Protein AF-0000000078798035 (afdb_homodimer)

InterPro domains:
  IPR000183 Ornithine/DAP/Arg decarboxylase [PR01179] (52-70)
  IPR000183 Ornithine/DAP/Arg decarboxylase [PR01179] (173-186)
  IPR000183 Ornithine/DAP/Arg decarboxylase [PR01179] (258-277)
  IPR000183 Ornithine/DAP/Arg decarboxylase [PR01179] (355-368)
  IPR009006 Alanine racemase/group IV decarboxylase, C-terminal [G3DSA:2.40.37.10] (250-378)
  IPR009006 Alanine racemase/group IV decarboxylase, C-terminal [SSF50621] (232-371)
  IPR022644 Orn/DAP/Arg decarboxylase 2, N-terminal [PF02784] (34-267)
  IPR029066 PLP-binding barrel [G3DSA:3.20.20.10] (28-249)
  IPR029066 PLP-binding barrel [SSF51419] (20-269)

Solvent-accessible surface area (backbone atoms only — not comparable to full-atom values): 38962 Å² total; per-residue (Å²): 124,91,75,42,58,63,57,50,37,58,66,59,68,42,84,68,89,79,67,62,33,28,34,41,32,31,44,48,55,28,50,52,45,44,50,51,48,52,50,34,30,33,72,44,28,67,47,50,52,45,20,40,28,40,76,26,46,74,52,62,68,56,53,49,47,40,54,71,75,66,34,26,45,25,25,46,29,73,58,40,46,52,50,41,47,74,75,64,49,52,43,56,36,29,35,42,43,48,68,58,88,48,68,70,60,46,50,50,27,25,75,50,57,11,43,29,33,38,40,42,62,68,59,46,50,60,52,50,74,71,43,92,59,60,48,50,28,22,40,23,45,26,78,83,83,78,73,86,71,82,68,95,56,34,32,38,69,88,40,69,62,38,51,46,52,54,49,39,39,74,69,55,56,34,37,47,42,26,38,31,34,69,57,78,92,47,59,47,68,71,47,43,38,52,48,41,53,52,48,53,52,50,21,62,74,55,64,25,44,28,39,32,64,26,44,61,56,63,48,76,70,54,69,76,46,55,66,69,71,80,59,88,77,61,52,59,54,52,50,16,45,49,36,17,49,50,46,38,68,77,34,74,83,48,74,45,35,39,29,35,33,46,27,49,40,44,33,15,65,23,17,31,38,38,27,31,28,66,40,74,50,70,53,97,86,43,41,38,33,25,28,62,40,40,34,51,50,45,18,66,59,36,77,82,41,50,51,52,72,45,56,65,56,92,83,44,50,75,46,72,57,21,32,35,26,22,41,59,93,49,93,79,30,47,41,31,72,61,43,63,46,55,55,43,76,71,33,41,31,40,34,39,58,23,23,32,26,2,81,38,54,25,35,57,57,65,42,73,54,63,54,75,46,77,45,68,80,128,125,92,76,41,59,62,57,50,37,59,66,59,67,38,90,67,87,79,68,63,31,28,33,42,33,31,44,49,54,28,50,53,45,45,50,51,48,52,50,34,30,35,72,45,27,67,46,49,50,46,20,40,29,40,76,27,46,73,52,62,68,56,53,50,48,41,52,71,75,65,34,27,45,25,24,45,31,73,59,40,46,52,49,40,45,72,75,63,50,51,41,56,36,29,34,40,44,48,69,58,90,49,67,70,63,45,52,50,28,25,76,52,57,10,43,30,34,36,39,42,62,68,60,45,50,57,52,50,74,70,45,91,56,60,47,52,28,21,39,23,45,26,79,85,80,78,72,85,70,82,68,94,55,34,33,39,69,87,39,69,62,37,51,46,52,54,50,37,38,72,70,56,57,34,36,46,42,26,38,30,34,70,57,78,90,48,60,46,67,70,46,43,38,52,49,39,53,51,49,53,51,51,21,62,75,56,63,25,45,28,39,31,64,26,44,60,58,63,48,75,68,56,68,76,44,56,65,69,70,78,58,87,77,62,51,59,54,54,50,16,44,50,36,17,50,49,46,38,67,77,34,72,85,47,73,44,34,39,31,36,34,46,25,50,40,44,33,14,68,23,17,29,38,37,27,30,29,66,39,74,50,70,54,96,85,42,40,38,35,25,27,62,40,42,34,51,50,43,18,67,59,37,76,83,41,50,52,52,73,45,56,66,56,91,83,42,49,76,47,73,58,20,33,35,26,22,41,58,94,49,91,81,30,45,40,29,72,63,43,62,46,55,56,44,74,68,33,43,31,39,35,39,57,23,24,32,27,1,80,37,53,24,35,60,55,64,42,73,56,62,52,75,46,75,45,68,79,128

Nearest PDB structures (foldseek):
  5gjm-assembly1_A  TM=8.323E-01  e=1.510E-27  Selenomonas ruminantium
  6kni-assembly2_C-2  TM=8.290E-01  e=7.713E-26  Staphylococcus aureus subsp. aureus Mu50
  5gjn-assembly1_A-2  TM=8.253E-01  e=5.699E-26  Selenomonas ruminantium
  5gjm-assembly1_B  TM=8.324E-01  e=1.912E-25  Selenomonas ruminantium
  6n2f-assembly1_A  TM=8.315E-01  e=1.178E-25  Arabidopsis thaliana

Secondary structure (DSSP, 8-state):
----HHHHHHHTT--S--PSSEEEEEHHHHHHHHHHHHHHHHHH-SSEEEEEEGGG---HHHHHHHHHTT-EEEE-SHHHHHHHHHTT--GGGEEE--SS--HHHHHHHHHTT-EEEESSHHHHHHHHTT-SS-EEEEEEEE---SSS---SSSEETTSHHHHHHHHHHHTTSEEEEEEE---TT--SHHHHHHHHHHHHHHHHHHT-SEEE----------HHHHTTS-S----HHHHHHHHHHHHHHH-TT--SEEEE---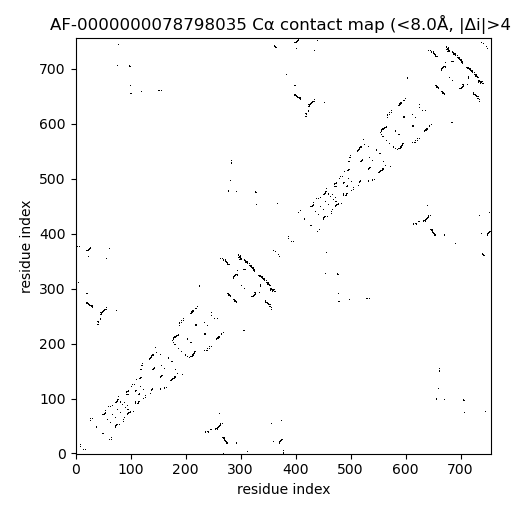HHHHGGGEEEEEEEEEEEEETTEEEEEESS-HHHH-THHHHS---EEE--SS--EEEEEEEE-SSS-TT-EEEEEEEEE--TT-EEEE-S-TTTHHHH---SSSPPPEEEEES--/----HHHHHHHTT--S--PSSEEEEEHHHHHHHHHHHHHHHHHH-SSEEEEEEGGG---HHHHHHHHHTT-EEEE-SHHHHHHHHHTT--GGGEEE--SS--HHHHHHHHHTT-EEEESSHHHHHHHHTT-SS-EEEEEEEE---SSS---SSSEETTSHHHHHHHHHHHTTSEEEEEEE---TT--SHHHHHHHHHHHHHHHHHHT-SEEE----------HHHHTTS-S----HHHHHHHHHHHHHHH-TT--SEEEE---HHHHGGGEEEEEEEEEEEEETTEEEEEESS-HHHH-THHHHS---EEE--SS--EEEEEEEE-SSS-TT-EEEEEEEEE--TT-EEEE-S-TTTHHHH---SSSPPPEEEEES--

Sequence (756 aa):
MNLTLEKIQQRLMSSDDLKTPLYIADKNDFKRNITDFVAAFRKYYPNYNIGYSFKTNYCKEFINVVKEIGGYAEVVSPKEYQLARNYGFDDSRIIYNGVIPDLDNKIRCANHGGIVNVDNVGELGSLIGIYTSPLAIGVRLNFDIGNGIVSRFGIDVDSKSYQEIIELQRRGLIKVKCVHCHISYARGLSYFKKRAEMMARYAKELRANIVDIGGNMFGRMDDSLKAQYGEYIPLYEEYAKTIGEVFAREFPDGEVQLITENGTPIVSTSMSLLATIIGKKVIRGKTMLVVDCKRDDVGFVCHTKNPPCNVLSNDSDYVEHATIYGCTCIENDIIHRDYSGPTNIGDKILISNVGAYGCNVANDFITHKPKCICIDDIMNLTLEKIQQRLMSSDDLKTPLYIADKNDFKRNITDFVAAFRKYYPNYNIGYSFKTNYCKEFINVVKEIGGYAEVVSPKEYQLARNYGFDDSRIIYNGVIPDLDNKIRCANHGGIVNVDNVGELGSLIGIYTSPLAIGVRLNFDIGNGIVSRFGIDVDSKSYQEIIELQRRGLIKVKCVHCHISYARGLSYFKKRAEMMARYAKELRANIVDIGGNMFGRMDDSLKAQYGEYIPLYEEYAKTIGEVFAREFPDGEVQLITENGTPIVSTSMSLLATIIGKKVIRGKTMLVVDCKRDDVGFVCHTKNPPCNVLSNDSDYVEHATIYGCTCIENDIIHRDYSGPTNIGDKILISNVGAYGCNVANDFITHKPKCICIDDI

Organism: NCBI:txid997891

Radius of gyration: 28.25 Å; Cα contacts (8 Å, |Δi|>4): 1694; chains: 2; bounding box: 67×82×56 Å

Foldseek 3Di:
DPDFPVNVCVQVVPVDDPDDFEKEFALQLLLVFVVVLQVLQCVLAVLEAEAAACLFFVPLSNLVSCVVVPAAHEYADPVSLVSCVVSPDFLLRYEYHYDDDDQVVLQVSQVRNHEYEDFFVVSVVVNLVVDPAAGAYAFEEFDDLPQPDGDPTTHYCPDVRVVVLVVCVVVRSYQHQEYEYDDEPQADLSSLLSLLLVQLVVCVVRVHQEYESEEHYAADADPQFVVQVVDDHDYSNSNSNSNSNSCCVSPVVSRHHYYYHYHLRSFQQRMKTKWFFADWDADPHAIEIETAAFLLLLPDSQVRTAFDKDWNDDDFDWDFQHWYAYDDPDPPRTRHTGDTGGDDGGIMMMGGRSRTNNQVRAPDPVHHRHYYDYGHDD/DPDFPVNVCVQVVPVDDPDDFEKEFALQLLLVFVVVLQVLQCVLAVLEAEAAACLFFVPLSNLVSCVVVPAAHEYADPVSLVSNVVSPDFLLRYEYHYDDDDQVVLQVSQVRNHEYEDFFVVSVVVNLVVDPAAGAYAFEEFDDLPPPDGDPTTHYCPDVRVVVLLVCVVVRSYQHQEYEYDDEPQADLSSLLSLLLVQLVVCVVRVHQEYESEEHYAADADPQFVVQVVDDHDYSNSNSNSNSNSCCVSPVVSRHRYYYHYHLRSFQQRMKTKWFFADWDADPHAIEIETAAFQLLLPDSQVRTAFDKDWNDDDFDWDFQHWYAYDDPDPPRTRHTGDTGGDDGGIMMMGGRSRTNNQVRAPDPVHHRHYYDYGHDD

pLDDT: mean 92.52, std 10.43, range [42.38, 98.88]

Structure (mmCIF, N/CA/C/O backbone):
data_AF-0000000078798035-model_v1
#
loop_
_entity.id
_entity.type
_entity.pdbx_description
1 polymer 'Diaminopimelate decarboxylase'
#
loop_
_atom_site.group_PDB
_atom_site.id
_atom_site.type_symbol
_atom_site.label_atom_id
_atom_site.label_alt_id
_atom_site.label_comp_id
_atom_site.label_asym_id
_atom_site.label_entity_id
_atom_site.label_seq_id
_atom_site.pdbx_PDB_ins_code
_atom_site.Cartn_x
_atom_site.Cartn_y
_atom_site.Cartn_z
_atom_site.occupancy
_atom_site.B_iso_or_equiv
_atom_site.auth_seq_id
_atom_site.auth_comp_id
_atom_site.auth_asym_id
_atom_site.auth_atom_id
_atom_site.pdbx_PDB_model_num
ATOM 1 N N . MET A 1 1 ? -24.516 8.078 5.285 1 42.66 1 MET A N 1
ATOM 2 C CA . MET A 1 1 ? -25.141 8.219 3.975 1 42.66 1 MET A CA 1
ATOM 3 C C . MET A 1 1 ? -26.016 7.008 3.66 1 42.66 1 MET A C 1
ATOM 5 O O . MET A 1 1 ? -25.562 5.867 3.756 1 42.66 1 MET A O 1
ATOM 9 N N . ASN A 1 2 ? -27.25 7.164 3.975 1 48.81 2 ASN A N 1
ATOM 10 C CA . ASN A 1 2 ? -28.141 6.07 3.576 1 48.81 2 ASN A CA 1
ATOM 11 C C . ASN A 1 2 ? -28.188 5.926 2.059 1 48.81 2 ASN A C 1
ATOM 13 O O . ASN A 1 2 ? -29.125 6.43 1.418 1 48.81 2 ASN A O 1
ATOM 17 N N . LEU A 1 3 ? -26.922 5.691 1.444 1 56.62 3 LEU A N 1
ATOM 18 C CA . LEU A 1 3 ? -26.875 5.52 -0.003 1 56.62 3 LEU A CA 1
ATOM 19 C C . LEU A 1 3 ? -27.547 4.211 -0.417 1 56.62 3 LEU A C 1
ATOM 21 O O . LEU A 1 3 ? -27.234 3.15 0.13 1 56.62 3 LEU A O 1
ATOM 25 N N . THR A 1 4 ? -28.812 4.41 -0.875 1 54.81 4 THR A N 1
ATOM 26 C CA . THR A 1 4 ? -29.391 3.232 -1.501 1 54.81 4 THR A CA 1
ATOM 27 C C . THR A 1 4 ? -28.906 3.084 -2.939 1 54.81 4 THR A C 1
ATOM 29 O O . THR A 1 4 ? -28.422 4.047 -3.537 1 54.81 4 THR A O 1
ATOM 32 N N . LEU A 1 5 ? -28.828 1.89 -3.35 1 55.56 5 LEU A N 1
ATOM 33 C CA . LEU A 1 5 ? -28.453 1.619 -4.734 1 55.56 5 LEU A CA 1
ATOM 34 C C . LEU A 1 5 ? -29.266 2.482 -5.695 1 55.56 5 LEU A C 1
ATOM 36 O O . LEU A 1 5 ? -28.734 2.971 -6.695 1 55.56 5 LEU A O 1
ATOM 40 N N . GLU A 1 6 ? -30.406 2.551 -5.301 1 57.47 6 GLU A N 1
ATOM 41 C CA . GLU A 1 6 ? -31.297 3.342 -6.148 1 57.47 6 GLU A CA 1
ATOM 42 C C . GLU A 1 6 ? -30.828 4.789 -6.246 1 57.47 6 GLU A C 1
ATOM 44 O O . GLU A 1 6 ? -30.828 5.375 -7.328 1 57.47 6 GLU A O 1
ATOM 49 N N . LYS A 1 7 ? -30.453 5.301 -5.172 1 63.72 7 LYS A N 1
ATOM 50 C CA . LYS A 1 7 ? -30 6.688 -5.145 1 63.72 7 LYS A CA 1
ATOM 51 C C . LYS A 1 7 ? -28.672 6.852 -5.902 1 63.72 7 LYS A C 1
ATOM 53 O O . LYS A 1 7 ? -28.484 7.848 -6.602 1 63.72 7 LYS A O 1
ATOM 58 N N . ILE A 1 8 ? -27.938 5.82 -5.75 1 66.75 8 ILE A N 1
ATOM 59 C CA . ILE A 1 8 ? -26.656 5.844 -6.457 1 66.75 8 ILE A CA 1
ATOM 60 C C . ILE A 1 8 ? -26.906 5.75 -7.961 1 66.75 8 ILE A C 1
ATOM 62 O O . ILE A 1 8 ? -26.328 6.52 -8.734 1 66.75 8 ILE A O 1
ATOM 66 N N . GLN A 1 9 ? -27.719 4.797 -8.312 1 62.03 9 GLN A N 1
ATOM 67 C CA . GLN A 1 9 ? -28.016 4.566 -9.727 1 62.03 9 GLN A CA 1
ATOM 68 C C . GLN A 1 9 ? -28.703 5.781 -10.344 1 62.03 9 GLN A C 1
ATOM 70 O O . GLN A 1 9 ? -28.406 6.152 -11.484 1 62.03 9 GLN A O 1
ATOM 75 N N . GLN A 1 10 ? -29.75 6.238 -9.594 1 62.44 10 GLN A N 1
ATOM 76 C CA . GLN A 1 10 ? -30.453 7.426 -10.07 1 62.44 10 GLN A CA 1
ATOM 77 C C . GLN A 1 10 ? -29.484 8.57 -10.344 1 62.44 10 GLN A C 1
ATOM 79 O O . GLN A 1 10 ? -29.625 9.289 -11.328 1 62.44 10 GLN A O 1
ATOM 84 N N . ARG A 1 11 ? -28.641 8.664 -9.508 1 60.69 11 ARG A N 1
ATOM 85 C CA . ARG A 1 11 ? -27.703 9.766 -9.656 1 60.69 11 ARG A CA 1
ATOM 86 C C . ARG A 1 11 ? -26.703 9.477 -10.766 1 60.69 11 ARG A C 1
ATOM 88 O O . ARG A 1 11 ? -26.234 10.398 -11.445 1 60.69 11 ARG A O 1
ATOM 95 N N . LEU A 1 12 ? -26.422 8.367 -10.805 1 59.53 12 LEU A N 1
ATOM 96 C CA . LEU A 1 12 ? -25.5 8.023 -11.883 1 59.53 12 LEU A CA 1
ATOM 97 C C . LEU A 1 12 ? -26.234 7.992 -13.227 1 59.53 12 LEU A C 1
ATOM 99 O O . LEU A 1 12 ? -25.594 7.824 -14.273 1 59.53 12 LEU A O 1
ATOM 103 N N . MET A 1 13 ? -27.609 8.609 -13.195 1 50.31 13 MET A N 1
ATOM 104 C CA . MET A 1 13 ? -28.469 8.672 -14.375 1 50.31 13 MET A CA 1
ATOM 105 C C . MET A 1 13 ? -28.188 7.52 -15.328 1 50.31 13 MET A C 1
ATOM 107 O O . MET A 1 13 ? -28.312 7.668 -16.547 1 50.31 13 MET A O 1
ATOM 111 N N . SER A 1 14 ? -27.297 6.848 -15.188 1 49.44 14 SER A N 1
ATOM 112 C CA . SER A 1 14 ? -27.156 5.77 -16.156 1 49.44 14 SER A CA 1
ATOM 113 C C . SER A 1 14 ? -27.703 4.453 -15.602 1 49.44 14 SER A C 1
ATOM 115 O O . SER A 1 14 ? -27.438 4.105 -14.453 1 49.44 14 SER A O 1
ATOM 117 N N . SER A 1 15 ? -28.906 4.227 -15.969 1 46.81 15 SER A N 1
ATOM 118 C CA . SER A 1 15 ? -29.578 2.969 -15.664 1 46.81 15 SER A CA 1
ATOM 119 C C . SER A 1 15 ? -28.594 1.809 -15.602 1 46.81 15 SER A C 1
ATOM 121 O O . SER A 1 15 ? -28.781 0.862 -14.844 1 46.81 15 SER A O 1
ATOM 123 N N . ASP A 1 16 ? -27.969 1.516 -16.797 1 49.38 16 ASP A N 1
ATOM 124 C CA . ASP A 1 16 ? -27.25 0.286 -17.125 1 49.38 16 ASP A CA 1
ATOM 125 C C . ASP A 1 16 ? -26.078 0.075 -16.188 1 49.38 16 ASP A C 1
ATOM 127 O O . ASP A 1 16 ? -25.891 0.825 -15.219 1 49.38 16 ASP A O 1
ATOM 131 N N . ASP A 1 17 ? -24.75 -0.469 -16.781 1 58.69 17 ASP A N 1
ATOM 132 C CA . ASP A 1 17 ? -23.703 -1.348 -16.25 1 58.69 17 ASP A CA 1
ATOM 133 C C . ASP A 1 17 ? -22.75 -0.585 -15.344 1 58.69 17 ASP A C 1
ATOM 135 O O . ASP A 1 17 ? -21.703 -0.111 -15.789 1 58.69 17 ASP A O 1
ATOM 139 N N . LEU A 1 18 ? -23.328 -0.158 -14.141 1 74.44 18 LEU A N 1
ATOM 140 C CA . LEU A 1 18 ? -22.422 0.381 -13.133 1 74.44 18 LEU A CA 1
ATOM 141 C C . LEU A 1 18 ? -21.203 -0.523 -12.969 1 74.44 18 LEU A C 1
ATOM 143 O O . LEU A 1 18 ? -21.312 -1.644 -12.469 1 74.44 18 LEU A O 1
ATOM 147 N N . LYS A 1 19 ? -20.203 -0.013 -13.453 1 87.62 19 LYS A N 1
ATOM 148 C CA . LYS A 1 19 ? -18.969 -0.795 -13.375 1 87.62 19 LYS A CA 1
ATOM 149 C C . LYS A 1 19 ? -18.297 -0.638 -12.016 1 87.62 19 LYS A C 1
ATOM 151 O O . LYS A 1 19 ? -18.25 0.465 -11.469 1 87.62 19 LYS A O 1
ATOM 156 N N . THR A 1 20 ? -18.156 -1.628 -11.352 1 94.06 20 THR A N 1
ATOM 157 C CA . THR A 1 20 ? -17.438 -1.688 -10.078 1 94.06 20 THR A CA 1
ATOM 158 C C . THR A 1 20 ? -16.047 -2.279 -10.258 1 94.06 20 THR A C 1
ATOM 160 O O . THR A 1 20 ? -15.789 -2.973 -11.242 1 94.06 20 THR A O 1
ATOM 163 N N . PRO A 1 21 ? -15.125 -1.886 -9.375 1 96.56 21 PRO A N 1
ATOM 164 C CA . PRO A 1 21 ? -15.281 -1.034 -8.195 1 96.56 21 PRO A CA 1
ATOM 165 C C . PRO A 1 21 ? -15.312 0.453 -8.539 1 96.56 21 PRO A C 1
ATOM 167 O O . PRO A 1 21 ? -14.766 0.865 -9.57 1 96.56 21 PRO A O 1
ATOM 170 N N . LEU A 1 22 ? -15.953 1.219 -7.664 1 94.94 22 LEU A N 1
ATOM 171 C CA . LEU A 1 22 ? -16.172 2.635 -7.938 1 94.94 22 LEU A CA 1
ATOM 172 C C . LEU A 1 22 ? -16.219 3.436 -6.641 1 94.94 22 LEU A C 1
ATOM 174 O O . LEU A 1 22 ? -17.016 3.117 -5.742 1 94.94 22 LEU A O 1
ATOM 178 N N . TYR A 1 23 ? -15.367 4.48 -6.516 1 95.75 23 TYR A N 1
ATOM 179 C CA . TYR A 1 23 ? -15.484 5.402 -5.395 1 95.75 23 TYR A CA 1
ATOM 180 C C . TYR A 1 23 ? -16.656 6.352 -5.59 1 95.75 23 TYR A C 1
ATOM 182 O O . TYR A 1 23 ? -16.859 6.883 -6.684 1 95.75 23 TYR A O 1
ATOM 190 N N . ILE A 1 24 ? -17.359 6.562 -4.582 1 93.44 24 ILE A N 1
ATOM 191 C CA . ILE A 1 24 ? -18.469 7.516 -4.586 1 93.44 24 ILE A CA 1
ATOM 192 C C . ILE A 1 24 ? -18.188 8.633 -3.578 1 93.44 24 ILE A C 1
ATOM 194 O O . ILE A 1 24 ? -18.219 8.398 -2.367 1 93.44 24 ILE A O 1
ATOM 198 N N . ALA A 1 25 ? -17.984 9.805 -4.07 1 94.56 25 ALA A N 1
ATOM 199 C CA . ALA A 1 25 ? -17.734 10.984 -3.24 1 94.56 25 ALA A CA 1
ATOM 200 C C . ALA A 1 25 ? -19.016 11.781 -3.016 1 94.56 25 ALA A C 1
ATOM 202 O O . ALA A 1 25 ? -19.719 12.109 -3.969 1 94.56 25 ALA A O 1
ATOM 203 N N . ASP A 1 26 ? -19.266 12.102 -1.798 1 92.81 26 ASP A N 1
ATOM 204 C CA . ASP A 1 26 ? -20.422 12.898 -1.423 1 92.81 26 ASP A CA 1
ATOM 205 C C . ASP A 1 26 ? -20 14.305 -1.002 1 92.81 26 ASP A C 1
ATOM 207 O O . ASP A 1 26 ? -19.719 14.547 0.172 1 92.81 26 ASP A O 1
ATOM 211 N N . LYS A 1 27 ? -20.094 15.188 -1.951 1 94.25 27 LYS A N 1
ATOM 212 C CA . LYS A 1 27 ? -19.625 16.562 -1.731 1 94.25 27 LYS A CA 1
ATOM 213 C C . LYS A 1 27 ? -20.453 17.25 -0.652 1 94.25 27 LYS A C 1
ATOM 215 O O . LYS A 1 27 ? -19.906 17.984 0.175 1 94.25 27 LYS A O 1
ATOM 220 N N . ASN A 1 28 ? -21.703 17.062 -0.62 1 93.81 28 ASN A N 1
ATOM 221 C CA . ASN A 1 28 ? -22.578 17.719 0.351 1 93.81 28 ASN A CA 1
ATOM 222 C C . ASN A 1 28 ? -22.297 17.234 1.771 1 93.81 28 ASN A C 1
ATOM 224 O O . ASN A 1 28 ? -22.297 18.031 2.713 1 93.81 28 ASN A O 1
ATOM 228 N N . ASP A 1 29 ? -22.078 15.938 1.852 1 94.38 29 ASP A N 1
ATOM 229 C CA . ASP A 1 29 ? -21.719 15.422 3.168 1 94.38 29 ASP A CA 1
ATOM 230 C C . ASP A 1 29 ? -20.391 16.031 3.65 1 94.38 29 ASP A C 1
ATOM 232 O O . ASP A 1 29 ? -20.281 16.422 4.812 1 94.38 29 ASP A O 1
ATOM 236 N N . PHE A 1 30 ? -19.469 16.156 2.77 1 97.06 30 PHE A N 1
ATOM 237 C CA . PHE A 1 30 ? -18.188 16.766 3.094 1 97.06 30 PHE A CA 1
ATOM 238 C C . PHE A 1 30 ? -18.359 18.203 3.559 1 97.06 30 PHE A C 1
ATOM 240 O O . PHE A 1 30 ? -17.828 18.594 4.594 1 97.06 30 PHE A O 1
ATOM 247 N N . LYS A 1 31 ? -19.141 18.938 2.83 1 97.25 31 LYS A N 1
ATOM 248 C CA . LYS A 1 31 ? -19.375 20.344 3.137 1 97.25 31 LYS A CA 1
ATOM 249 C C . LYS A 1 31 ? -20.047 20.516 4.5 1 97.25 31 LYS A C 1
ATOM 251 O O . LYS A 1 31 ? -19.609 21.344 5.312 1 97.25 31 LYS A O 1
ATOM 256 N N . ARG A 1 32 ? -21.031 19.688 4.734 1 96.81 32 ARG A N 1
ATOM 257 C CA . ARG A 1 32 ? -21.719 19.75 6.023 1 96.81 32 ARG A CA 1
ATOM 258 C C . ARG A 1 32 ? -20.766 19.406 7.16 1 96.81 32 ARG A C 1
ATOM 260 O O . ARG A 1 32 ? -20.719 20.094 8.18 1 96.81 32 ARG A O 1
ATOM 267 N N . ASN A 1 33 ? -20 18.359 6.953 1 97.5 33 ASN A N 1
ATOM 268 C CA . ASN A 1 33 ? -19.094 17.891 8 1 97.5 33 ASN A CA 1
ATOM 269 C C . ASN A 1 33 ? -18.016 18.922 8.328 1 97.5 33 ASN A C 1
ATOM 271 O O . ASN A 1 33 ? -17.797 19.234 9.5 1 97.5 33 ASN A O 1
ATOM 275 N N . ILE A 1 34 ? -17.406 19.453 7.309 1 98.56 34 ILE A N 1
ATOM 276 C CA . ILE A 1 34 ? -16.312 20.391 7.539 1 98.56 34 ILE A CA 1
ATOM 277 C C . ILE A 1 34 ? -16.859 21.703 8.125 1 98.56 34 ILE A C 1
ATOM 279 O O . ILE A 1 34 ? -16.219 22.328 8.961 1 98.56 34 ILE A O 1
ATOM 283 N N . THR A 1 35 ? -18.047 22.125 7.723 1 98.19 35 THR A N 1
ATOM 284 C CA . THR A 1 35 ? -18.672 23.328 8.258 1 98.19 35 THR A CA 1
ATOM 285 C C . THR A 1 35 ? -19.016 23.141 9.734 1 98.19 35 THR A C 1
ATOM 287 O O . THR A 1 35 ? -18.781 24.031 10.555 1 98.19 35 THR A O 1
ATOM 290 N N . ASP A 1 36 ? -19.5 21.938 10.039 1 98.12 36 ASP A N 1
ATOM 291 C CA . ASP A 1 36 ? -19.797 21.625 11.43 1 98.12 36 ASP A CA 1
ATOM 292 C C . ASP A 1 36 ? -18.531 21.656 12.281 1 98.12 36 ASP A C 1
ATOM 294 O O . ASP A 1 36 ? -18.531 22.156 13.406 1 98.12 36 ASP A O 1
ATOM 298 N N . PHE A 1 37 ? -17.516 21.109 11.789 1 98.62 37 PHE A N 1
ATOM 299 C CA . PHE A 1 37 ? -16.234 21.062 12.484 1 98.62 37 PHE A CA 1
ATOM 300 C C . PHE A 1 37 ? -15.719 22.469 12.773 1 98.62 37 PHE A C 1
ATOM 302 O O . PHE A 1 37 ? -15.375 22.797 13.914 1 98.62 37 PHE A O 1
ATOM 309 N N . VAL A 1 38 ? -15.719 23.344 11.758 1 98.69 38 VAL A N 1
ATOM 310 C CA . VAL A 1 38 ? -15.211 24.703 11.867 1 98.69 38 VAL A CA 1
ATOM 311 C C . VAL A 1 38 ? -16.078 25.5 12.836 1 98.69 38 VAL A C 1
ATOM 313 O O . VAL A 1 38 ? -15.562 26.234 13.68 1 98.69 38 VAL A O 1
ATOM 316 N N . ALA A 1 39 ? -17.359 25.297 12.75 1 98.62 39 ALA A N 1
ATOM 317 C CA . ALA A 1 39 ? -18.281 26 13.625 1 98.62 39 ALA A CA 1
ATOM 318 C C . ALA A 1 39 ? -18.047 25.641 15.086 1 98.62 39 ALA A C 1
ATOM 320 O O . ALA A 1 39 ? -18.125 26.5 15.969 1 98.62 39 ALA A O 1
ATOM 321 N N . ALA A 1 40 ? -17.781 24.375 15.312 1 98.56 40 ALA A N 1
ATOM 322 C CA . ALA A 1 40 ? -17.531 23.938 16.672 1 98.56 40 ALA A CA 1
ATOM 323 C C . ALA A 1 40 ? -16.328 24.641 17.281 1 98.56 40 ALA A C 1
ATOM 325 O O . ALA A 1 40 ? -16.375 25.109 18.422 1 98.56 40 ALA A O 1
ATOM 326 N N . PHE A 1 41 ? -15.289 24.781 16.547 1 98.75 41 PHE A N 1
ATOM 327 C CA . PHE A 1 41 ? -14.078 25.406 17.047 1 98.75 41 PHE A CA 1
ATOM 328 C C . PHE A 1 41 ? -14.273 26.922 17.219 1 98.75 41 PHE A C 1
ATOM 330 O O . PHE A 1 41 ? -13.859 27.484 18.234 1 98.75 41 PHE A O 1
ATOM 337 N N . ARG A 1 42 ? -14.953 27.578 16.281 1 98.62 42 ARG A N 1
ATOM 338 C CA . ARG A 1 42 ? -15.141 29.031 16.328 1 98.62 42 ARG A CA 1
ATOM 339 C C . ARG A 1 42 ? -16.062 29.422 17.469 1 98.62 42 ARG A C 1
ATOM 341 O O . ARG A 1 42 ? -16.016 30.562 17.938 1 98.62 42 ARG A O 1
ATOM 348 N N . LYS A 1 43 ? -16.875 28.5 17.906 1 98.5 43 LYS A N 1
ATOM 349 C CA . LYS A 1 43 ? -17.734 28.734 19.047 1 98.5 43 LYS A CA 1
ATOM 350 C C . LYS A 1 43 ? -16.922 29.047 20.297 1 98.5 43 LYS A C 1
ATOM 352 O O . LYS A 1 43 ? -17.312 29.875 21.125 1 98.5 43 LYS A O 1
ATOM 357 N N . TYR A 1 44 ? -15.805 28.406 20.422 1 98.5 44 TYR A N 1
ATOM 358 C CA . TYR A 1 44 ? -15.016 28.516 21.641 1 98.5 44 TYR A CA 1
ATOM 359 C C . TYR A 1 44 ? -13.812 29.438 21.438 1 98.5 44 TYR A C 1
ATOM 361 O O . TYR A 1 44 ? -13.289 30.016 22.391 1 98.5 44 TYR A O 1
ATOM 369 N N . TYR A 1 45 ? -13.375 29.562 20.172 1 98.69 45 TYR A N 1
ATOM 370 C CA . TYR A 1 45 ? -12.266 30.438 19.828 1 98.69 45 TYR A CA 1
ATOM 371 C C . TYR A 1 45 ? -12.445 31.016 18.422 1 98.69 45 TYR A C 1
ATOM 373 O O . TYR A 1 45 ? -11.992 30.438 17.438 1 98.69 45 TYR A O 1
ATOM 381 N N . PRO A 1 46 ? -12.961 32.188 18.297 1 98.44 46 PRO A N 1
ATOM 382 C CA . PRO A 1 46 ? -13.414 32.75 17.016 1 98.44 46 PRO A CA 1
ATOM 383 C C . PRO A 1 46 ? -12.273 32.906 16 1 98.44 46 PRO A C 1
ATOM 385 O O . PRO A 1 46 ? -12.5 32.812 14.797 1 98.44 46 PRO A O 1
ATOM 388 N N . ASN A 1 47 ? -11.062 33.188 16.484 1 98.69 47 ASN A N 1
ATOM 389 C CA . ASN A 1 47 ? -9.93 33.281 15.578 1 98.69 47 ASN A CA 1
ATOM 390 C C . ASN A 1 47 ? -9.344 31.922 15.25 1 98.69 47 ASN A C 1
ATOM 392 O O . ASN A 1 47 ? -8.18 31.641 15.555 1 98.69 47 ASN A O 1
ATOM 396 N N . TYR A 1 48 ? -10.227 31.094 14.695 1 98.69 48 TYR A N 1
ATOM 397 C CA . TYR A 1 48 ? -9.898 29.719 14.305 1 98.69 48 TYR A CA 1
ATOM 398 C C . TYR A 1 48 ? -10.062 29.531 12.805 1 98.69 48 TYR A C 1
ATOM 400 O O . TYR A 1 48 ? -10.969 30.109 12.188 1 98.69 48 TYR A O 1
ATOM 408 N N . ASN A 1 49 ? -9.133 28.672 12.195 1 98.62 49 ASN A N 1
ATOM 409 C CA . ASN A 1 49 ? -9.305 28.188 10.836 1 98.62 49 ASN A CA 1
ATOM 410 C C . ASN A 1 49 ? -8.82 26.75 10.688 1 98.62 49 ASN A C 1
ATOM 412 O O . ASN A 1 49 ? -8.125 26.219 11.562 1 98.62 49 ASN A O 1
ATOM 416 N N . ILE A 1 50 ? -9.227 26.125 9.625 1 98.75 50 ILE A N 1
ATOM 417 C CA . ILE A 1 50 ? -8.844 24.734 9.375 1 98.75 50 ILE A CA 1
ATOM 418 C C . ILE A 1 50 ? -7.859 24.672 8.219 1 98.75 50 ILE A C 1
ATOM 420 O O . ILE A 1 50 ? -7.992 25.406 7.234 1 98.75 50 ILE A O 1
ATOM 424 N N . GLY A 1 51 ? -6.801 23.906 8.367 1 98.81 51 GLY A N 1
ATOM 425 C CA . GLY A 1 51 ? -5.988 23.391 7.27 1 98.81 51 GLY A CA 1
ATOM 426 C C . GLY A 1 51 ? -6.34 21.984 6.871 1 98.81 51 GLY A C 1
ATOM 427 O O . GLY A 1 51 ? -6.082 21.031 7.625 1 98.81 51 GLY A O 1
ATOM 428 N N . TYR A 1 52 ? -6.926 21.844 5.719 1 98.81 52 TYR A N 1
ATOM 429 C CA . TYR A 1 52 ? -7.281 20.5 5.246 1 98.81 52 TYR A CA 1
ATOM 430 C C . TYR A 1 52 ? -6.043 19.75 4.785 1 98.81 52 TYR A C 1
ATOM 432 O O . TYR A 1 52 ? -5.305 20.219 3.914 1 98.81 52 TYR A O 1
ATOM 440 N N . SER A 1 53 ? -5.836 18.594 5.402 1 98.38 53 SER A N 1
ATOM 441 C CA . SER A 1 53 ? -4.695 17.75 5.047 1 98.38 53 SER A CA 1
ATOM 442 C C . SER A 1 53 ? -4.875 17.141 3.664 1 98.38 53 SER A C 1
ATOM 444 O O . SER A 1 53 ? -5.66 16.203 3.494 1 98.38 53 SER A O 1
ATOM 446 N N . PHE A 1 54 ? -4.109 17.547 2.674 1 98.19 54 PHE A N 1
ATOM 447 C CA . PHE A 1 54 ? -4.25 17.109 1.289 1 98.19 54 PHE A CA 1
ATOM 448 C C . PHE A 1 54 ? -3.955 15.617 1.159 1 98.19 54 PHE A C 1
ATOM 450 O O . PHE A 1 54 ? -4.641 14.914 0.419 1 98.19 54 PHE A O 1
ATOM 457 N N . LYS A 1 55 ? -3 15.156 1.873 1 97.75 55 LYS A N 1
ATOM 458 C CA . LYS A 1 55 ? -2.564 13.773 1.695 1 97.75 55 LYS A CA 1
ATOM 459 C C . LYS A 1 55 ? -3.691 12.797 2.021 1 97.75 55 LYS A C 1
ATOM 461 O O . LYS A 1 55 ? -3.635 11.625 1.643 1 97.75 55 LYS A O 1
ATOM 466 N N . THR A 1 56 ? -4.691 13.266 2.738 1 97.94 56 THR A N 1
ATOM 467 C CA . THR A 1 56 ? -5.773 12.391 3.174 1 97.94 56 THR A CA 1
ATOM 468 C C . THR A 1 56 ? -6.711 12.078 2.014 1 97.94 56 THR A C 1
ATOM 470 O O . THR A 1 56 ? -7.227 10.961 1.908 1 97.94 56 THR A O 1
ATOM 473 N N . ASN A 1 57 ? -6.934 13.055 1.155 1 98.38 57 ASN A N 1
ATOM 474 C CA . ASN A 1 57 ? -7.793 12.867 -0.008 1 98.38 57 ASN A CA 1
ATOM 475 C C . ASN A 1 57 ? -7.668 14.023 -0.991 1 98.38 57 ASN A C 1
ATOM 477 O O . ASN A 1 57 ? -7.965 15.172 -0.649 1 98.38 57 ASN A O 1
ATOM 481 N N . TYR A 1 58 ? -7.328 13.781 -2.246 1 97.31 58 TYR A N 1
ATOM 482 C CA . TYR A 1 58 ? -7.031 14.797 -3.252 1 97.31 58 TYR A CA 1
ATOM 483 C C . TYR A 1 58 ? -8.273 15.125 -4.074 1 97.31 58 TYR A C 1
ATOM 485 O O . TYR A 1 58 ? -8.195 15.891 -5.039 1 97.31 58 TYR A O 1
ATOM 493 N N . CYS A 1 59 ? -9.414 14.547 -3.736 1 96.5 59 CYS A N 1
ATOM 494 C CA . CYS A 1 59 ? -10.617 14.75 -4.539 1 96.5 59 CYS A CA 1
ATOM 495 C C . CYS A 1 59 ? -10.883 16.234 -4.758 1 96.5 59 CYS A C 1
ATOM 497 O O . CYS A 1 59 ? -11.07 16.984 -3.795 1 96.5 59 CYS A O 1
ATOM 499 N N . LYS A 1 60 ? -10.977 16.609 -5.984 1 96 60 LYS A N 1
ATOM 500 C CA . LYS A 1 60 ? -11.086 18.016 -6.371 1 96 60 LYS A CA 1
ATOM 501 C C . LYS A 1 60 ? -12.336 18.656 -5.777 1 96 60 LYS A C 1
ATOM 503 O O . LYS A 1 60 ? -12.297 19.797 -5.312 1 96 60 LYS A O 1
ATOM 508 N N . GLU A 1 61 ? -13.406 17.938 -5.75 1 95.12 61 GLU A N 1
ATOM 509 C CA . GLU A 1 61 ? -14.672 18.453 -5.25 1 95.12 61 GLU A CA 1
ATOM 510 C C . GLU A 1 61 ? -14.586 18.781 -3.764 1 95.12 61 GLU A C 1
ATOM 512 O O . GLU A 1 61 ? -15.156 19.781 -3.311 1 95.12 61 GLU A O 1
ATOM 517 N N . PHE A 1 62 ? -13.922 17.969 -3.035 1 97.62 62 PHE A N 1
ATOM 518 C CA . PHE A 1 62 ? -13.727 18.219 -1.612 1 97.62 62 PHE A CA 1
ATOM 519 C C . PHE A 1 62 ? -12.805 19.422 -1.392 1 97.62 62 PHE A C 1
ATOM 521 O O . PHE A 1 62 ? -13.109 20.297 -0.586 1 97.62 62 PHE A O 1
ATOM 528 N N . ILE A 1 63 ? -11.742 19.5 -2.158 1 97.94 63 ILE A N 1
ATOM 529 C CA . ILE A 1 63 ? -10.734 20.547 -2.012 1 97.94 63 ILE A CA 1
ATOM 530 C C . ILE A 1 63 ? -11.352 21.906 -2.357 1 97.94 63 ILE A C 1
ATOM 532 O O . ILE A 1 63 ? -11.055 22.906 -1.708 1 97.94 63 ILE A O 1
ATOM 536 N N . ASN A 1 64 ? -12.242 21.922 -3.316 1 97.06 64 ASN A N 1
ATOM 537 C CA . ASN A 1 64 ? -12.938 23.156 -3.672 1 97.06 64 ASN A CA 1
ATOM 538 C C . ASN A 1 64 ? -13.805 23.656 -2.521 1 97.06 64 ASN A C 1
ATOM 540 O O . ASN A 1 64 ? -13.914 24.875 -2.307 1 97.06 64 ASN A O 1
ATOM 544 N N . VAL A 1 65 ? -14.398 22.75 -1.828 1 97.69 65 VAL A N 1
ATOM 545 C CA . VAL A 1 65 ? -15.195 23.125 -0.666 1 97.69 65 VAL A CA 1
ATOM 546 C C . VAL A 1 65 ? -14.305 23.797 0.379 1 97.69 65 VAL A C 1
ATOM 548 O O . VAL A 1 65 ? -14.68 24.812 0.976 1 97.69 65 VAL A O 1
ATOM 551 N N . VAL A 1 66 ? -13.141 23.25 0.601 1 98.69 66 VAL A N 1
ATOM 552 C CA . VAL A 1 66 ? -12.195 23.812 1.554 1 98.69 66 VAL A CA 1
ATOM 553 C C . VAL A 1 66 ? -11.859 25.25 1.165 1 98.69 66 VAL A C 1
ATOM 555 O O . VAL A 1 66 ? -11.867 26.156 2.012 1 98.69 66 VAL A O 1
ATOM 558 N N . LYS A 1 67 ? -11.641 25.438 -0.1 1 98 67 LYS A N 1
ATOM 559 C CA . LYS A 1 67 ? -11.336 26.766 -0.614 1 98 67 LYS A CA 1
ATOM 560 C C . LYS A 1 67 ? -12.516 27.719 -0.427 1 98 67 LYS A C 1
ATOM 562 O O . LYS A 1 67 ? -12.336 28.859 -0.014 1 98 67 LYS A O 1
ATOM 567 N N . GLU A 1 68 ? -13.672 27.234 -0.659 1 97.19 68 GLU A N 1
ATOM 568 C CA . GLU A 1 68 ? -14.891 28.031 -0.585 1 97.19 68 GLU A CA 1
ATOM 569 C C . GLU A 1 68 ? -15.133 28.531 0.834 1 97.19 68 GLU A C 1
ATOM 571 O O . GLU A 1 68 ? -15.594 29.656 1.028 1 97.19 68 GLU A O 1
ATOM 576 N N . ILE A 1 69 ? -14.812 27.75 1.781 1 97.5 69 ILE A N 1
ATOM 577 C CA . ILE A 1 69 ? -15.117 28.156 3.15 1 97.5 69 ILE A CA 1
ATOM 578 C C . ILE A 1 69 ? -13.961 28.953 3.73 1 97.5 69 ILE A C 1
ATOM 580 O O . ILE A 1 69 ? -13.992 29.344 4.898 1 97.5 69 ILE A O 1
ATOM 584 N N . GLY A 1 70 ? -12.852 29.094 2.924 1 97.69 70 GLY A N 1
ATOM 585 C CA . GLY A 1 70 ? -11.734 29.922 3.338 1 97.69 70 GLY A CA 1
ATOM 586 C C . GLY A 1 70 ? -10.703 29.172 4.156 1 97.69 70 GLY A C 1
ATOM 587 O O . GLY A 1 70 ? -9.922 29.781 4.898 1 97.69 70 GLY A O 1
ATOM 588 N N . GLY A 1 71 ? -10.711 27.875 4.051 1 98.56 71 GLY A N 1
ATOM 589 C CA . GLY A 1 71 ? -9.719 27.078 4.754 1 98.56 71 GLY A CA 1
ATOM 590 C C . GLY A 1 71 ? -8.359 27.094 4.09 1 98.56 71 GLY A C 1
ATOM 591 O O . GLY A 1 71 ? -8.195 27.641 3 1 98.56 71 GLY A O 1
ATOM 592 N N . TYR A 1 72 ? -7.371 26.531 4.758 1 98.81 72 TYR A N 1
ATOM 593 C CA . TYR A 1 72 ? -6.023 26.375 4.227 1 98.81 72 TYR A CA 1
ATOM 594 C C . TYR A 1 72 ? -5.859 25.031 3.533 1 98.81 72 TYR A C 1
ATOM 596 O O . TYR A 1 72 ? -6.508 24.047 3.91 1 98.81 72 TYR A O 1
ATOM 604 N N . ALA A 1 73 ? -5.012 25 2.482 1 98.81 73 ALA A N 1
ATOM 605 C CA . ALA A 1 73 ? -4.449 23.75 1.962 1 98.81 73 ALA A CA 1
ATOM 606 C C . ALA A 1 73 ? -3.205 23.344 2.748 1 98.81 73 ALA A C 1
ATOM 608 O O . ALA A 1 73 ? -2.176 24.016 2.688 1 98.81 73 ALA A O 1
ATOM 609 N N . GLU A 1 74 ? -3.305 22.344 3.496 1 98.88 74 GLU A N 1
ATOM 610 C CA . GLU A 1 74 ? -2.119 21.828 4.164 1 98.88 74 GLU A CA 1
ATOM 611 C C . GLU A 1 74 ? -1.422 20.781 3.307 1 98.88 74 GLU A C 1
ATOM 613 O O . GLU A 1 74 ? -1.995 19.719 3.016 1 98.88 74 GLU A O 1
ATOM 618 N N . VAL A 1 75 ? -0.236 21.016 2.838 1 98.75 75 VAL A N 1
ATOM 619 C CA . VAL A 1 75 ? 0.49 20.172 1.904 1 98.75 75 VAL A CA 1
ATOM 620 C C . VAL A 1 75 ? 1.806 19.719 2.531 1 98.75 75 VAL A C 1
ATOM 622 O O . VAL A 1 75 ? 2.354 20.391 3.4 1 98.75 75 VAL A O 1
ATOM 625 N N . VAL A 1 76 ? 2.33 18.531 2.014 1 98.25 76 VAL A N 1
ATOM 626 C CA . VAL A 1 76 ? 3.508 17.984 2.68 1 98.25 76 VAL A CA 1
ATOM 627 C C . VAL A 1 76 ? 4.566 17.625 1.64 1 98.25 76 VAL A C 1
ATOM 629 O O . VAL A 1 76 ? 5.547 16.938 1.953 1 98.25 76 VAL A O 1
ATOM 632 N N . SER A 1 77 ? 4.375 17.984 0.382 1 98.12 77 SER A N 1
ATOM 633 C CA . SER A 1 77 ? 5.32 17.656 -0.681 1 98.12 77 SER A CA 1
ATOM 634 C C . SER A 1 77 ? 5.23 18.656 -1.83 1 98.12 77 SER A C 1
ATOM 636 O O . SER A 1 77 ? 4.238 19.375 -1.954 1 98.12 77 SER A O 1
ATOM 638 N N . PRO A 1 78 ? 6.309 18.703 -2.635 1 97.75 78 PRO A N 1
ATOM 639 C CA . PRO A 1 78 ? 6.219 19.547 -3.828 1 97.75 78 PRO A CA 1
ATOM 640 C C . PRO A 1 78 ? 5.031 19.188 -4.719 1 97.75 78 PRO A C 1
ATOM 642 O O . PRO A 1 78 ? 4.387 20.078 -5.281 1 97.75 78 PRO A O 1
ATOM 645 N N . LYS A 1 79 ? 4.707 17.922 -4.793 1 97.69 79 LYS A N 1
ATOM 646 C CA . LYS A 1 79 ? 3.566 17.469 -5.582 1 97.69 79 LYS A CA 1
ATOM 647 C C . LYS A 1 79 ? 2.264 18.062 -5.051 1 97.69 79 LYS A C 1
ATOM 649 O O . LYS A 1 79 ? 1.454 18.578 -5.82 1 97.69 79 LYS A O 1
ATOM 654 N N . GLU A 1 80 ? 2.072 18.047 -3.803 1 98.5 80 GLU A N 1
ATOM 655 C CA . GLU A 1 80 ? 0.843 18.562 -3.195 1 98.5 80 GLU A CA 1
ATOM 656 C C . GLU A 1 80 ? 0.771 20.078 -3.271 1 98.5 80 GLU A C 1
ATOM 658 O O . GLU A 1 80 ? -0.311 20.641 -3.424 1 98.5 80 GLU A O 1
ATOM 663 N N . TYR A 1 81 ? 1.965 20.703 -3.109 1 98.62 81 TYR A N 1
ATOM 664 C CA . TYR A 1 81 ? 2.008 22.156 -3.252 1 98.62 81 TYR A CA 1
ATOM 665 C C . TYR A 1 81 ? 1.541 22.594 -4.641 1 98.62 81 TYR A C 1
ATOM 667 O O . TYR A 1 81 ? 0.692 23.469 -4.77 1 98.62 81 TYR A O 1
ATOM 675 N N . GLN A 1 82 ? 2.088 21.906 -5.613 1 98.25 82 GLN A N 1
ATOM 676 C CA . GLN A 1 82 ? 1.694 22.219 -6.984 1 98.25 82 GLN A CA 1
ATOM 677 C C . GLN A 1 82 ? 0.213 21.938 -7.211 1 98.25 82 GLN A C 1
ATOM 679 O O . GLN A 1 82 ? -0.471 22.688 -7.906 1 98.25 82 GLN A O 1
ATOM 684 N N . LEU A 1 83 ? -0.281 20.859 -6.621 1 98.25 83 LEU A N 1
ATOM 685 C CA . LEU A 1 83 ? -1.694 20.516 -6.727 1 98.25 83 LEU A CA 1
ATOM 686 C C . LEU A 1 83 ? -2.568 21.609 -6.125 1 98.25 83 LEU A C 1
ATOM 688 O O . LEU A 1 83 ? -3.578 22 -6.719 1 98.25 83 LEU A O 1
ATOM 692 N N . ALA A 1 84 ? -2.186 22.094 -4.941 1 98.56 84 ALA A N 1
ATOM 693 C CA . ALA A 1 84 ? -2.924 23.172 -4.289 1 98.56 84 ALA A CA 1
ATOM 694 C C . ALA A 1 84 ? -2.979 24.422 -5.172 1 98.56 84 ALA A C 1
ATOM 696 O O . ALA A 1 84 ? -4.043 25.016 -5.34 1 98.56 84 ALA A O 1
ATOM 697 N N . ARG A 1 85 ? -1.875 24.766 -5.738 1 98 85 ARG A N 1
ATOM 698 C CA . ARG A 1 85 ? -1.816 25.938 -6.617 1 98 85 ARG A CA 1
ATOM 699 C C . ARG A 1 85 ? -2.672 25.719 -7.859 1 98 85 ARG A C 1
ATOM 701 O O . ARG A 1 85 ? -3.379 26.625 -8.297 1 98 85 ARG A O 1
ATOM 708 N N . ASN A 1 86 ? -2.588 24.5 -8.398 1 97.62 86 ASN A N 1
ATOM 709 C CA . ASN A 1 86 ? -3.391 24.188 -9.578 1 97.62 86 ASN A CA 1
ATOM 710 C C . ASN A 1 86 ? -4.883 24.297 -9.281 1 97.62 86 ASN A C 1
ATOM 712 O O . ASN A 1 86 ? -5.668 24.641 -10.172 1 97.62 86 ASN A O 1
ATOM 716 N N . TYR A 1 87 ? -5.266 24 -8.062 1 96.81 87 TYR A N 1
ATOM 717 C CA . TYR A 1 87 ? -6.672 24.062 -7.676 1 96.81 87 TYR A CA 1
ATOM 718 C C . TYR A 1 87 ? -7.07 25.469 -7.277 1 96.81 87 TYR A C 1
ATOM 720 O O . TYR A 1 87 ? -8.219 25.719 -6.91 1 96.81 87 TYR A O 1
ATOM 728 N N . GLY A 1 88 ? -6.109 26.438 -7.281 1 96.94 88 GLY A N 1
ATOM 729 C CA . GLY A 1 88 ? -6.445 27.844 -7.172 1 96.94 88 GLY A CA 1
ATOM 730 C C . GLY A 1 88 ? -6.188 28.422 -5.789 1 96.94 88 GLY A C 1
ATOM 731 O O . GLY A 1 88 ? -6.629 29.531 -5.477 1 96.94 88 GLY A O 1
ATOM 732 N N . PHE A 1 89 ? -5.488 27.719 -4.973 1 98.44 89 PHE A N 1
ATOM 733 C CA . PHE A 1 89 ? -5.129 28.297 -3.684 1 98.44 89 PHE A CA 1
ATOM 734 C C . PHE A 1 89 ? -4.043 29.344 -3.85 1 98.44 89 PHE A C 1
ATOM 736 O O . PHE A 1 89 ? -3.051 29.125 -4.551 1 98.44 89 PHE A O 1
ATOM 743 N N . ASP A 1 90 ? -4.297 30.453 -3.244 1 97.88 90 ASP A N 1
ATOM 744 C CA . ASP A 1 90 ? -3.223 31.438 -3.078 1 97.88 90 ASP A CA 1
ATOM 745 C C . ASP A 1 90 ? -2.201 30.953 -2.049 1 97.88 90 ASP A C 1
ATOM 747 O O . ASP A 1 90 ? -2.562 30.312 -1.055 1 97.88 90 ASP A O 1
ATOM 751 N N . ASP A 1 91 ? -0.963 31.328 -2.25 1 97.94 91 ASP A N 1
ATOM 752 C CA . ASP A 1 91 ? 0.074 30.922 -1.306 1 97.94 91 ASP A CA 1
ATOM 753 C C . ASP A 1 91 ? -0.304 31.297 0.123 1 97.94 91 ASP A C 1
ATOM 755 O O . ASP A 1 91 ? 0.025 30.594 1.071 1 97.94 91 ASP A O 1
ATOM 759 N N . SER A 1 92 ? -1.014 32.406 0.3 1 98.12 92 SER A N 1
ATOM 760 C CA . SER A 1 92 ? -1.402 32.875 1.621 1 98.12 92 SER A CA 1
ATOM 761 C C . SER A 1 92 ? -2.387 31.938 2.289 1 98.12 92 SER A C 1
ATOM 763 O O . SER A 1 92 ? -2.65 32.031 3.488 1 98.12 92 SER A O 1
ATOM 765 N N . ARG A 1 93 ? -2.875 30.938 1.537 1 98.62 93 ARG A N 1
ATOM 766 C CA . ARG A 1 93 ? -3.812 29.953 2.066 1 98.62 93 ARG A CA 1
ATOM 767 C C . ARG A 1 93 ? -3.219 28.547 2.008 1 98.62 93 ARG A C 1
ATOM 769 O O . ARG A 1 93 ? -3.955 27.562 1.983 1 98.62 93 ARG A O 1
ATOM 776 N N . ILE A 1 94 ? -1.886 28.484 1.991 1 98.81 94 ILE A N 1
ATOM 777 C CA . ILE A 1 94 ? -1.21 27.203 1.961 1 98.81 94 ILE A CA 1
ATOM 778 C C . ILE A 1 94 ? -0.337 27.047 3.205 1 98.81 94 ILE A C 1
ATOM 780 O O . ILE A 1 94 ? 0.371 27.969 3.594 1 98.81 94 ILE A O 1
ATOM 784 N N . ILE A 1 95 ? -0.527 26 3.9 1 98.88 95 ILE A N 1
ATOM 785 C CA . ILE A 1 95 ? 0.393 25.516 4.926 1 98.88 95 ILE A CA 1
ATOM 786 C C . ILE A 1 95 ? 1.32 24.453 4.332 1 98.88 95 ILE A C 1
ATOM 788 O O . ILE A 1 95 ? 0.862 23.406 3.861 1 98.88 95 ILE A O 1
ATOM 792 N N . TYR A 1 96 ? 2.578 24.719 4.289 1 98.44 96 TYR A N 1
ATOM 793 C CA . TYR A 1 96 ? 3.559 23.828 3.672 1 98.44 96 TYR A CA 1
ATOM 794 C C . TYR A 1 96 ? 4.406 23.141 4.73 1 98.44 96 TYR A C 1
ATOM 796 O O . TYR A 1 96 ? 5.344 23.734 5.273 1 98.44 96 TYR A O 1
ATOM 804 N N . ASN A 1 97 ? 4.055 21.922 4.992 1 97.5 97 ASN A N 1
ATOM 805 C CA . ASN A 1 97 ? 4.797 21.031 5.871 1 97.5 97 ASN A CA 1
ATOM 806 C C . ASN A 1 97 ? 5.641 20.031 5.074 1 97.5 97 ASN A C 1
ATOM 808 O O . ASN A 1 97 ? 5.809 20.188 3.863 1 97.5 97 ASN A O 1
ATOM 812 N N . GLY A 1 98 ? 6.211 19.078 5.73 1 94 98 GLY A N 1
ATOM 813 C CA . GLY A 1 98 ? 6.863 17.953 5.07 1 94 98 GLY A CA 1
ATOM 814 C C . GLY A 1 98 ? 8.375 17.984 5.211 1 94 98 GLY A C 1
ATOM 815 O O . GLY A 1 98 ? 8.945 18.984 5.656 1 94 98 GLY A O 1
ATOM 816 N N . VAL A 1 99 ? 9 16.906 4.727 1 94 99 VAL A N 1
ATOM 817 C CA . VAL A 1 99 ? 10.422 16.734 4.969 1 94 99 VAL A CA 1
ATOM 818 C C . VAL A 1 99 ? 11.18 16.766 3.643 1 94 99 VAL A C 1
ATOM 820 O O . VAL A 1 99 ? 12.414 16.688 3.621 1 94 99 VAL A O 1
ATOM 823 N N . ILE A 1 100 ? 10.469 16.859 2.562 1 95.69 100 ILE A N 1
ATOM 824 C CA . ILE A 1 100 ? 11.102 16.891 1.246 1 95.69 100 ILE A CA 1
ATOM 825 C C . ILE A 1 100 ? 11.625 18.297 0.952 1 95.69 100 ILE A C 1
ATOM 827 O O . ILE A 1 100 ? 10.867 19.266 0.991 1 95.69 100 ILE A O 1
ATOM 831 N N . PRO A 1 101 ? 12.914 18.438 0.682 1 93.31 101 PRO A N 1
ATOM 832 C CA . PRO A 1 101 ? 13.453 19.75 0.348 1 93.31 101 PRO A CA 1
ATOM 833 C C . PRO A 1 101 ? 12.773 20.375 -0.877 1 93.31 101 PRO A C 1
ATOM 835 O O . PRO A 1 101 ? 12.555 19.672 -1.876 1 93.31 101 PRO A O 1
ATOM 838 N N . ASP A 1 102 ? 12.43 21.547 -0.776 1 94.75 102 ASP A N 1
ATOM 839 C CA . ASP A 1 102 ? 11.789 22.312 -1.834 1 94.75 102 ASP A CA 1
ATOM 840 C C . ASP A 1 102 ? 11.992 23.812 -1.619 1 94.75 102 ASP A C 1
ATOM 842 O O . ASP A 1 102 ? 11.031 24.578 -1.531 1 94.75 102 ASP A O 1
ATOM 846 N N . LEU A 1 103 ? 13.234 24.203 -1.631 1 92.38 103 LEU A N 1
ATOM 847 C CA . LEU A 1 103 ? 13.664 25.516 -1.168 1 92.38 103 LEU A CA 1
ATOM 848 C C . LEU A 1 103 ? 12.953 26.625 -1.949 1 92.38 103 LEU A C 1
ATOM 850 O O . LEU A 1 103 ? 12.32 27.5 -1.358 1 92.38 103 LEU A O 1
ATOM 854 N N . ASP A 1 104 ? 12.922 26.562 -3.258 1 93.12 104 ASP A N 1
ATOM 855 C CA . ASP A 1 104 ? 12.375 27.625 -4.09 1 93.12 104 ASP A CA 1
ATOM 856 C C . ASP A 1 104 ? 10.891 27.828 -3.807 1 93.12 104 ASP A C 1
ATOM 858 O O . ASP A 1 104 ? 10.453 28.953 -3.568 1 93.12 104 ASP A O 1
ATOM 862 N N . ASN A 1 105 ? 10.133 26.766 -3.758 1 95.88 105 ASN A N 1
ATOM 863 C CA . ASN A 1 105 ? 8.688 26.875 -3.547 1 95.88 105 ASN A CA 1
ATOM 864 C C . ASN A 1 105 ? 8.367 27.266 -2.109 1 95.88 105 ASN A C 1
ATOM 866 O O . ASN A 1 105 ? 7.395 28 -1.865 1 95.88 105 ASN A O 1
ATOM 870 N N . LYS A 1 106 ? 9.164 26.812 -1.167 1 95.31 106 LYS A N 1
ATOM 871 C CA . LYS A 1 106 ? 8.93 27.172 0.23 1 95.31 106 LYS A CA 1
ATOM 872 C C . LYS A 1 106 ? 9.211 28.656 0.476 1 95.31 106 LYS A C 1
ATOM 874 O O . LYS A 1 106 ? 8.477 29.312 1.21 1 95.31 106 LYS A O 1
ATOM 879 N N . ILE A 1 107 ? 10.25 29.156 -0.168 1 92.94 107 ILE A N 1
ATOM 880 C CA . ILE A 1 107 ? 10.562 30.578 -0.063 1 92.94 107 ILE A CA 1
ATOM 881 C C . ILE A 1 107 ? 9.438 31.406 -0.694 1 92.94 107 ILE A C 1
ATOM 883 O O . ILE A 1 107 ? 8.961 32.375 -0.105 1 92.94 107 ILE A O 1
ATOM 887 N N . ARG A 1 108 ? 9.008 30.953 -1.837 1 93.31 108 ARG A N 1
ATOM 888 C CA . ARG A 1 108 ? 7.898 31.641 -2.494 1 93.31 108 ARG A CA 1
ATOM 889 C C . ARG A 1 108 ? 6.656 31.641 -1.609 1 93.31 108 ARG A C 1
ATOM 891 O O . ARG A 1 108 ? 6.027 32.688 -1.418 1 93.31 108 ARG A O 1
ATOM 898 N N . CYS A 1 109 ? 6.324 30.484 -1.104 1 96 109 CYS A N 1
ATOM 899 C CA . CYS A 1 109 ? 5.148 30.328 -0.256 1 96 109 CYS A CA 1
ATOM 900 C C . CYS A 1 109 ? 5.215 31.266 0.947 1 96 109 CYS A C 1
ATOM 902 O O . CYS A 1 109 ? 4.262 31.984 1.228 1 96 109 CYS A O 1
ATOM 904 N N . ALA A 1 110 ? 6.348 31.328 1.584 1 94 110 ALA A N 1
ATOM 905 C CA . ALA A 1 110 ? 6.539 32.188 2.762 1 94 110 ALA A CA 1
ATOM 906 C C . ALA A 1 110 ? 6.438 33.656 2.4 1 94 110 ALA A C 1
ATOM 908 O O . ALA A 1 110 ? 5.777 34.438 3.104 1 94 110 ALA A O 1
ATOM 909 N N . ASN A 1 111 ? 7.004 34.031 1.312 1 92.56 111 ASN A N 1
ATOM 910 C CA . ASN A 1 111 ? 7.047 35.406 0.89 1 92.56 111 ASN A CA 1
ATOM 911 C C . ASN A 1 111 ? 5.664 35.938 0.49 1 92.56 111 ASN A C 1
ATOM 913 O O . ASN A 1 111 ? 5.402 37.125 0.534 1 92.56 111 ASN A O 1
ATOM 917 N N . HIS A 1 112 ? 4.867 35.031 0.133 1 94.94 112 HIS A N 1
ATOM 918 C CA . HIS A 1 112 ? 3.537 35.438 -0.309 1 94.94 112 HIS A CA 1
ATOM 919 C C . HIS A 1 112 ? 2.492 35.156 0.768 1 94.94 112 HIS A C 1
ATOM 921 O O . HIS A 1 112 ? 1.304 35.031 0.467 1 94.94 112 HIS A O 1
ATOM 927 N N . GLY A 1 113 ? 2.977 34.969 1.952 1 95.19 113 GLY A N 1
ATOM 928 C CA . GLY A 1 113 ? 2.076 34.969 3.094 1 95.19 113 GLY A CA 1
ATOM 929 C C . GLY A 1 113 ? 1.724 33.562 3.576 1 95.19 113 GLY A C 1
ATOM 930 O O . GLY A 1 113 ? 1.032 33.406 4.586 1 95.19 113 GLY A O 1
ATOM 931 N N . GLY A 1 114 ? 2.199 32.531 2.879 1 97.69 114 GLY A N 1
ATOM 932 C CA . GLY A 1 114 ? 1.938 31.156 3.299 1 97.69 114 GLY A CA 1
ATOM 933 C C . GLY A 1 114 ? 2.664 30.781 4.574 1 97.69 114 GLY A C 1
ATOM 934 O O . GLY A 1 114 ? 3.498 31.531 5.074 1 97.69 114 GLY A O 1
ATOM 935 N N . ILE A 1 115 ? 2.254 29.719 5.129 1 98.31 115 ILE A N 1
ATOM 936 C CA . ILE A 1 115 ? 2.852 29.219 6.359 1 98.31 115 ILE A CA 1
ATOM 937 C C . ILE A 1 115 ? 3.775 28.047 6.035 1 98.31 115 ILE A C 1
ATOM 939 O O . ILE A 1 115 ? 3.309 26.938 5.738 1 98.31 115 ILE A O 1
ATOM 943 N N . VAL A 1 116 ? 5.047 28.266 6.062 1 97.31 116 VAL A N 1
ATOM 944 C CA . VAL A 1 116 ? 6.039 27.219 5.859 1 97.31 116 VAL A CA 1
ATOM 945 C C . VAL A 1 116 ? 6.605 26.766 7.211 1 97.31 116 VAL A C 1
ATOM 947 O O . VAL A 1 116 ? 7.348 27.516 7.852 1 97.31 116 VAL A O 1
ATOM 950 N N . ASN A 1 117 ? 6.227 25.562 7.648 1 97.62 117 ASN A N 1
ATOM 951 C CA . ASN A 1 117 ? 6.727 25.031 8.906 1 97.62 117 ASN A CA 1
ATOM 952 C C . ASN A 1 117 ? 7.988 24.203 8.703 1 97.62 117 ASN A C 1
ATOM 954 O O . ASN A 1 117 ? 7.934 23.109 8.141 1 97.62 117 ASN A O 1
ATOM 958 N N . VAL A 1 118 ? 9.07 24.688 9.219 1 95.25 118 VAL A N 1
ATOM 959 C CA . VAL A 1 118 ? 10.328 23.969 9.055 1 95.25 118 VAL A CA 1
ATOM 960 C C . VAL A 1 118 ? 10.391 22.812 10.047 1 95.25 118 VAL A C 1
ATOM 962 O O . VAL A 1 118 ? 9.945 22.938 11.195 1 95.25 118 VAL A O 1
ATOM 965 N N . ASP A 1 119 ? 10.891 21.688 9.594 1 95.19 119 ASP A N 1
ATOM 966 C CA . ASP A 1 119 ? 10.906 20.453 10.359 1 95.19 119 ASP A CA 1
ATOM 967 C C . ASP A 1 119 ? 12.219 20.297 11.133 1 95.19 119 ASP A C 1
ATOM 969 O O . ASP A 1 119 ? 12.297 19.531 12.094 1 95.19 119 ASP A O 1
ATOM 973 N N . ASN A 1 120 ? 13.305 21 10.695 1 90.81 120 ASN A N 1
ATOM 974 C CA . ASN A 1 120 ? 14.625 20.922 11.328 1 90.81 120 ASN A CA 1
ATOM 975 C C . ASN A 1 120 ? 15.461 22.156 11.047 1 90.81 120 ASN A C 1
ATOM 977 O O . ASN A 1 120 ? 15.133 22.938 10.148 1 90.81 120 ASN A O 1
ATOM 981 N N . VAL A 1 121 ? 16.516 22.328 11.727 1 86.62 121 VAL A N 1
ATOM 982 C CA . VAL A 1 121 ? 17.328 23.531 11.648 1 86.62 121 VAL A CA 1
ATOM 983 C C . VAL A 1 121 ? 18.125 23.531 10.336 1 86.62 121 VAL A C 1
ATOM 985 O O . VAL A 1 121 ? 18.438 24.594 9.789 1 86.62 121 VAL A O 1
ATOM 988 N N . GLY A 1 122 ? 18.453 22.344 9.836 1 84.38 122 GLY A N 1
ATOM 989 C CA . GLY A 1 122 ? 19.109 22.281 8.531 1 84.38 122 GLY A CA 1
ATOM 990 C C . GLY A 1 122 ? 18.281 22.922 7.43 1 84.38 122 GLY A C 1
ATOM 991 O O . GLY A 1 122 ? 18.812 23.672 6.605 1 84.38 122 GLY A O 1
ATOM 992 N N . GLU A 1 123 ? 17.078 22.578 7.438 1 86.06 123 GLU A N 1
ATOM 993 C CA . GLU A 1 123 ? 16.172 23.203 6.492 1 86.06 123 GLU A CA 1
ATOM 994 C C . GLU A 1 123 ? 16.109 24.703 6.688 1 86.06 123 GLU A C 1
ATOM 996 O O . GLU A 1 123 ? 16.141 25.469 5.719 1 86.06 123 GLU A O 1
ATOM 1001 N N . LEU A 1 124 ? 16.125 25.125 7.887 1 81.5 124 LEU A N 1
ATOM 1002 C CA . LEU A 1 124 ? 16.094 26.547 8.227 1 81.5 124 LEU A CA 1
ATOM 1003 C C . LEU A 1 124 ? 17.328 27.25 7.684 1 81.5 124 LEU A C 1
ATOM 1005 O O . LEU A 1 124 ? 17.234 28.328 7.086 1 81.5 124 LEU A O 1
ATOM 1009 N N . GLY A 1 125 ? 18.438 26.641 7.918 1 79.81 125 GLY A N 1
ATOM 1010 C CA . GLY A 1 125 ? 19.672 27.188 7.406 1 79.81 125 GLY A CA 1
ATOM 1011 C C . GLY A 1 125 ? 19.688 27.344 5.898 1 79.81 125 GLY A C 1
ATOM 1012 O O . GLY A 1 125 ? 20.156 28.359 5.383 1 79.81 125 GLY A O 1
ATOM 1013 N N . SER A 1 126 ? 19.109 26.422 5.297 1 79.94 126 SER A N 1
ATOM 1014 C CA . SER A 1 126 ? 19.047 26.469 3.84 1 79.94 126 SER A CA 1
ATOM 1015 C C . SER A 1 126 ? 18.141 27.609 3.373 1 79.94 126 SER A C 1
ATOM 1017 O O . SER A 1 126 ? 18.438 28.266 2.369 1 79.94 126 SER A O 1
ATOM 1019 N N . LEU A 1 127 ? 17.188 27.859 4.121 1 76.81 127 LEU A N 1
ATOM 1020 C CA . LEU A 1 127 ? 16.25 28.922 3.779 1 76.81 127 LEU A CA 1
ATOM 1021 C C . LEU A 1 127 ? 16.859 30.297 4.031 1 76.81 127 LEU A C 1
ATOM 1023 O O . LEU A 1 127 ? 16.75 31.203 3.199 1 76.81 127 LEU A O 1
ATOM 1027 N N . ILE A 1 128 ? 17.562 30.438 5.152 1 75.5 128 ILE A N 1
ATOM 1028 C CA . ILE A 1 128 ? 18.156 31.703 5.562 1 75.5 128 ILE A CA 1
ATOM 1029 C C . ILE A 1 128 ? 19.312 32.062 4.641 1 75.5 128 ILE A C 1
ATOM 1031 O O . ILE A 1 128 ? 19.578 33.25 4.398 1 75.5 128 ILE A O 1
ATOM 1035 N N . GLY A 1 129 ? 20.031 31.078 4.23 1 72.12 129 GLY A N 1
ATOM 1036 C CA . GLY A 1 129 ? 21.188 31.312 3.375 1 72.12 129 GLY A CA 1
ATOM 1037 C C . GLY A 1 129 ? 20.812 31.938 2.039 1 72.12 129 GLY A C 1
ATOM 1038 O O . GLY A 1 129 ? 21.641 32.594 1.402 1 72.12 129 GLY A O 1
ATOM 1039 N N . ILE A 1 130 ? 19.641 31.875 1.722 1 67.94 130 ILE A N 1
ATOM 1040 C CA . ILE A 1 130 ? 19.25 32.312 0.387 1 67.94 130 ILE A CA 1
ATOM 1041 C C . ILE A 1 130 ? 18.531 33.656 0.479 1 67.94 130 ILE A C 1
ATOM 1043 O O . ILE A 1 130 ? 18.656 34.5 -0.414 1 67.94 130 ILE A O 1
ATOM 1047 N N . TYR A 1 131 ? 17.812 33.812 1.533 1 62.97 131 TYR A N 1
ATOM 1048 C CA . TYR A 1 131 ? 16.953 35 1.577 1 62.97 131 TYR A CA 1
ATOM 1049 C C . TYR A 1 131 ? 17.531 36.062 2.492 1 62.97 131 TYR A C 1
ATOM 1051 O O . TYR A 1 131 ? 17.984 35.781 3.604 1 62.97 131 TYR A O 1
ATOM 1059 N N . THR A 1 132 ? 17.75 37.219 1.979 1 60.47 132 THR A N 1
ATOM 1060 C CA . THR A 1 132 ? 18.422 38.344 2.646 1 60.47 132 THR A CA 1
ATOM 1061 C C . THR A 1 132 ? 17.484 39.031 3.629 1 60.47 132 THR A C 1
ATOM 1063 O O . THR A 1 132 ? 17.922 39.812 4.48 1 60.47 132 THR A O 1
ATOM 1066 N N . SER A 1 133 ? 16.156 38.938 3.471 1 66.69 133 SER A N 1
ATOM 1067 C CA . SER A 1 133 ? 15.227 39.562 4.41 1 66.69 133 SER A CA 1
ATOM 1068 C C . SER A 1 133 ? 14.656 38.531 5.395 1 66.69 133 SER A C 1
ATOM 1070 O O . SER A 1 133 ? 14.617 37.344 5.102 1 66.69 133 SER A O 1
ATOM 1072 N N . PRO A 1 134 ? 14.383 39.062 6.543 1 76.19 134 PRO A N 1
ATOM 1073 C CA . PRO A 1 134 ? 13.836 38.094 7.52 1 76.19 134 PRO A CA 1
ATOM 1074 C C . PRO A 1 134 ? 12.617 37.344 6.988 1 76.19 134 PRO A C 1
ATOM 1076 O O . PRO A 1 134 ? 11.648 37.969 6.539 1 76.19 134 PRO A O 1
ATOM 1079 N N . LEU A 1 135 ? 12.812 36.094 6.852 1 82.56 135 LEU A N 1
ATOM 1080 C CA . LEU A 1 135 ? 11.758 35.188 6.387 1 82.56 135 LEU A CA 1
ATOM 1081 C C . LEU A 1 135 ? 10.797 34.844 7.52 1 82.56 135 LEU A C 1
ATOM 1083 O O . LEU A 1 135 ? 11.227 34.5 8.625 1 82.56 135 LEU A O 1
ATOM 1087 N N . ALA A 1 136 ? 9.523 35.219 7.324 1 91.12 136 ALA A N 1
ATOM 1088 C CA . ALA A 1 136 ? 8.508 34.75 8.273 1 91.12 136 ALA A CA 1
ATOM 1089 C C . ALA A 1 136 ? 8.18 33.281 8.062 1 91.12 136 ALA A C 1
ATOM 1091 O O . ALA A 1 136 ? 7.652 32.906 7.012 1 91.12 136 ALA A O 1
ATOM 1092 N N . ILE A 1 137 ? 8.516 32.469 9.039 1 94.38 137 ILE A N 1
ATOM 1093 C CA . ILE A 1 137 ? 8.352 31.016 8.867 1 94.38 137 ILE A CA 1
ATOM 1094 C C . ILE A 1 137 ? 7.66 30.438 10.102 1 94.38 137 ILE A C 1
ATOM 1096 O O . ILE A 1 137 ? 7.469 31.125 11.102 1 94.38 137 ILE A O 1
ATOM 1100 N N . GLY A 1 138 ? 7.223 29.266 9.945 1 97.19 138 GLY A N 1
ATOM 1101 C CA . GLY A 1 138 ? 6.805 28.453 11.078 1 97.19 138 GLY A CA 1
ATOM 1102 C C . GLY A 1 138 ? 7.855 27.438 11.5 1 97.19 138 GLY A C 1
ATOM 1103 O O . GLY A 1 138 ? 8.797 27.172 10.758 1 97.19 138 GLY A O 1
ATOM 1104 N N . VAL A 1 139 ? 7.711 26.969 12.734 1 97.44 139 VAL A N 1
ATOM 1105 C CA . VAL A 1 139 ? 8.586 25.922 13.242 1 97.44 139 VAL A CA 1
ATOM 1106 C C . VAL A 1 139 ? 7.742 24.766 13.781 1 97.44 139 VAL A C 1
ATOM 1108 O O . VAL A 1 139 ? 6.805 24.984 14.555 1 97.44 139 VAL A O 1
ATOM 1111 N N . ARG A 1 140 ? 7.992 23.609 13.336 1 97.25 140 ARG A N 1
ATOM 1112 C CA . ARG A 1 140 ? 7.363 22.422 13.906 1 97.25 140 ARG A CA 1
ATOM 1113 C C . ARG A 1 140 ? 8.094 21.969 15.164 1 97.25 140 ARG A C 1
ATOM 1115 O O . ARG A 1 140 ? 9.305 21.734 15.133 1 97.25 140 ARG A O 1
ATOM 1122 N N . LEU A 1 141 ? 7.379 21.781 16.188 1 97.25 141 LEU A N 1
ATOM 1123 C CA . LEU A 1 141 ? 7.973 21.453 17.484 1 97.25 141 LEU A CA 1
ATOM 1124 C C . LEU A 1 141 ? 7.68 20.016 17.859 1 97.25 141 LEU A C 1
ATOM 1126 O O . LEU A 1 141 ? 6.602 19.484 17.562 1 97.25 141 LEU A O 1
ATOM 1130 N N . ASN A 1 142 ? 8.656 19.406 18.469 1 95.31 142 ASN A N 1
ATOM 1131 C CA . ASN A 1 142 ? 8.578 18.062 19.031 1 95.31 142 ASN A CA 1
ATOM 1132 C C . ASN A 1 142 ? 8.734 18.062 20.547 1 95.31 142 ASN A C 1
ATOM 1134 O O . ASN A 1 142 ? 9.719 18.578 21.078 1 95.31 142 ASN A O 1
ATOM 1138 N N . PHE A 1 143 ? 7.762 17.594 21.266 1 93.75 143 PHE A N 1
ATOM 1139 C CA . PHE A 1 143 ? 7.801 17.531 22.719 1 93.75 143 PHE A CA 1
ATOM 1140 C C . PHE A 1 143 ? 6.98 16.344 23.234 1 93.75 143 PHE A C 1
ATOM 1142 O O . PHE A 1 143 ? 6.141 15.812 22.5 1 93.75 143 PHE A O 1
ATOM 1149 N N . ASP A 1 144 ? 7.262 15.906 24.375 1 89.88 144 ASP A N 1
ATOM 1150 C CA . ASP A 1 144 ? 6.625 14.734 24.984 1 89.88 144 ASP A CA 1
ATOM 1151 C C . ASP A 1 144 ? 5.324 15.125 25.688 1 89.88 144 ASP A C 1
ATOM 1153 O O . ASP A 1 144 ? 5.316 16.016 26.531 1 89.88 144 ASP A O 1
ATOM 1157 N N . ILE A 1 145 ? 4.285 14.492 25.312 1 88.12 145 ILE A N 1
ATOM 1158 C CA . ILE A 1 145 ? 3.014 14.758 25.984 1 88.12 145 ILE A CA 1
ATOM 1159 C C . ILE A 1 145 ? 2.592 13.531 26.797 1 88.12 145 ILE A C 1
ATOM 1161 O O . ILE A 1 145 ? 1.455 13.453 27.266 1 88.12 145 ILE A O 1
ATOM 1165 N N . GLY A 1 146 ? 3.434 12.547 26.812 1 85.38 146 GLY A N 1
ATOM 1166 C CA . GLY A 1 146 ? 3.205 11.398 27.672 1 85.38 146 GLY A CA 1
ATOM 1167 C C . GLY A 1 146 ? 2.527 10.242 26.969 1 85.38 146 GLY A C 1
ATOM 1168 O O . GLY A 1 146 ? 1.926 9.375 27.609 1 85.38 146 GLY A O 1
ATOM 1169 N N . ASN A 1 147 ? 2.557 10.195 25.625 1 82.12 147 ASN A N 1
ATOM 1170 C CA . ASN A 1 147 ? 1.896 9.117 24.891 1 82.12 147 ASN A CA 1
ATOM 1171 C C . ASN A 1 147 ? 2.859 7.977 24.594 1 82.12 147 ASN A C 1
ATOM 1173 O O . ASN A 1 147 ? 2.479 6.992 23.953 1 82.12 147 ASN A O 1
ATOM 1177 N N . GLY A 1 148 ? 4.086 8.18 24.922 1 81.25 148 GLY A N 1
ATOM 1178 C CA . GLY A 1 148 ? 5.043 7.094 24.812 1 81.25 148 GLY A CA 1
ATOM 1179 C C . GLY A 1 148 ? 5.672 6.977 23.438 1 81.25 148 GLY A C 1
ATOM 1180 O O . GLY A 1 148 ? 6.379 6.008 23.156 1 81.25 148 GLY A O 1
ATOM 1181 N N . ILE A 1 149 ? 5.41 7.953 22.562 1 82.38 149 ILE A N 1
ATOM 1182 C CA . ILE A 1 149 ? 5.926 7.867 21.188 1 82.38 149 ILE A CA 1
ATOM 1183 C C . ILE A 1 149 ? 6.863 9.039 20.922 1 82.38 149 ILE A C 1
ATOM 1185 O O . ILE A 1 149 ? 6.578 10.18 21.312 1 82.38 149 ILE A O 1
ATOM 1189 N N . VAL A 1 150 ? 7.988 8.695 20.312 1 86.31 150 VAL A N 1
ATOM 1190 C CA . VAL A 1 150 ? 8.891 9.734 19.812 1 86.31 150 VAL A CA 1
ATOM 1191 C C . VAL A 1 150 ? 8.68 9.93 18.328 1 86.31 150 VAL A C 1
ATOM 1193 O O . VAL A 1 150 ? 9.07 9.078 17.516 1 86.31 150 VAL A O 1
ATOM 1196 N N . SER A 1 151 ? 8.078 10.977 18 1 91.38 151 SER A N 1
ATOM 1197 C CA . SER A 1 151 ? 7.832 11.281 16.594 1 91.38 151 SER A CA 1
ATOM 1198 C C . SER A 1 151 ? 9.133 11.555 15.852 1 91.38 151 SER A C 1
ATOM 1200 O O . SER A 1 151 ? 10.086 12.086 16.438 1 91.38 151 SER A O 1
ATOM 1202 N N . ARG A 1 152 ? 9.156 11.258 14.57 1 93.19 152 ARG A N 1
ATOM 1203 C CA . ARG A 1 152 ? 10.32 11.523 13.742 1 93.19 152 ARG A CA 1
ATOM 1204 C C . ARG A 1 152 ? 10.289 12.945 13.188 1 93.19 152 ARG A C 1
ATOM 1206 O O . ARG A 1 152 ? 11.18 13.344 12.43 1 93.19 152 ARG A O 1
ATOM 1213 N N . PHE A 1 153 ? 9.266 13.711 13.617 1 95.31 153 PHE A N 1
ATOM 1214 C CA . PHE A 1 153 ? 9.094 15.023 12.992 1 95.31 153 PHE A CA 1
ATOM 1215 C C . PHE A 1 153 ? 9.312 16.141 14.008 1 95.31 153 PHE A C 1
ATOM 1217 O O . PHE A 1 153 ? 9.031 15.961 15.195 1 95.31 153 PHE A O 1
ATOM 1224 N N . GLY A 1 154 ? 9.828 17.281 13.453 1 95.69 154 GLY A N 1
ATOM 1225 C CA . GLY A 1 154 ? 9.859 18.516 14.227 1 95.69 154 GLY A CA 1
ATOM 1226 C C . GLY A 1 154 ? 11.164 18.703 14.984 1 95.69 154 GLY A C 1
ATOM 1227 O O . GLY A 1 154 ? 12.023 17.828 14.984 1 95.69 154 GLY A O 1
ATOM 1228 N N . ILE A 1 155 ? 11.336 19.812 15.625 1 95.19 155 ILE A N 1
ATOM 1229 C CA . ILE A 1 155 ? 12.492 20.234 16.422 1 95.19 155 ILE A CA 1
ATOM 1230 C C . ILE A 1 155 ? 12.211 19.984 17.906 1 95.19 155 ILE A C 1
ATOM 1232 O O . ILE A 1 155 ? 11.266 20.531 18.469 1 95.19 155 ILE A O 1
ATOM 1236 N N . ASP A 1 156 ? 13.023 19.188 18.469 1 94.81 156 ASP A N 1
ATOM 1237 C CA . ASP A 1 156 ? 12.891 18.875 19.891 1 94.81 156 ASP A CA 1
ATOM 1238 C C . ASP A 1 156 ? 13.07 20.141 20.75 1 94.81 156 ASP A C 1
ATOM 1240 O O . ASP A 1 156 ? 14.125 20.781 20.688 1 94.81 156 ASP A O 1
ATOM 1244 N N . VAL A 1 157 ? 12.125 20.453 21.578 1 95.56 157 VAL A N 1
ATOM 1245 C CA . VAL A 1 157 ? 12.102 21.719 22.312 1 95.56 157 VAL A CA 1
ATOM 1246 C C . VAL A 1 157 ? 13.18 21.719 23.391 1 95.56 157 VAL A C 1
ATOM 1248 O O . VAL A 1 157 ? 13.547 22.781 23.906 1 95.56 157 VAL A O 1
ATOM 1251 N N . ASP A 1 158 ? 13.695 20.531 23.672 1 93.81 158 ASP A N 1
ATOM 1252 C CA . ASP A 1 158 ? 14.734 20.422 24.688 1 93.81 158 ASP A CA 1
ATOM 1253 C C . ASP A 1 158 ? 16.125 20.328 24.062 1 93.81 158 ASP A C 1
ATOM 1255 O O . ASP A 1 158 ? 17.109 20.078 24.75 1 93.81 158 ASP A O 1
ATOM 1259 N N . SER A 1 159 ? 16.203 20.578 22.812 1 93.31 159 SER A N 1
ATOM 1260 C CA . SER A 1 159 ? 17.453 20.375 22.094 1 93.31 159 SER A CA 1
ATOM 1261 C C . SER A 1 159 ? 18.188 21.703 21.859 1 93.31 159 SER A C 1
ATOM 1263 O O . SER A 1 159 ? 17.609 22.766 22.047 1 93.31 159 SER A O 1
ATOM 1265 N N . LYS A 1 160 ? 19.438 21.625 21.359 1 93.19 160 LYS A N 1
ATOM 1266 C CA . LYS A 1 160 ? 20.219 22.781 20.938 1 93.19 160 LYS A CA 1
ATOM 1267 C C . LYS A 1 160 ? 19.594 23.438 19.703 1 93.19 160 LYS A C 1
ATOM 1269 O O . LYS A 1 160 ? 19.703 24.656 19.516 1 93.19 160 LYS A O 1
ATOM 1274 N N . SER A 1 161 ? 18.938 22.625 18.969 1 92.94 161 SER A N 1
ATOM 1275 C CA . SER A 1 161 ? 18.297 23.125 17.766 1 92.94 161 SER A CA 1
ATOM 1276 C C . SER A 1 161 ? 17.219 24.156 18.094 1 92.94 161 SER A C 1
ATOM 1278 O O . SER A 1 161 ? 17.062 25.156 17.391 1 92.94 161 SER A O 1
ATOM 1280 N N . TYR A 1 162 ? 16.516 23.859 19.141 1 95 162 TYR A N 1
ATOM 1281 C CA . TYR A 1 162 ? 15.484 24.797 19.562 1 95 162 TYR A CA 1
ATOM 1282 C C . TYR A 1 162 ? 16.109 26.109 20.031 1 95 162 TYR A C 1
ATOM 1284 O O . TYR A 1 162 ? 15.617 27.188 19.703 1 95 162 TYR A O 1
ATOM 1292 N N . GLN A 1 163 ? 17.234 26.031 20.719 1 95.38 163 GLN A N 1
ATOM 1293 C CA . GLN A 1 163 ? 17.953 27.219 21.156 1 95.38 163 GLN A CA 1
ATOM 1294 C C . GLN A 1 163 ? 18.469 28.016 19.969 1 95.38 163 GLN A C 1
ATOM 1296 O O . GLN A 1 163 ? 18.516 29.25 20.016 1 95.38 163 GLN A O 1
ATOM 1301 N N . GLU A 1 164 ? 18.797 27.312 19.016 1 93.75 164 GLU A N 1
ATOM 1302 C CA . GLU A 1 164 ? 19.266 27.953 17.797 1 93.75 164 GLU A CA 1
ATOM 1303 C C . GLU A 1 164 ? 18.156 28.797 17.156 1 93.75 164 GLU A C 1
ATOM 1305 O O . GLU A 1 164 ? 18.422 29.891 16.656 1 93.75 164 GLU A O 1
ATOM 1310 N N . ILE A 1 165 ? 16.984 28.328 17.188 1 93.56 165 ILE A N 1
ATOM 1311 C CA . ILE A 1 165 ? 15.836 29.062 16.656 1 93.56 165 ILE A CA 1
ATOM 1312 C C . ILE A 1 165 ? 15.656 30.375 17.422 1 93.56 165 ILE A C 1
ATOM 1314 O O . ILE A 1 165 ? 15.469 31.438 16.828 1 93.56 165 ILE A O 1
ATOM 1318 N N . ILE A 1 166 ? 15.766 30.266 18.719 1 94.81 166 ILE A N 1
ATOM 1319 C CA . ILE A 1 166 ? 15.609 31.438 19.578 1 94.81 166 ILE A CA 1
ATOM 1320 C C . ILE A 1 166 ? 16.688 32.469 19.266 1 94.81 166 ILE A C 1
ATOM 1322 O O . ILE A 1 166 ? 16.406 33.656 19.141 1 94.81 166 ILE A O 1
ATOM 1326 N N . GLU A 1 167 ? 17.859 31.938 19.062 1 92.81 167 GLU A N 1
ATOM 1327 C CA . GLU A 1 167 ? 18.984 32.812 18.797 1 92.81 167 GLU A CA 1
ATOM 1328 C C . GLU A 1 167 ? 18.828 33.5 17.438 1 92.81 167 GLU A C 1
ATOM 1330 O O . GLU A 1 167 ? 19.094 34.719 17.297 1 92.81 167 GLU A O 1
ATOM 1335 N N . LEU A 1 168 ? 18.453 32.75 16.484 1 89.62 168 LEU A N 1
ATOM 1336 C CA . LEU A 1 168 ? 18.266 33.281 15.141 1 89.62 168 LEU A CA 1
ATOM 1337 C C . LEU A 1 168 ? 17.188 34.375 15.141 1 89.62 168 LEU A C 1
ATOM 1339 O O . LEU A 1 168 ? 17.328 35.375 14.461 1 89.62 168 LEU A O 1
ATOM 1343 N N . GLN A 1 169 ? 16.141 34.125 15.852 1 91.56 169 GLN A N 1
ATOM 1344 C CA . GLN A 1 169 ? 15.062 35.125 15.969 1 91.56 169 GLN A CA 1
ATOM 1345 C C . GLN A 1 169 ? 15.547 36.375 16.688 1 91.56 169 GLN A C 1
ATOM 1347 O O . GLN A 1 169 ? 15.219 37.5 16.297 1 91.56 169 GLN A O 1
ATOM 1352 N N . ARG A 1 170 ? 16.328 36.188 17.734 1 92.12 170 ARG A N 1
ATOM 1353 C CA . ARG A 1 170 ? 16.875 37.312 18.5 1 92.12 170 ARG A CA 1
ATOM 1354 C C . ARG A 1 170 ? 17.766 38.188 17.625 1 92.12 170 ARG A C 1
ATOM 1356 O O . ARG A 1 170 ? 17.766 39.406 17.766 1 92.12 170 ARG A O 1
ATOM 1363 N N . ARG A 1 171 ? 18.438 37.531 16.75 1 88.75 171 ARG A N 1
ATOM 1364 C CA . ARG A 1 171 ? 19.359 38.25 15.883 1 88.75 171 ARG A CA 1
ATOM 1365 C C . ARG A 1 171 ? 18.641 38.875 14.703 1 88.75 171 ARG A C 1
ATOM 1367 O O . ARG A 1 171 ? 19.25 39.562 13.883 1 88.75 171 ARG A O 1
ATOM 1374 N N . GLY A 1 172 ? 17.391 38.625 14.555 1 87.88 172 GLY A N 1
ATOM 1375 C CA . GLY A 1 172 ? 16.578 39.219 13.508 1 87.88 172 GLY A CA 1
ATOM 1376 C C . GLY A 1 172 ? 16.734 38.562 12.164 1 87.88 172 GLY A C 1
ATOM 1377 O O . GLY A 1 172 ? 16.406 39.125 11.125 1 87.88 172 GLY A O 1
ATOM 1378 N N . LEU A 1 173 ? 17.203 37.312 12.18 1 84.25 173 LEU A N 1
ATOM 1379 C CA . LEU A 1 173 ? 17.438 36.594 10.938 1 84.25 173 LEU A CA 1
ATOM 1380 C C . LEU A 1 173 ? 16.188 35.875 10.477 1 84.25 173 LEU A C 1
ATOM 1382 O O . LEU A 1 173 ? 16.031 35.562 9.289 1 84.25 173 LEU A O 1
ATOM 1386 N N . ILE A 1 174 ? 15.328 35.562 11.477 1 88.81 174 ILE A N 1
ATOM 1387 C CA . ILE A 1 174 ? 14.047 34.938 11.156 1 88.81 174 ILE A CA 1
ATOM 1388 C C . ILE A 1 174 ? 12.945 35.531 12.023 1 88.81 174 ILE A C 1
ATOM 1390 O O . ILE A 1 174 ? 13.234 36.188 13.023 1 88.81 174 ILE A O 1
ATOM 1394 N N . LYS A 1 175 ? 11.82 35.406 11.547 1 93.5 175 LYS A N 1
ATOM 1395 C CA . LYS A 1 175 ? 10.617 35.656 12.328 1 93.5 175 LYS A CA 1
ATOM 1396 C C . LYS A 1 175 ? 9.719 34.438 12.398 1 93.5 175 LYS A C 1
ATOM 1398 O O . LYS A 1 175 ? 9.234 33.969 11.375 1 93.5 175 LYS A O 1
ATOM 1403 N N . VAL A 1 176 ? 9.539 33.969 13.578 1 96.31 176 VAL A N 1
ATOM 1404 C CA . VAL A 1 176 ? 8.656 32.812 13.742 1 96.31 176 VAL A CA 1
ATOM 1405 C C . VAL A 1 176 ? 7.199 33.281 13.773 1 96.31 176 VAL A C 1
ATOM 1407 O O . VAL A 1 176 ? 6.758 33.906 14.742 1 96.31 176 VAL A O 1
ATOM 1410 N N . LYS A 1 177 ? 6.492 33.031 12.789 1 96.94 177 LYS A N 1
ATOM 1411 C CA . LYS A 1 177 ? 5.105 33.469 12.719 1 96.94 177 LYS A CA 1
ATOM 1412 C C . LYS A 1 177 ? 4.145 32.375 13.164 1 96.94 177 LYS A C 1
ATOM 1414 O O . LYS A 1 177 ? 3 32.656 13.531 1 96.94 177 LYS A O 1
ATOM 1419 N N . CYS A 1 178 ? 4.59 31.094 13.094 1 98.69 178 CYS A N 1
ATOM 1420 C CA . CYS A 1 178 ? 3.734 29.969 13.43 1 98.69 178 CYS A CA 1
ATOM 1421 C C . CYS A 1 178 ? 4.496 28.922 14.242 1 98.69 178 CYS A C 1
ATOM 1423 O O . CYS A 1 178 ? 5.648 28.625 13.938 1 98.69 178 CYS A O 1
ATOM 1425 N N . VAL A 1 179 ? 3.893 28.438 15.32 1 98.69 179 VAL A N 1
ATOM 1426 C CA . VAL A 1 179 ? 4.352 27.203 15.961 1 98.69 179 VAL A CA 1
ATOM 1427 C C . VAL A 1 179 ? 3.408 26.047 15.602 1 98.69 179 VAL A C 1
ATOM 1429 O O . VAL A 1 179 ? 2.186 26.219 15.641 1 98.69 179 VAL A O 1
ATOM 1432 N N . HIS A 1 180 ? 4.016 24.984 15.156 1 98.62 180 HIS A N 1
ATOM 1433 C CA . HIS A 1 180 ? 3.273 23.828 14.656 1 98.62 180 HIS A CA 1
ATOM 1434 C C . HIS A 1 180 ? 3.656 22.562 15.406 1 98.62 180 HIS A C 1
ATOM 1436 O O . HIS A 1 180 ? 4.82 22.375 15.773 1 98.62 180 HIS A O 1
ATOM 1442 N N . CYS A 1 181 ? 2.662 21.688 15.68 1 96.94 181 CYS A N 1
ATOM 1443 C CA . CYS A 1 181 ? 2.943 20.344 16.141 1 96.94 181 CYS A CA 1
ATOM 1444 C C . CYS A 1 181 ? 1.962 19.344 15.531 1 96.94 181 CYS A C 1
ATOM 1446 O O . CYS A 1 181 ? 0.878 19.719 15.094 1 96.94 181 CYS A O 1
ATOM 1448 N N . HIS A 1 182 ? 2.354 18.188 15.406 1 94.44 182 HIS A N 1
ATOM 1449 C CA . HIS A 1 182 ? 1.516 17.031 15.07 1 94.44 182 HIS A CA 1
ATOM 1450 C C . HIS A 1 182 ? 1.959 15.789 15.828 1 94.44 182 HIS A C 1
ATOM 1452 O O . HIS A 1 182 ? 3.107 15.359 15.703 1 94.44 182 HIS A O 1
ATOM 1458 N N . ILE A 1 183 ? 1.091 15.312 16.594 1 90.12 183 ILE A N 1
ATOM 1459 C CA . ILE A 1 183 ? 1.419 14.164 17.422 1 90.12 183 ILE A CA 1
ATOM 1460 C C . ILE A 1 183 ? 0.482 13 17.094 1 90.12 183 ILE A C 1
ATOM 1462 O O . ILE A 1 183 ? -0.72 13.07 17.359 1 90.12 183 ILE A O 1
ATOM 1466 N N . SER A 1 184 ? 1.1 11.969 16.625 1 85.62 184 SER A N 1
ATOM 1467 C CA . SER A 1 184 ? 0.323 10.797 16.219 1 85.62 184 SER A CA 1
ATOM 1468 C C . SER A 1 184 ? -0.067 9.953 17.422 1 85.62 184 SER A C 1
ATOM 1470 O O . SER A 1 184 ? 0.595 10 18.453 1 85.62 184 SER A O 1
ATOM 1472 N N . TYR A 1 185 ? -1.105 9.164 17.312 1 83.06 185 TYR A N 1
ATOM 1473 C CA . TYR A 1 185 ? -1.562 8.156 18.281 1 83.06 185 TYR A CA 1
ATOM 1474 C C . TYR A 1 185 ? -1.906 8.797 19.609 1 83.06 185 TYR A C 1
ATOM 1476 O O . TYR A 1 185 ? -1.584 8.25 20.672 1 83.06 185 TYR A O 1
ATOM 1484 N N . ALA A 1 186 ? -2.297 10.008 19.672 1 89.31 186 ALA A N 1
ATOM 1485 C CA . ALA A 1 186 ? -2.713 10.734 20.859 1 89.31 186 ALA A CA 1
ATOM 1486 C C . ALA A 1 186 ? -4.031 11.469 20.625 1 89.31 186 ALA A C 1
ATOM 1488 O O . ALA A 1 186 ? -4.078 12.695 20.656 1 89.31 186 ALA A O 1
ATOM 1489 N N . ARG A 1 187 ? -5.156 10.695 20.672 1 94.12 187 ARG A N 1
ATOM 1490 C CA . ARG A 1 187 ? -6.406 11.281 20.203 1 94.12 187 ARG A CA 1
ATOM 1491 C C . ARG A 1 187 ? -7.301 11.68 21.375 1 94.12 187 ARG A C 1
ATOM 1493 O O . ARG A 1 187 ? -8.281 12.406 21.188 1 94.12 187 ARG A O 1
ATOM 1500 N N . GLY A 1 188 ? -6.887 11.344 22.469 1 94.94 188 GLY A N 1
ATOM 1501 C CA . GLY A 1 188 ? -7.711 11.633 23.641 1 94.94 188 GLY A CA 1
ATOM 1502 C C . GLY A 1 188 ? -7.723 13.102 24 1 94.94 188 GLY A C 1
ATOM 1503 O O . GLY A 1 188 ? -6.773 13.828 23.703 1 94.94 188 GLY A O 1
ATOM 1504 N N . LEU A 1 189 ? -8.773 13.539 24.734 1 97.5 189 LEU A N 1
ATOM 1505 C CA . LEU A 1 189 ? -8.969 14.938 25.078 1 97.5 189 LEU A CA 1
ATOM 1506 C C . LEU A 1 189 ? -7.848 15.422 26 1 97.5 189 LEU A C 1
ATOM 1508 O O . LEU A 1 189 ? -7.41 16.578 25.891 1 97.5 189 LEU A O 1
ATOM 1512 N N . SER A 1 190 ? -7.359 14.555 26.859 1 96.56 190 SER A N 1
ATOM 1513 C CA . SER A 1 190 ? -6.293 14.953 27.781 1 96.56 190 SER A CA 1
ATOM 1514 C C . SER A 1 190 ? -5.012 15.289 27.016 1 96.56 190 SER A C 1
ATOM 1516 O O . SER A 1 190 ? -4.281 16.203 27.406 1 96.56 190 SER A O 1
ATOM 1518 N N . TYR A 1 191 ? -4.758 14.562 26 1 96.19 191 TYR A N 1
ATOM 1519 C CA . TYR A 1 191 ? -3.584 14.836 25.172 1 96.19 191 TYR A CA 1
ATOM 1520 C C . TYR A 1 191 ? -3.725 16.156 24.438 1 96.19 191 TYR A C 1
ATOM 1522 O O . TYR A 1 191 ? -2.762 16.922 24.328 1 96.19 191 TYR A O 1
ATOM 1530 N N . PHE A 1 192 ? -4.926 16.438 23.984 1 97.44 192 PHE A N 1
ATOM 1531 C CA . PHE A 1 192 ? -5.141 17.688 23.25 1 97.44 192 PHE A CA 1
ATOM 1532 C C . PHE A 1 192 ? -5.102 18.875 24.203 1 97.44 192 PHE A C 1
ATOM 1534 O O . PHE A 1 192 ? -4.648 19.969 23.812 1 97.44 192 PHE A O 1
ATOM 1541 N N . LYS A 1 193 ? -5.555 18.719 25.406 1 97.81 193 LYS A N 1
ATOM 1542 C CA . LYS A 1 193 ? -5.438 19.797 26.391 1 97.81 193 LYS A CA 1
ATOM 1543 C C . LYS A 1 193 ? -3.973 20.141 26.656 1 97.81 193 LYS A C 1
ATOM 1545 O O . LYS A 1 193 ? -3.586 21.312 26.609 1 97.81 193 LYS A O 1
ATOM 1550 N N . LYS A 1 194 ? -3.215 19.141 26.891 1 96.75 194 LYS A N 1
ATOM 1551 C CA . LYS A 1 194 ? -1.79 19.344 27.141 1 96.75 194 LYS A CA 1
ATOM 1552 C C . LYS A 1 194 ? -1.1 19.969 25.953 1 96.75 194 LYS A C 1
ATOM 1554 O O . LYS A 1 194 ? -0.292 20.891 26.109 1 96.75 194 LYS A O 1
ATOM 1559 N N . ARG A 1 195 ? -1.436 19.516 24.812 1 96.12 195 ARG A N 1
ATOM 1560 C CA . ARG A 1 195 ? -0.897 20.062 23.562 1 96.12 195 ARG A CA 1
ATOM 1561 C C . ARG A 1 195 ? -1.22 21.531 23.422 1 96.12 195 ARG A C 1
ATOM 1563 O O . ARG A 1 195 ? -0.354 22.344 23.062 1 96.12 195 ARG A O 1
ATOM 1570 N N . ALA A 1 196 ? -2.449 21.844 23.703 1 98.25 196 ALA A N 1
ATOM 1571 C CA . ALA A 1 196 ? -2.898 23.219 23.594 1 98.25 196 ALA A CA 1
ATOM 1572 C C . ALA A 1 196 ? -2.143 24.125 24.578 1 98.25 196 ALA A C 1
ATOM 1574 O O . ALA A 1 196 ? -1.69 25.203 24.203 1 98.25 196 ALA A O 1
ATOM 1575 N N . GLU A 1 197 ? -1.927 23.656 25.75 1 98.31 197 GLU A N 1
ATOM 1576 C CA . GLU A 1 197 ? -1.225 24.422 26.781 1 98.31 197 GLU A CA 1
ATOM 1577 C C . GLU A 1 197 ? 0.24 24.625 26.406 1 98.31 197 GLU A C 1
ATOM 1579 O O . GLU A 1 197 ? 0.761 25.75 26.5 1 98.31 197 GLU A O 1
ATOM 1584 N N . MET A 1 198 ? 0.853 23.594 25.953 1 97.69 198 MET A N 1
ATOM 1585 C CA . MET A 1 198 ? 2.26 23.672 25.578 1 97.69 198 MET A CA 1
ATOM 1586 C C . MET A 1 198 ? 2.447 24.594 24.359 1 97.69 198 MET A C 1
ATOM 1588 O O . MET A 1 198 ? 3.338 25.438 24.359 1 97.69 198 MET A O 1
ATOM 1592 N N . MET A 1 199 ? 1.575 24.469 23.422 1 98.5 199 MET A N 1
ATOM 1593 C CA . MET A 1 199 ? 1.71 25.266 22.203 1 98.5 199 MET A CA 1
ATOM 1594 C C . MET A 1 199 ? 1.442 26.734 22.469 1 98.5 199 MET A C 1
ATOM 1596 O O . MET A 1 199 ? 2.059 27.609 21.859 1 98.5 199 MET A O 1
ATOM 1600 N N . ALA A 1 200 ? 0.501 27.016 23.359 1 98.62 200 ALA A N 1
ATOM 1601 C CA . ALA A 1 200 ? 0.28 28.391 23.766 1 98.62 200 ALA A CA 1
ATOM 1602 C C . ALA A 1 200 ? 1.529 28.984 24.406 1 98.62 200 ALA A C 1
ATOM 1604 O O . ALA A 1 200 ? 1.904 30.125 24.125 1 98.62 200 ALA A O 1
ATOM 1605 N N . ARG A 1 201 ? 2.184 28.172 25.203 1 98.31 201 ARG A N 1
ATOM 1606 C CA . ARG A 1 201 ? 3.408 28.625 25.859 1 98.31 201 ARG A CA 1
ATOM 1607 C C . ARG A 1 201 ? 4.496 28.938 24.844 1 98.31 201 ARG A C 1
ATOM 1609 O O . ARG A 1 201 ? 5.148 29.969 24.922 1 98.31 201 ARG A O 1
ATOM 1616 N N . TYR A 1 202 ? 4.672 28.047 23.859 1 98.25 202 TYR A N 1
ATOM 1617 C CA . TYR A 1 202 ? 5.723 28.234 22.859 1 98.25 202 TYR A CA 1
ATOM 1618 C C . TYR A 1 202 ? 5.391 29.391 21.922 1 98.25 202 TYR A C 1
ATOM 1620 O O . TYR A 1 202 ? 6.289 30.094 21.469 1 98.25 202 TYR A O 1
ATOM 1628 N N . ALA A 1 203 ? 4.102 29.578 21.672 1 98.62 203 ALA A N 1
ATOM 1629 C CA . ALA A 1 203 ? 3.697 30.719 20.859 1 98.62 203 ALA A CA 1
ATOM 1630 C C . ALA A 1 203 ? 4.082 32.031 21.531 1 98.62 203 ALA A C 1
ATOM 1632 O O . ALA A 1 203 ? 4.578 32.969 20.875 1 98.62 203 ALA A O 1
ATOM 1633 N N . LYS A 1 204 ? 3.918 32.125 22.828 1 98.25 204 LYS A N 1
ATOM 1634 C CA . LYS A 1 204 ? 4.297 33.344 23.578 1 98.25 204 LYS A CA 1
ATOM 1635 C C . LYS A 1 204 ? 5.812 33.5 23.594 1 98.25 204 LYS A C 1
ATOM 1637 O O . LYS A 1 204 ? 6.312 34.625 23.375 1 98.25 204 LYS A O 1
ATOM 1642 N N . GLU A 1 205 ? 6.48 32.375 23.781 1 97.44 205 GLU A N 1
ATOM 1643 C CA . GLU A 1 205 ? 7.938 32.438 23.875 1 97.44 205 GLU A CA 1
ATOM 1644 C C . GLU A 1 205 ? 8.555 32.906 22.562 1 97.44 205 GLU A C 1
ATOM 1646 O O . GLU A 1 205 ? 9.508 33.688 22.562 1 97.44 205 GLU A O 1
ATOM 1651 N N . LEU A 1 206 ? 7.973 32.5 21.469 1 97.56 206 LEU A N 1
ATOM 1652 C CA . LEU A 1 206 ? 8.547 32.781 20.156 1 97.56 206 LEU A CA 1
ATOM 1653 C C . LEU A 1 206 ? 7.828 33.938 19.484 1 97.56 206 LEU A C 1
ATOM 1655 O O . LEU A 1 206 ? 8.133 34.312 18.344 1 97.56 206 LEU A O 1
ATOM 1659 N N . ARG A 1 207 ? 6.816 34.531 20.188 1 97.38 207 ARG A N 1
ATOM 1660 C CA . ARG A 1 207 ? 6.023 35.656 19.703 1 97.38 207 ARG A CA 1
ATOM 1661 C C . ARG A 1 207 ? 5.352 35.344 18.375 1 97.38 207 ARG A C 1
ATOM 1663 O O . ARG A 1 207 ? 5.359 36.156 17.469 1 97.38 207 ARG A O 1
ATOM 1670 N N . ALA A 1 208 ? 4.898 34.094 18.25 1 98.25 208 ALA A N 1
ATOM 1671 C CA . ALA A 1 208 ? 4.164 33.656 17.062 1 98.25 208 ALA A CA 1
ATOM 1672 C C . ALA A 1 208 ? 2.707 34.125 17.125 1 98.25 208 ALA A C 1
ATOM 1674 O O . ALA A 1 208 ? 2.102 34.125 18.188 1 98.25 208 ALA A O 1
ATOM 1675 N N . ASN A 1 209 ? 2.111 34.406 16.031 1 98.12 209 ASN A N 1
ATOM 1676 C CA . ASN A 1 209 ? 0.717 34.844 16.016 1 98.12 209 ASN A CA 1
ATOM 1677 C C . ASN A 1 209 ? -0.193 33.781 15.438 1 98.12 209 ASN A C 1
ATOM 1679 O O . ASN A 1 209 ? -1.396 33.969 15.281 1 98.12 209 ASN A O 1
ATOM 1683 N N . ILE A 1 210 ? 0.355 32.625 15.078 1 98.81 210 ILE A N 1
ATOM 1684 C CA . ILE A 1 210 ? -0.399 31.484 14.609 1 98.81 210 ILE A CA 1
ATOM 1685 C C . ILE A 1 210 ? 0.037 30.234 15.375 1 98.81 210 ILE A C 1
ATOM 1687 O O . ILE A 1 210 ? 1.232 30.016 15.586 1 98.81 210 ILE A O 1
ATOM 1691 N N . VAL A 1 211 ? -0.902 29.453 15.844 1 98.88 211 VAL A N 1
ATOM 1692 C CA . VAL A 1 211 ? -0.652 28.141 16.422 1 98.88 211 VAL A CA 1
ATOM 1693 C C . VAL A 1 211 ? -1.4 27.078 15.617 1 98.88 211 VAL A C 1
ATOM 1695 O O . VAL A 1 211 ? -2.625 27.141 15.477 1 98.88 211 VAL A O 1
ATOM 1698 N N . ASP A 1 212 ? -0.664 26.172 15.055 1 98.88 212 ASP A N 1
ATOM 1699 C CA . ASP A 1 212 ? -1.217 25 14.375 1 98.88 212 ASP A CA 1
ATOM 1700 C C . ASP A 1 212 ? -1.021 23.734 15.203 1 98.88 212 ASP A C 1
ATOM 1702 O O . ASP A 1 212 ? 0.093 23.219 15.305 1 98.88 212 ASP A O 1
ATOM 1706 N N . ILE A 1 213 ? -2.084 23.234 15.727 1 98 213 ILE A N 1
ATOM 1707 C CA . ILE A 1 213 ? -1.943 22.156 16.703 1 98 213 ILE A CA 1
ATOM 1708 C C . ILE A 1 213 ? -2.041 20.797 15.984 1 98 213 ILE A C 1
ATOM 1710 O O . ILE A 1 213 ? -2.178 19.766 16.625 1 98 213 ILE A O 1
ATOM 1714 N N . GLY A 1 214 ? -2.053 20.75 14.695 1 97.44 214 GLY A N 1
ATOM 1715 C CA . GLY A 1 214 ? -2.035 19.531 13.922 1 97.44 214 GLY A CA 1
ATOM 1716 C C . GLY A 1 214 ? -3.381 18.828 13.883 1 97.44 214 GLY A C 1
ATOM 1717 O O . GLY A 1 214 ? -4.426 19.469 14.016 1 97.44 214 GLY A O 1
ATOM 1718 N N . GLY A 1 215 ? -3.301 17.562 13.492 1 96.31 215 GLY A N 1
ATOM 1719 C CA . GLY A 1 215 ? -4.512 16.766 13.352 1 96.31 215 GLY A CA 1
ATOM 1720 C C . GLY A 1 215 ? -4.566 15.578 14.305 1 96.31 215 GLY A C 1
ATOM 1721 O O . GLY A 1 215 ? -4.207 15.711 15.477 1 96.31 215 GLY A O 1
ATOM 1722 N N . ASN A 1 216 ? -5.215 14.547 13.859 1 94.12 216 ASN A N 1
ATOM 1723 C CA . ASN A 1 216 ? -5.293 13.258 14.539 1 94.12 216 ASN A CA 1
ATOM 1724 C C . ASN A 1 216 ? -6.496 13.195 15.477 1 94.12 216 ASN A C 1
ATOM 1726 O O . ASN A 1 216 ? -6.438 12.547 16.531 1 94.12 216 ASN A O 1
ATOM 1730 N N . MET A 1 217 ? -7.539 13.914 15.133 1 97.38 217 MET A N 1
ATOM 1731 C CA . MET A 1 217 ? -8.789 13.828 15.891 1 97.38 217 MET A CA 1
ATOM 1732 C C . MET A 1 217 ? -9.672 12.711 15.352 1 97.38 217 MET A C 1
ATOM 1734 O O . MET A 1 217 ? -9.5 12.266 14.211 1 97.38 217 MET A O 1
ATOM 1738 N N . PHE A 1 218 ? -10.602 12.289 16.172 1 96.44 218 PHE A N 1
ATOM 1739 C CA . PHE A 1 218 ? -11.672 11.422 15.703 1 96.44 218 PHE A CA 1
ATOM 1740 C C . PHE A 1 218 ? -12.734 12.234 14.961 1 96.44 218 PHE A C 1
ATOM 1742 O O . PHE A 1 218 ? -12.773 13.461 15.078 1 96.44 218 PHE A O 1
ATOM 1749 N N . GLY A 1 219 ? -13.445 11.555 14.148 1 94.06 219 GLY A N 1
ATOM 1750 C CA . GLY A 1 219 ? -14.578 12.148 13.453 1 94.06 219 GLY A CA 1
ATOM 1751 C C . GLY A 1 219 ? -15.828 11.281 13.5 1 94.06 219 GLY A C 1
ATOM 1752 O O . GLY A 1 219 ? -15.898 10.328 14.273 1 94.06 219 GLY A O 1
ATOM 1753 N N . ARG A 1 220 ? -16.781 11.758 12.75 1 93.5 220 ARG A N 1
ATOM 1754 C CA . ARG A 1 220 ? -18.016 10.977 12.586 1 93.5 220 ARG A CA 1
ATOM 1755 C C . ARG A 1 220 ? -17.703 9.617 11.953 1 93.5 220 ARG A C 1
ATOM 1757 O O . ARG A 1 220 ? -16.859 9.516 11.062 1 93.5 220 ARG A O 1
ATOM 1764 N N . MET A 1 221 ? -18.344 8.602 12.516 1 93.44 221 MET A N 1
ATOM 1765 C CA . MET A 1 221 ? -18.219 7.289 11.891 1 93.44 221 MET A CA 1
ATOM 1766 C C . MET A 1 221 ? -19.375 6.383 12.305 1 93.44 221 MET A C 1
ATOM 1768 O O . MET A 1 221 ? -20.109 6.688 13.25 1 93.44 221 MET A O 1
ATOM 1772 N N . ASP A 1 222 ? -19.484 5.324 11.586 1 92.44 222 ASP A N 1
ATOM 1773 C CA . ASP A 1 222 ? -20.5 4.316 11.883 1 92.44 222 ASP A CA 1
ATOM 1774 C C . ASP A 1 222 ? -20.281 3.705 13.266 1 92.44 222 ASP A C 1
ATOM 1776 O O . ASP A 1 222 ? -19.141 3.512 13.688 1 92.44 222 ASP A O 1
ATOM 1780 N N . ASP A 1 223 ? -21.391 3.289 13.906 1 94.19 223 ASP A N 1
ATOM 1781 C CA . ASP A 1 223 ? -21.328 2.727 15.258 1 94.19 223 ASP A CA 1
ATOM 1782 C C . ASP A 1 223 ? -20.484 1.451 15.273 1 94.19 223 ASP A C 1
ATOM 1784 O O . ASP A 1 223 ? -19.75 1.195 16.234 1 94.19 223 ASP A O 1
ATOM 1788 N N . SER A 1 224 ? -20.641 0.694 14.203 1 94.31 224 SER A N 1
ATOM 1789 C CA . SER A 1 224 ? -19.875 -0.553 14.148 1 94.31 224 SER A CA 1
ATOM 1790 C C . SER A 1 224 ? -18.375 -0.287 14.102 1 94.31 224 SER A C 1
ATOM 1792 O O . SER A 1 224 ? -17.594 -1.044 14.672 1 94.31 224 SER A O 1
ATOM 1794 N N . LEU A 1 225 ? -17.969 0.737 13.453 1 95.88 225 LEU A N 1
ATOM 1795 C CA . LEU A 1 225 ? -16.562 1.121 13.398 1 95.88 225 LEU A CA 1
ATOM 1796 C C . LEU A 1 225 ? -16.109 1.742 14.719 1 95.88 225 LEU A C 1
ATOM 1798 O O . LEU A 1 225 ? -15.047 1.405 15.234 1 95.88 225 LEU A O 1
ATOM 1802 N N . LYS A 1 226 ? -16.922 2.6 15.266 1 95.06 226 LYS A N 1
ATOM 1803 C CA . LYS A 1 226 ? -16.641 3.273 16.531 1 95.06 226 LYS A CA 1
ATOM 1804 C C . LYS A 1 226 ? -16.359 2.266 17.641 1 95.06 226 LYS A C 1
ATOM 1806 O O . LYS A 1 226 ? -15.445 2.455 18.438 1 95.06 2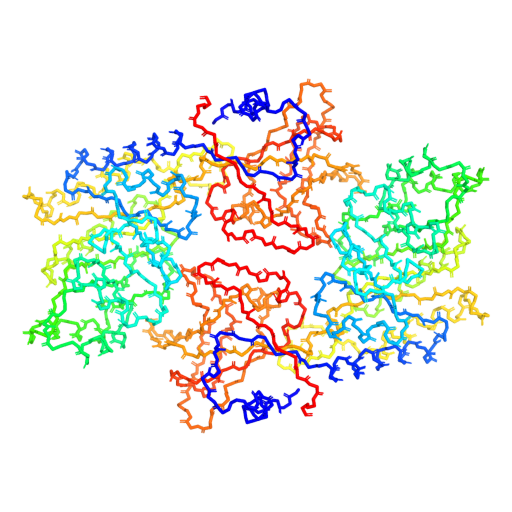26 LYS A O 1
ATOM 1811 N N . ALA A 1 227 ? -17.047 1.173 17.656 1 95.88 227 ALA A N 1
ATOM 1812 C CA . ALA A 1 227 ? -16.984 0.16 18.703 1 95.88 227 ALA A CA 1
ATOM 1813 C C . ALA A 1 227 ? -15.641 -0.576 18.672 1 95.88 227 ALA A C 1
ATOM 1815 O O . ALA A 1 227 ? -15.266 -1.236 19.641 1 95.88 227 ALA A O 1
ATOM 1816 N N . GLN A 1 228 ? -14.906 -0.458 17.625 1 96.56 228 GLN A N 1
ATOM 1817 C CA . GLN A 1 228 ? -13.672 -1.216 17.453 1 96.56 228 GLN A CA 1
ATOM 1818 C C . GLN A 1 228 ? -12.492 -0.501 18.109 1 96.56 228 GLN A C 1
ATOM 1820 O O . GLN A 1 228 ? -11.422 -1.082 18.281 1 96.56 228 GLN A O 1
ATOM 1825 N N . TYR A 1 229 ? -12.406 0.787 18.406 1 93.5 229 TYR A N 1
ATOM 1826 C CA . TYR A 1 229 ? -11.289 1.552 18.953 1 93.5 229 TYR A CA 1
ATOM 1827 C C . TYR A 1 229 ? -11.102 1.265 20.438 1 93.5 229 TYR A C 1
ATOM 1829 O O . TYR A 1 229 ? -10 1.41 20.969 1 93.5 229 TYR A O 1
ATOM 1837 N N . GLY A 1 230 ? -12.047 0.829 21.125 1 90.56 230 GLY A N 1
ATOM 1838 C CA . GLY A 1 230 ? -11.891 0.446 22.516 1 90.56 230 GLY A CA 1
ATOM 1839 C C . GLY A 1 230 ? -11.68 1.63 23.453 1 90.56 230 GLY A C 1
ATOM 1840 O O . GLY A 1 230 ? -11.172 1.474 24.562 1 90.56 230 GLY A O 1
ATOM 1841 N N . GLU A 1 231 ? -11.734 2.869 23.047 1 92.06 231 GLU A N 1
ATOM 1842 C CA . GLU A 1 231 ? -11.633 4.086 23.844 1 92.06 231 GLU A CA 1
ATOM 1843 C C . GLU A 1 231 ? -12.773 5.051 23.531 1 92.06 231 GLU A C 1
ATOM 1845 O O . GLU A 1 231 ? -13.539 4.828 22.594 1 92.06 231 GLU A O 1
ATOM 1850 N N . TYR A 1 232 ? -12.906 6.012 24.391 1 94.44 232 TYR A N 1
ATOM 1851 C CA . TYR A 1 232 ? -13.914 7.043 24.156 1 94.44 232 TYR A CA 1
ATOM 1852 C C . TYR A 1 232 ? -13.594 7.844 22.906 1 94.44 232 TYR A C 1
ATOM 1854 O O . TYR A 1 232 ? -12.445 8.242 22.688 1 94.44 232 TYR A O 1
ATOM 1862 N N . ILE A 1 233 ? -14.562 8.031 22.094 1 96.5 233 ILE A N 1
ATOM 1863 C CA . ILE A 1 233 ? -14.406 8.805 20.859 1 96.5 233 ILE A CA 1
ATOM 1864 C C . ILE A 1 233 ? -15.023 10.188 21.047 1 96.5 233 ILE A C 1
ATOM 1866 O O . ILE A 1 233 ? -16.25 10.344 20.969 1 96.5 233 ILE A O 1
ATOM 1870 N N . PRO A 1 234 ? -14.211 11.164 21.203 1 97.38 234 PRO A N 1
ATOM 1871 C CA . PRO A 1 234 ? -14.734 12.508 21.438 1 97.38 234 PRO A CA 1
ATOM 1872 C C . PRO A 1 234 ? -15.453 13.078 20.203 1 97.38 234 PRO A C 1
ATOM 1874 O O . PRO A 1 234 ? -15.086 12.766 19.078 1 97.38 234 PRO A O 1
ATOM 1877 N N . LEU A 1 235 ? -16.375 13.938 20.484 1 97.12 235 LEU A N 1
ATOM 1878 C CA . LEU A 1 235 ? -17.047 14.719 19.453 1 97.12 235 LEU A CA 1
ATOM 1879 C C . LEU A 1 235 ? -16.219 15.945 19.078 1 97.12 235 LEU A C 1
ATOM 1881 O O . LEU A 1 235 ? -15.344 16.359 19.844 1 97.12 235 LEU A O 1
ATOM 1885 N N . TYR A 1 236 ? -16.562 16.516 17.938 1 98.06 236 TYR A N 1
ATOM 1886 C CA . TYR A 1 236 ? -15.906 17.75 17.516 1 98.06 236 TYR A CA 1
ATOM 1887 C C . TYR A 1 236 ? -16.016 18.812 18.609 1 98.06 236 TYR A C 1
ATOM 1889 O O . TYR A 1 236 ? -15.039 19.5 18.922 1 98.06 236 TYR A O 1
ATOM 1897 N N . GLU A 1 237 ? -17.172 18.875 19.172 1 98.25 237 GLU A N 1
ATOM 1898 C CA . GLU A 1 237 ? -17.438 19.906 20.172 1 98.25 237 GLU A CA 1
ATOM 1899 C C . GLU A 1 237 ? -16.531 19.719 21.391 1 98.25 237 GLU A C 1
ATOM 1901 O O . GLU A 1 237 ? -16.109 20.703 22 1 98.25 237 GLU A O 1
ATOM 1906 N N . GLU A 1 238 ? -16.266 18.516 21.719 1 98.62 238 GLU A N 1
ATOM 1907 C CA . GLU A 1 238 ? -15.445 18.25 22.891 1 98.62 238 GLU A CA 1
ATOM 1908 C C . GLU A 1 238 ? -13.992 18.641 22.641 1 98.62 238 GLU A C 1
ATOM 1910 O O . GLU A 1 238 ? -13.336 19.219 23.516 1 98.62 238 GLU A O 1
ATOM 1915 N N . TYR A 1 239 ? -13.547 18.344 21.484 1 98.69 239 TYR A N 1
ATOM 1916 C CA . TYR A 1 239 ? -12.211 18.797 21.109 1 98.69 239 TYR A CA 1
ATOM 1917 C C . TYR A 1 239 ? -12.141 20.312 21.109 1 98.69 239 TYR A C 1
ATOM 1919 O O . TYR A 1 239 ? -11.219 20.906 21.672 1 98.69 239 TYR A O 1
ATOM 1927 N N . ALA A 1 240 ? -13.141 20.906 20.438 1 98.75 240 ALA A N 1
ATOM 1928 C CA . ALA A 1 240 ? -13.203 22.359 20.281 1 98.75 240 ALA A CA 1
ATOM 1929 C C . ALA A 1 240 ? -13.227 23.047 21.641 1 98.75 240 ALA A C 1
ATOM 1931 O O . ALA A 1 240 ? -12.516 24.031 21.859 1 98.75 240 ALA A O 1
ATOM 1932 N N . LYS A 1 241 ? -14 22.516 22.516 1 98.81 241 LYS A N 1
ATOM 1933 C CA . LYS A 1 241 ? -14.102 23.078 23.844 1 98.81 241 LYS A CA 1
ATOM 1934 C C . LYS A 1 241 ? -12.781 22.953 24.594 1 98.81 241 LYS A C 1
ATOM 1936 O O . LYS A 1 241 ? -12.289 23.938 25.172 1 98.81 241 LYS A O 1
ATOM 1941 N N . THR A 1 242 ? -12.227 21.781 24.562 1 98.75 242 THR A N 1
ATOM 1942 C CA . THR A 1 242 ? -11 21.5 25.297 1 98.75 242 THR A CA 1
ATOM 1943 C C . THR A 1 242 ? -9.867 22.406 24.812 1 98.75 242 THR A C 1
ATOM 1945 O O . THR A 1 242 ? -9.164 23 25.625 1 98.75 242 THR A O 1
ATOM 1948 N N . ILE A 1 243 ? -9.711 22.578 23.547 1 98.75 243 ILE A N 1
ATOM 1949 C CA . ILE A 1 243 ? -8.617 23.344 22.953 1 98.75 243 ILE A CA 1
ATOM 1950 C C . ILE A 1 243 ? -8.953 24.828 22.984 1 98.75 243 ILE A C 1
ATOM 1952 O O . ILE A 1 243 ? -8.125 25.641 23.406 1 98.75 243 ILE A O 1
ATOM 1956 N N . GLY A 1 244 ? -10.18 25.156 22.594 1 98.69 244 GLY A N 1
ATOM 1957 C CA . GLY A 1 244 ? -10.625 26.531 22.5 1 98.69 244 GLY A CA 1
ATOM 1958 C C . GLY A 1 244 ? -10.586 27.266 23.828 1 98.69 244 GLY A C 1
ATOM 1959 O O . GLY A 1 244 ? -10.219 28.438 23.875 1 98.69 244 GLY A O 1
ATOM 1960 N N . GLU A 1 245 ? -10.898 26.578 24.844 1 98.56 245 GLU A N 1
ATOM 1961 C CA . GLU A 1 245 ? -10.891 27.219 26.156 1 98.56 245 GLU A CA 1
ATOM 1962 C C . GLU A 1 245 ? -9.477 27.547 26.609 1 98.56 245 GLU A C 1
ATOM 1964 O O . GLU A 1 245 ? -9.25 28.578 27.25 1 98.56 245 GLU A O 1
ATOM 1969 N N . VAL A 1 246 ? -8.578 26.688 26.297 1 98.75 246 VAL A N 1
ATOM 1970 C CA . VAL A 1 246 ? -7.18 26.969 26.609 1 98.75 246 VAL A CA 1
ATOM 1971 C C . VAL A 1 246 ? -6.742 28.234 25.859 1 98.75 246 VAL A C 1
ATOM 1973 O O . VAL A 1 246 ? -6.141 29.141 26.453 1 98.75 246 VAL A O 1
ATOM 1976 N N . PHE A 1 247 ? -7.098 28.344 24.594 1 98.75 247 PHE A N 1
ATOM 1977 C CA . PHE A 1 247 ? -6.656 29.469 23.766 1 98.75 247 PHE A CA 1
ATOM 1978 C C . PHE A 1 247 ? -7.359 30.75 24.188 1 98.75 247 PHE A C 1
ATOM 1980 O O . PHE A 1 247 ? -6.746 31.828 24.188 1 98.75 247 PHE A O 1
ATOM 1987 N N . ALA A 1 248 ? -8.617 30.625 24.547 1 98.44 248 ALA A N 1
ATOM 1988 C CA . ALA A 1 248 ? -9.352 31.797 25.016 1 98.44 248 ALA A CA 1
ATOM 1989 C C . ALA A 1 248 ? -8.727 32.344 26.297 1 98.44 248 ALA A C 1
ATOM 1991 O O . ALA A 1 248 ? -8.695 33.562 26.516 1 98.44 248 ALA A O 1
ATOM 1992 N N . ARG A 1 249 ? -8.258 31.453 27.125 1 98.44 249 ARG A N 1
ATOM 1993 C CA . ARG A 1 249 ? -7.629 31.859 28.375 1 98.44 249 ARG A CA 1
ATOM 1994 C C . ARG A 1 249 ? -6.254 32.469 28.125 1 98.44 249 ARG A C 1
ATOM 1996 O O . ARG A 1 249 ? -5.926 33.5 28.703 1 98.44 249 ARG A O 1
ATOM 2003 N N . GLU A 1 250 ? -5.496 31.844 27.266 1 98.5 250 GLU A N 1
ATOM 2004 C CA . GLU A 1 250 ? -4.105 32.25 27.047 1 98.5 250 GLU A CA 1
ATOM 2005 C C . GLU A 1 250 ? -4.008 33.438 26.125 1 98.5 250 GLU A C 1
ATOM 2007 O O . GLU A 1 250 ? -3.039 34.219 26.188 1 98.5 250 GLU A O 1
ATOM 2012 N N . PHE A 1 251 ? -5.004 33.594 25.25 1 98.31 251 PHE A N 1
ATOM 2013 C CA . PHE A 1 251 ? -5.051 34.688 24.297 1 98.31 251 PHE A CA 1
ATOM 2014 C C . PHE A 1 251 ? -6.426 35.344 24.297 1 98.31 251 PHE A C 1
ATOM 2016 O O . PHE A 1 251 ? -7.141 35.312 23.297 1 98.31 251 PHE A O 1
ATOM 2023 N N . PRO A 1 252 ? -6.77 36.094 25.25 1 96.75 252 PRO A N 1
ATOM 2024 C CA . PRO A 1 252 ? -8.133 36.594 25.469 1 96.75 252 PRO A CA 1
ATOM 2025 C C . PRO A 1 252 ? -8.57 37.594 24.391 1 96.75 252 PRO A C 1
ATOM 2027 O O . PRO A 1 252 ? -9.766 37.75 24.125 1 96.75 252 PRO A O 1
ATOM 2030 N N . ASP A 1 253 ? -7.645 38.281 23.703 1 96.25 253 ASP A N 1
ATOM 2031 C CA . ASP A 1 253 ? -8 39.25 22.672 1 96.25 253 ASP A CA 1
ATOM 2032 C C . ASP A 1 253 ? -8.062 38.594 21.297 1 96.25 253 ASP A C 1
ATOM 2034 O O . ASP A 1 253 ? -8.297 39.25 20.281 1 96.25 253 ASP A O 1
ATOM 2038 N N . GLY A 1 254 ? -7.773 37.312 21.266 1 96.06 254 GLY A N 1
ATOM 2039 C CA . GLY A 1 254 ? -7.832 36.594 20 1 96.06 254 GLY A CA 1
ATOM 2040 C C . GLY A 1 254 ? -6.711 36.969 19.047 1 96.06 254 GLY A C 1
ATOM 2041 O O . GLY A 1 254 ? -6.891 36.906 17.828 1 96.06 254 GLY A O 1
ATOM 2042 N N . GLU A 1 255 ? -5.629 37.312 19.562 1 96.62 255 GLU A N 1
ATOM 2043 C CA . GLU A 1 255 ? -4.551 37.875 18.734 1 96.62 255 GLU A CA 1
ATOM 2044 C C . GLU A 1 255 ? -3.783 36.75 18.031 1 96.62 255 GLU A C 1
ATOM 2046 O O . GLU A 1 255 ? -3.041 37 17.078 1 96.62 255 GLU A O 1
ATOM 2051 N N . VAL A 1 256 ? -3.982 35.531 18.547 1 98.56 256 VAL A N 1
ATOM 2052 C CA . VAL A 1 256 ? -3.297 34.406 17.969 1 98.56 256 VAL A CA 1
ATOM 2053 C C . VAL A 1 256 ? -4.301 33.531 17.203 1 98.56 256 VAL A C 1
ATOM 2055 O O . VAL A 1 256 ? -5.344 33.156 17.75 1 98.56 256 VAL A O 1
ATOM 2058 N N . GLN A 1 257 ? -4.047 33.219 15.992 1 98.75 257 GLN A N 1
ATOM 2059 C CA . GLN A 1 257 ? -4.902 32.312 15.227 1 98.75 257 GLN A CA 1
ATOM 2060 C C . GLN A 1 257 ? -4.637 30.859 15.594 1 98.75 257 GLN A C 1
ATOM 2062 O O . GLN A 1 257 ? -3.482 30.453 15.703 1 98.75 257 GLN A O 1
ATOM 2067 N N . LEU A 1 258 ? -5.723 30.156 15.812 1 98.88 258 LEU A N 1
ATOM 2068 C CA . LEU A 1 258 ? -5.66 28.703 16.016 1 98.88 258 LEU A CA 1
ATOM 2069 C C . LEU A 1 258 ? -5.977 27.953 14.734 1 98.88 258 LEU A C 1
ATOM 2071 O O . LEU A 1 258 ? -6.949 28.266 14.047 1 98.88 258 LEU A O 1
ATOM 2075 N N . ILE A 1 259 ? -5.105 26.969 14.352 1 98.88 259 ILE A N 1
ATOM 2076 C CA . ILE A 1 259 ? -5.324 26.125 13.18 1 98.88 259 ILE A CA 1
ATOM 2077 C C . ILE A 1 259 ? -5.27 24.656 13.586 1 98.88 259 ILE A C 1
ATOM 2079 O O . ILE A 1 259 ? -4.461 24.266 14.43 1 98.88 259 ILE A O 1
ATOM 2083 N N . THR A 1 260 ? -6.121 23.844 13.086 1 98.62 260 THR A N 1
ATOM 2084 C CA . THR A 1 260 ? -5.992 22.391 13.07 1 98.62 260 THR A CA 1
ATOM 2085 C C . THR A 1 260 ? -5.824 21.875 11.641 1 98.62 260 THR A C 1
ATOM 2087 O O . THR A 1 260 ? -6.246 22.531 10.688 1 98.62 260 THR A O 1
ATOM 2090 N N . GLU A 1 261 ? -5.195 20.703 11.469 1 98.19 261 GLU A N 1
ATOM 2091 C CA . GLU A 1 261 ? -4.914 20.172 10.148 1 98.19 261 GLU A CA 1
ATOM 2092 C C . GLU A 1 261 ? -5.648 18.844 9.922 1 98.19 261 GLU A C 1
ATOM 2094 O O . GLU A 1 261 ? -5.051 17.859 9.469 1 98.19 261 GLU A O 1
ATOM 2099 N N . ASN A 1 262 ? -6.852 18.781 10.164 1 97 262 ASN A N 1
ATOM 2100 C CA . ASN A 1 262 ? -7.598 17.531 10.117 1 97 262 ASN A CA 1
ATOM 2101 C C . ASN A 1 262 ? -7.926 17.125 8.68 1 97 262 ASN A C 1
ATOM 2103 O O . ASN A 1 262 ? -8.305 17.969 7.867 1 97 262 ASN A O 1
ATOM 2107 N N . GLY A 1 263 ? -7.715 15.82 8.367 1 97.56 263 GLY A N 1
ATOM 2108 C CA . GLY A 1 263 ? -8.148 15.18 7.133 1 97.56 263 GLY A CA 1
ATOM 2109 C C . GLY A 1 263 ? -9.125 14.047 7.359 1 97.56 263 GLY A C 1
ATOM 2110 O O . GLY A 1 263 ? -10.312 14.172 7.059 1 97.56 263 GLY A O 1
ATOM 2111 N N . THR A 1 264 ? -8.719 13.078 8.18 1 96.75 264 THR A N 1
ATOM 2112 C CA . THR A 1 264 ? -9.469 11.844 8.391 1 96.75 264 THR A CA 1
ATOM 2113 C C . THR A 1 264 ? -10.852 12.141 8.961 1 96.75 264 THR A C 1
ATOM 2115 O O . THR A 1 264 ? -11.859 11.703 8.406 1 96.75 264 THR A O 1
ATOM 2118 N N . PRO A 1 265 ? -10.977 12.945 10.023 1 97.38 265 PRO A N 1
ATOM 2119 C CA . PRO A 1 265 ? -12.32 13.18 10.562 1 97.38 265 PRO A CA 1
ATOM 2120 C C . PRO A 1 265 ? -13.219 13.938 9.586 1 97.38 265 PRO A C 1
ATOM 2122 O O . PRO A 1 265 ? -14.445 13.859 9.688 1 97.38 265 PRO A O 1
ATOM 2125 N N . ILE A 1 266 ? -12.602 14.625 8.656 1 97.88 266 ILE A N 1
ATOM 2126 C CA . ILE A 1 266 ? -13.359 15.508 7.773 1 97.88 266 ILE A CA 1
ATOM 2127 C C . ILE A 1 266 ? -13.867 14.727 6.566 1 97.88 266 ILE A C 1
ATOM 2129 O O . ILE A 1 266 ? -15.008 14.922 6.133 1 97.88 266 ILE A O 1
ATOM 2133 N N . VAL A 1 267 ? -13.055 13.766 6.074 1 97.94 267 VAL A N 1
ATOM 2134 C CA . VAL A 1 267 ? -13.359 13.273 4.734 1 97.94 267 VAL A CA 1
ATOM 2135 C C . VAL A 1 267 ? -13.797 11.812 4.812 1 97.94 267 VAL A C 1
ATOM 2137 O O . VAL A 1 267 ? -14.375 11.281 3.863 1 97.94 267 VAL A O 1
ATOM 2140 N N . SER A 1 268 ? -13.609 11.086 5.859 1 97.19 268 SER A N 1
ATOM 2141 C CA . SER A 1 268 ? -13.734 9.641 5.926 1 97.19 268 SER A CA 1
ATOM 2142 C C . SER A 1 268 ? -15.141 9.18 5.539 1 97.19 268 SER A C 1
ATOM 2144 O O . SER A 1 268 ? -15.297 8.227 4.77 1 97.19 268 SER A O 1
ATOM 2146 N N . THR A 1 269 ? -16.141 9.891 6.008 1 95.75 269 THR A N 1
ATOM 2147 C CA . THR A 1 269 ? -17.516 9.453 5.805 1 95.75 269 THR A CA 1
ATOM 2148 C C . THR A 1 269 ? -18.047 9.953 4.469 1 95.75 269 THR A C 1
ATOM 2150 O O . THR A 1 269 ? -19.109 9.516 4.012 1 95.75 269 THR A O 1
ATOM 2153 N N . SER A 1 270 ? -17.281 10.797 3.822 1 96 270 SER A N 1
ATOM 2154 C CA . SER A 1 270 ? -17.828 11.484 2.654 1 96 270 SER A CA 1
ATOM 2155 C C . SER A 1 270 ? -17.5 10.734 1.368 1 96 270 SER A C 1
ATOM 2157 O O . SER A 1 270 ? -17.781 11.211 0.27 1 96 270 SER A O 1
ATOM 2159 N N . MET A 1 271 ? -16.875 9.602 1.468 1 95.19 271 MET A N 1
ATOM 2160 C CA . MET A 1 271 ? -16.594 8.75 0.316 1 95.19 271 MET A CA 1
ATOM 2161 C C . MET A 1 271 ? -16.812 7.281 0.664 1 95.19 271 MET A C 1
ATOM 2163 O O . MET A 1 271 ? -16.438 6.84 1.755 1 95.19 271 MET A O 1
ATOM 2167 N N . SER A 1 272 ? -17.406 6.551 -0.226 1 95.19 272 SER A N 1
ATOM 2168 C CA . SER A 1 272 ? -17.578 5.105 -0.134 1 95.19 272 SER A CA 1
ATOM 2169 C C . SER A 1 272 ? -17.047 4.402 -1.377 1 95.19 272 SER A C 1
ATOM 2171 O O . SER A 1 272 ? -16.781 5.043 -2.395 1 95.19 272 SER A O 1
ATOM 2173 N N . LEU A 1 273 ? -16.797 3.127 -1.23 1 96.75 273 LEU A N 1
ATOM 2174 C CA . LEU A 1 273 ? -16.375 2.279 -2.342 1 96.75 273 LEU A CA 1
ATOM 2175 C C . LEU A 1 273 ? -17.453 1.252 -2.676 1 96.75 273 LEU A C 1
ATOM 2177 O O . LEU A 1 273 ? -17.812 0.425 -1.834 1 96.75 273 LEU A O 1
ATOM 2181 N N . LEU A 1 274 ? -18.016 1.385 -3.861 1 95.31 274 LEU A N 1
ATOM 2182 C CA . LEU A 1 274 ? -18.969 0.409 -4.367 1 95.31 274 LEU A CA 1
ATOM 2183 C C . LEU A 1 274 ? -18.266 -0.745 -5.062 1 95.31 274 LEU A C 1
ATOM 2185 O O . LEU A 1 274 ? -17.422 -0.524 -5.934 1 95.31 274 LEU A O 1
ATOM 2189 N N . ALA A 1 275 ? -18.547 -1.971 -4.668 1 96.5 275 ALA A N 1
ATOM 2190 C CA . ALA A 1 275 ? -17.953 -3.172 -5.25 1 96.5 275 ALA A CA 1
ATOM 2191 C C . ALA A 1 275 ? -19.016 -4.23 -5.527 1 96.5 275 ALA A C 1
ATOM 2193 O O . ALA A 1 275 ? -20.203 -4.012 -5.258 1 96.5 275 ALA A O 1
ATOM 2194 N N . THR A 1 276 ? -18.641 -5.305 -6.16 1 95.88 276 THR A N 1
ATOM 2195 C CA . THR A 1 276 ? -19.516 -6.438 -6.457 1 95.88 276 THR A CA 1
ATOM 2196 C C . THR A 1 276 ? -18.984 -7.715 -5.809 1 95.88 276 THR A C 1
ATOM 2198 O O . THR A 1 276 ? -17.781 -7.973 -5.836 1 95.88 276 THR A O 1
ATOM 2201 N N . ILE A 1 277 ? -19.859 -8.445 -5.172 1 96.56 277 ILE A N 1
ATOM 2202 C CA . ILE A 1 277 ? -19.5 -9.781 -4.715 1 96.56 277 ILE A CA 1
ATOM 2203 C C . ILE A 1 277 ? -19.281 -10.703 -5.918 1 96.56 277 ILE A C 1
ATOM 2205 O O . ILE A 1 277 ? -20.219 -10.961 -6.684 1 96.56 277 ILE A O 1
ATOM 2209 N N . ILE A 1 278 ? -18.078 -11.25 -6.039 1 96.19 278 ILE A N 1
ATOM 2210 C CA . ILE A 1 278 ? -17.781 -11.984 -7.262 1 96.19 278 ILE A CA 1
ATOM 2211 C C . ILE A 1 278 ? -17.5 -13.453 -6.926 1 96.19 278 ILE A C 1
ATOM 2213 O O . ILE A 1 278 ? -17.359 -14.281 -7.824 1 96.19 278 ILE A O 1
ATOM 2217 N N . GLY A 1 279 ? -17.422 -13.773 -5.668 1 95.19 279 GLY A N 1
ATOM 2218 C CA . GLY A 1 279 ? -17.141 -15.148 -5.277 1 95.19 279 GLY A CA 1
ATOM 2219 C C . GLY A 1 279 ? -17.656 -15.484 -3.887 1 95.19 279 GLY A C 1
ATOM 2220 O O . GLY A 1 279 ? -17.766 -14.602 -3.029 1 95.19 279 GLY A O 1
ATOM 2221 N N . LYS A 1 280 ? -18 -16.656 -3.682 1 93.5 280 LYS A N 1
ATOM 2222 C CA . LYS A 1 280 ? -18.406 -17.25 -2.412 1 93.5 280 LYS A CA 1
ATOM 2223 C C . LYS A 1 280 ? -17.984 -18.719 -2.344 1 93.5 280 LYS A C 1
ATOM 2225 O O . LYS A 1 280 ? -18.25 -19.484 -3.268 1 93.5 280 LYS A O 1
ATOM 2230 N N . LYS A 1 281 ? -17.25 -19.047 -1.313 1 91.44 281 LYS A N 1
ATOM 2231 C CA . LYS A 1 281 ? -16.875 -20.453 -1.156 1 91.44 281 LYS A CA 1
ATOM 2232 C C . LYS A 1 281 ? -16.641 -20.797 0.313 1 91.44 281 LYS A C 1
ATOM 2234 O O . LYS A 1 281 ? -16.516 -19.906 1.154 1 91.44 281 LYS A O 1
ATOM 2239 N N . VAL A 1 282 ? -16.656 -22.062 0.542 1 90.81 282 VAL A N 1
ATOM 2240 C CA . VAL A 1 282 ? -16.375 -22.609 1.869 1 90.81 282 VAL A CA 1
ATOM 2241 C C . VAL A 1 282 ? -15.164 -23.531 1.805 1 90.81 282 VAL A C 1
ATOM 2243 O O . VAL A 1 282 ? -15.125 -24.453 0.999 1 90.81 282 VAL A O 1
ATOM 2246 N N . ILE A 1 283 ? -14.148 -23.25 2.529 1 91.69 283 ILE A N 1
ATOM 2247 C CA . ILE A 1 283 ? -12.961 -24.094 2.623 1 91.69 283 ILE A CA 1
ATOM 2248 C C . ILE A 1 283 ? -12.734 -24.5 4.078 1 91.69 283 ILE A C 1
ATOM 2250 O O . ILE A 1 283 ? -12.477 -23.656 4.934 1 91.69 283 ILE A O 1
ATOM 2254 N N . ARG A 1 284 ? -12.891 -25.781 4.355 1 90.25 284 ARG A N 1
ATOM 2255 C CA . ARG A 1 284 ? -12.672 -26.359 5.676 1 90.25 284 ARG A CA 1
ATOM 2256 C C . ARG A 1 284 ? -13.477 -25.625 6.738 1 90.25 284 ARG A C 1
ATOM 2258 O O . ARG A 1 284 ? -12.938 -25.219 7.773 1 90.25 284 ARG A O 1
ATOM 2265 N N . GLY A 1 285 ? -14.695 -25.25 6.375 1 88.69 285 GLY A N 1
ATOM 2266 C CA . GLY A 1 285 ? -15.656 -24.719 7.324 1 88.69 285 GLY A CA 1
ATOM 2267 C C . GLY A 1 285 ? -15.648 -23.188 7.379 1 88.69 285 GLY A C 1
ATOM 2268 O O . GLY A 1 285 ? -16.469 -22.594 8.062 1 88.69 285 GLY A O 1
ATOM 2269 N N . LYS A 1 286 ? -14.781 -22.578 6.695 1 92.75 286 LYS A N 1
ATOM 2270 C CA . LYS A 1 286 ? -14.719 -21.109 6.684 1 92.75 286 LYS A CA 1
ATOM 2271 C C . LYS A 1 286 ? -15.383 -20.547 5.434 1 92.75 286 LYS A C 1
ATOM 2273 O O . LYS A 1 286 ? -15.047 -20.938 4.312 1 92.75 286 LYS A O 1
ATOM 2278 N N . THR A 1 287 ? -16.297 -19.672 5.668 1 94.56 287 THR A N 1
ATOM 2279 C CA . THR A 1 287 ? -16.984 -19.016 4.555 1 94.56 287 THR A CA 1
ATOM 2280 C C . THR A 1 287 ? -16.188 -17.781 4.094 1 94.56 287 THR A C 1
ATOM 2282 O O . THR A 1 287 ? -15.828 -16.922 4.902 1 94.56 287 THR A O 1
ATOM 2285 N N . MET A 1 288 ? -15.992 -17.766 2.807 1 96.19 288 MET A N 1
ATOM 2286 C CA . MET A 1 288 ? -15.172 -16.703 2.223 1 96.19 288 MET A CA 1
ATOM 2287 C C . MET A 1 288 ? -15.914 -16.016 1.079 1 96.19 288 MET A C 1
ATOM 2289 O O . MET A 1 288 ? -16.469 -16.688 0.2 1 96.19 288 MET A O 1
ATOM 2293 N N . LEU A 1 289 ? -16.016 -14.766 1.195 1 97.19 289 LEU A N 1
ATOM 2294 C CA . LEU A 1 289 ? -16.531 -13.93 0.124 1 97.19 289 LEU A CA 1
ATOM 2295 C C . LEU A 1 289 ? -15.414 -13.172 -0.573 1 97.19 289 LEU A C 1
ATOM 2297 O O . LEU A 1 289 ? -14.398 -12.852 0.047 1 97.19 289 LEU A O 1
ATOM 2301 N N . VAL A 1 290 ? -15.57 -12.93 -1.857 1 97.75 290 VAL A N 1
ATOM 2302 C CA . VAL A 1 290 ? -14.602 -12.148 -2.619 1 97.75 290 VAL A CA 1
ATOM 2303 C C . VAL A 1 290 ? -15.312 -10.992 -3.324 1 97.75 290 VAL A C 1
ATOM 2305 O O . VAL A 1 290 ? -16.359 -11.18 -3.934 1 97.75 290 VAL A O 1
ATOM 2308 N N . VAL A 1 291 ? -14.789 -9.828 -3.176 1 98.12 291 VAL A N 1
ATOM 2309 C CA . VAL A 1 291 ? -15.305 -8.672 -3.898 1 98.12 291 VAL A CA 1
ATOM 2310 C C . VAL A 1 291 ? -14.305 -8.242 -4.973 1 98.12 291 VAL A C 1
ATOM 2312 O O . VAL A 1 291 ? -13.148 -8.648 -4.945 1 98.12 291 VAL A O 1
ATOM 2315 N N . ASP A 1 292 ? -14.711 -7.422 -5.91 1 98 292 ASP A N 1
ATOM 2316 C CA . ASP A 1 292 ? -13.891 -7.105 -7.074 1 98 292 ASP A CA 1
ATOM 2317 C C . ASP A 1 292 ? -12.984 -5.906 -6.797 1 98 292 ASP A C 1
ATOM 2319 O O . ASP A 1 292 ? -12.438 -5.309 -7.723 1 98 292 ASP A O 1
ATOM 2323 N N . CYS A 1 293 ? -12.844 -5.465 -5.574 1 98.12 293 CYS A N 1
ATOM 2324 C CA . CYS A 1 293 ? -11.836 -4.488 -5.176 1 98.12 293 CYS A CA 1
ATOM 2325 C C . CYS A 1 293 ? -10.781 -5.121 -4.281 1 98.12 293 CYS A C 1
ATOM 2327 O O . CYS A 1 293 ? -10.82 -6.328 -4.027 1 98.12 293 CYS A O 1
ATOM 2329 N N . LYS A 1 294 ? -9.789 -4.367 -3.928 1 97.31 294 LYS A N 1
ATOM 2330 C CA . LYS A 1 294 ? -8.703 -4.879 -3.096 1 97.31 294 LYS A CA 1
ATOM 2331 C C . LYS A 1 294 ? -8.586 -4.086 -1.798 1 97.31 294 LYS A C 1
ATOM 2333 O O . LYS A 1 294 ? -9.109 -2.975 -1.692 1 97.31 294 LYS A O 1
ATOM 2338 N N . ARG A 1 295 ? -7.922 -4.641 -0.861 1 96.88 295 ARG A N 1
ATOM 2339 C CA . ARG A 1 295 ? -7.672 -4.016 0.434 1 96.88 295 ARG A CA 1
ATOM 2340 C C . ARG A 1 295 ? -7.043 -2.639 0.267 1 96.88 295 ARG A C 1
ATOM 2342 O O . ARG A 1 295 ? -7.395 -1.698 0.982 1 96.88 295 ARG A O 1
ATOM 2349 N N . ASP A 1 296 ? -6.141 -2.434 -0.685 1 94.31 296 ASP A N 1
ATOM 2350 C CA . ASP A 1 296 ? -5.453 -1.168 -0.93 1 94.31 296 ASP A CA 1
ATOM 2351 C C . ASP A 1 296 ? -6.426 -0.106 -1.437 1 94.31 296 ASP A C 1
ATOM 2353 O O . ASP A 1 296 ? -6.199 1.091 -1.254 1 94.31 296 ASP A O 1
ATOM 2357 N N . ASP A 1 297 ? -7.5 -0.543 -2.068 1 97.62 297 ASP A N 1
ATOM 2358 C CA . ASP A 1 297 ? -8.523 0.393 -2.521 1 97.62 297 ASP A CA 1
ATOM 2359 C C . ASP A 1 297 ? -9.305 0.963 -1.341 1 97.62 297 ASP A C 1
ATOM 2361 O O . ASP A 1 297 ? -9.812 2.086 -1.408 1 97.62 297 ASP A O 1
ATOM 2365 N N . VAL A 1 298 ? -9.406 0.182 -0.302 1 97.19 298 VAL A N 1
ATOM 2366 C CA . VAL A 1 298 ? -10.141 0.604 0.888 1 97.19 298 VAL A CA 1
ATOM 2367 C C . VAL A 1 298 ? -9.289 1.572 1.704 1 97.19 298 VAL A C 1
ATOM 2369 O O . VAL A 1 298 ? -9.797 2.566 2.227 1 97.19 298 VAL A O 1
ATOM 2372 N N . GLY A 1 299 ? -7.988 1.29 1.759 1 93.31 299 GLY A N 1
ATOM 2373 C CA . GLY A 1 299 ? -7.078 2.189 2.445 1 93.31 299 GLY A CA 1
ATOM 2374 C C . GLY A 1 299 ? -6.695 1.708 3.832 1 93.31 299 GLY A C 1
ATOM 2375 O O . GLY A 1 299 ? -6.863 0.53 4.152 1 93.31 299 GLY A O 1
ATOM 2376 N N . PHE A 1 300 ? -6.168 2.576 4.68 1 90.88 300 PHE A N 1
ATOM 2377 C CA . PHE A 1 300 ? -5.512 2.242 5.938 1 90.88 300 PHE A CA 1
ATOM 2378 C C . PHE A 1 300 ? -6.523 1.71 6.949 1 90.88 300 PHE A C 1
ATOM 2380 O O . PHE A 1 300 ? -6.188 0.872 7.789 1 90.88 300 PHE A O 1
ATOM 2387 N N . VAL A 1 301 ? -7.742 2.152 6.82 1 90.56 301 VAL A N 1
ATOM 2388 C CA . VAL A 1 301 ? -8.75 1.792 7.816 1 90.56 301 VAL A CA 1
ATOM 2389 C C . VAL A 1 301 ? -8.891 0.272 7.879 1 90.56 301 VAL A C 1
ATOM 2391 O O . VAL A 1 301 ? -9.086 -0.292 8.961 1 90.56 301 VAL A O 1
ATOM 2394 N N . CYS A 1 302 ? -8.727 -0.407 6.781 1 90.94 302 CYS A N 1
ATOM 2395 C CA . CYS A 1 302 ? -8.992 -1.84 6.734 1 90.94 302 CYS A CA 1
ATOM 2396 C C . CYS A 1 302 ? -7.801 -2.635 7.246 1 90.94 302 CYS A C 1
ATOM 2398 O O . CYS A 1 302 ? -7.867 -3.859 7.359 1 90.94 302 CYS A O 1
ATOM 2400 N N . HIS A 1 303 ? -6.695 -1.958 7.531 1 87.88 303 HIS A N 1
ATOM 2401 C CA . HIS A 1 303 ? -5.516 -2.648 8.039 1 87.88 303 HIS A CA 1
ATOM 2402 C C . HIS A 1 303 ? -5.727 -3.115 9.477 1 87.88 303 HIS A C 1
ATOM 2404 O O . HIS A 1 303 ? -5.137 -4.113 9.898 1 87.88 303 HIS A O 1
ATOM 2410 N N . THR A 1 304 ? -6.57 -2.371 10.148 1 90.81 304 THR A N 1
ATOM 2411 C CA . THR A 1 304 ? -6.699 -2.715 11.555 1 90.81 304 THR A CA 1
ATOM 2412 C C . THR A 1 304 ? -8.172 -2.789 11.961 1 90.81 304 THR A C 1
ATOM 2414 O O . THR A 1 304 ? -8.492 -3.203 13.078 1 90.81 304 THR A O 1
ATOM 2417 N N . LYS A 1 305 ? -9.047 -2.326 11.125 1 96.56 305 LYS A N 1
ATOM 2418 C CA . LYS A 1 305 ? -10.477 -2.27 11.438 1 96.56 305 LYS A CA 1
ATOM 2419 C C . LYS A 1 305 ? -11.305 -2.918 10.336 1 96.56 305 LYS A C 1
ATOM 2421 O O . LYS A 1 305 ? -10.82 -3.109 9.219 1 96.56 305 LYS A O 1
ATOM 2426 N N . ASN A 1 306 ? -12.516 -3.242 10.703 1 97.69 306 ASN A N 1
ATOM 2427 C CA . ASN A 1 306 ? -13.547 -3.604 9.742 1 97.69 306 ASN A CA 1
ATOM 2428 C C . ASN A 1 306 ? -14.367 -2.389 9.312 1 97.69 306 ASN A C 1
ATOM 2430 O O . ASN A 1 306 ? -15.203 -1.9 10.078 1 97.69 306 ASN A O 1
ATOM 2434 N N . PRO A 1 307 ? -14.109 -1.881 8.102 1 97.25 307 PRO A N 1
ATOM 2435 C CA . PRO A 1 307 ? -15.023 -0.824 7.668 1 97.25 307 PRO A CA 1
ATOM 2436 C C . PRO A 1 307 ? -16.469 -1.311 7.527 1 97.25 307 PRO A C 1
ATOM 2438 O O . PRO A 1 307 ? -16.703 -2.498 7.285 1 97.25 307 PRO A O 1
ATOM 2441 N N . PRO A 1 308 ? -17.453 -0.372 7.656 1 96 308 PRO A N 1
ATOM 2442 C CA . PRO A 1 308 ? -18.844 -0.798 7.461 1 96 308 PRO A CA 1
ATOM 2443 C C . PRO A 1 308 ? -19.109 -1.294 6.043 1 96 308 PRO A C 1
ATOM 2445 O O . PRO A 1 308 ? -18.734 -0.638 5.07 1 96 308 PRO A O 1
ATOM 2448 N N . CYS A 1 309 ? -19.688 -2.434 5.949 1 95.5 309 CYS A N 1
ATOM 2449 C CA . CYS A 1 309 ? -20.062 -3.047 4.68 1 95.5 309 CYS A CA 1
ATOM 2450 C C . CYS A 1 309 ? -21.562 -3.324 4.629 1 95.5 309 CYS A C 1
ATOM 2452 O O . CYS A 1 309 ? -22.109 -3.959 5.531 1 95.5 309 CYS A O 1
ATOM 2454 N N . ASN A 1 310 ? -22.172 -2.834 3.57 1 92.94 310 ASN A N 1
ATOM 2455 C CA . ASN A 1 310 ? -23.609 -3.035 3.396 1 92.94 310 ASN A CA 1
ATOM 2456 C C . ASN A 1 310 ? -23.938 -3.545 1.996 1 92.94 310 ASN A C 1
ATOM 2458 O O . ASN A 1 310 ? -23.688 -2.863 1.004 1 92.94 310 ASN A O 1
ATOM 2462 N N . VAL A 1 311 ? -24.484 -4.727 1.912 1 93.25 311 VAL A N 1
ATOM 2463 C CA . VAL A 1 311 ? -24.953 -5.25 0.638 1 93.25 311 VAL A CA 1
ATOM 2464 C C . VAL A 1 311 ? -26.25 -4.547 0.247 1 93.25 311 VAL A C 1
ATOM 2466 O O . VAL A 1 311 ? -27.156 -4.387 1.074 1 93.25 311 VAL A O 1
ATOM 2469 N N . LEU A 1 312 ? -26.344 -4.078 -0.997 1 87.69 312 LEU A N 1
ATOM 2470 C CA . LEU A 1 312 ? -27.453 -3.246 -1.452 1 87.69 312 LEU A CA 1
ATOM 2471 C C . LEU A 1 312 ? -28.562 -4.102 -2.041 1 87.69 312 LEU A C 1
ATOM 2473 O O . LEU A 1 312 ? -29.547 -3.574 -2.572 1 87.69 312 LEU A O 1
ATOM 2477 N N . SER A 1 313 ? -28.609 -5.34 -1.916 1 82.31 313 SER A N 1
ATOM 2478 C CA . SER A 1 313 ? -29.672 -6.227 -2.367 1 82.31 313 SER A CA 1
ATOM 2479 C C . SER A 1 313 ? -30.578 -6.645 -1.207 1 82.31 313 SER A C 1
ATOM 2481 O O . SER A 1 313 ? -30.094 -6.824 -0.082 1 82.31 313 SER A O 1
ATOM 2483 N N . ASN A 1 314 ? -31.953 -6.734 -1.5 1 74 314 ASN A N 1
ATOM 2484 C CA . ASN A 1 314 ? -32.938 -7.094 -0.469 1 74 314 ASN A CA 1
ATOM 2485 C C . ASN A 1 314 ? -33.312 -8.57 -0.55 1 74 314 ASN A C 1
ATOM 2487 O O . ASN A 1 314 ? -34.062 -9.07 0.288 1 74 314 ASN A O 1
ATOM 2491 N N . ASP A 1 315 ? -32.875 -9.312 -1.465 1 83.06 315 ASP A N 1
ATOM 2492 C CA . ASP A 1 315 ? -33.312 -10.688 -1.668 1 83.06 315 ASP A CA 1
ATOM 2493 C C . ASP A 1 315 ? -32.125 -11.656 -1.711 1 83.06 315 ASP A C 1
ATOM 2495 O O . ASP A 1 315 ? -32.188 -12.664 -2.412 1 83.06 315 ASP A O 1
ATOM 2499 N N . SER A 1 316 ? -31.281 -11.359 -0.834 1 84.62 316 SER A N 1
ATOM 2500 C CA . SER A 1 316 ? -30.078 -12.188 -0.897 1 84.62 316 SER A CA 1
ATOM 2501 C C . SER A 1 316 ? -30.062 -13.211 0.234 1 84.62 316 SER A C 1
ATOM 2503 O O . SER A 1 316 ? -30.719 -13.023 1.26 1 84.62 316 SER A O 1
ATOM 2505 N N . ASP A 1 317 ? -29.422 -14.305 0.018 1 92.31 317 ASP A N 1
ATOM 2506 C CA . ASP A 1 317 ? -29.156 -15.266 1.085 1 92.31 317 ASP A CA 1
ATOM 2507 C C . ASP A 1 317 ? -28.375 -14.617 2.229 1 92.31 317 ASP A C 1
ATOM 2509 O O . ASP A 1 317 ? -27.938 -13.477 2.113 1 92.31 317 ASP A O 1
ATOM 2513 N N . TYR A 1 318 ? -28.469 -15.336 3.328 1 94 318 TYR A N 1
ATOM 2514 C CA . TYR A 1 318 ? -27.766 -14.836 4.504 1 94 318 TYR A CA 1
ATOM 2515 C C . TYR A 1 318 ? -26.531 -15.672 4.805 1 94 318 TYR A C 1
ATOM 2517 O O . TYR A 1 318 ? -26.578 -16.906 4.703 1 94 318 TYR A O 1
ATOM 2525 N N . VAL A 1 319 ? -25.422 -15.039 5.062 1 95.25 319 VAL A N 1
ATOM 2526 C CA . VAL A 1 319 ? -24.219 -15.734 5.48 1 95.25 319 VAL A CA 1
ATOM 2527 C C . VAL A 1 319 ? -23.844 -15.32 6.906 1 95.25 319 VAL A C 1
ATOM 2529 O O . VAL A 1 319 ? -24.203 -14.227 7.352 1 95.25 319 VAL A O 1
ATOM 2532 N N . GLU A 1 320 ? -23.203 -16.234 7.637 1 95.94 320 GLU A N 1
ATOM 2533 C CA . GLU A 1 320 ? -22.75 -15.953 9 1 95.94 320 GLU A CA 1
ATOM 2534 C C . GLU A 1 320 ? -21.234 -16.062 9.117 1 95.94 320 GLU A C 1
ATOM 2536 O O . GLU A 1 320 ? -20.641 -17.031 8.641 1 95.94 320 GLU A O 1
ATOM 2541 N N . HIS A 1 321 ? -20.609 -15.062 9.688 1 97.31 321 HIS A N 1
ATOM 2542 C CA . HIS A 1 321 ? -19.219 -15.07 10.102 1 97.31 321 HIS A CA 1
ATOM 2543 C C . HIS A 1 321 ? -18.281 -15.289 8.914 1 97.31 321 HIS A C 1
ATOM 2545 O O . HIS A 1 321 ? -17.328 -16.047 9 1 97.31 321 HIS A O 1
ATOM 2551 N N . ALA A 1 322 ? -18.641 -14.719 7.809 1 97.69 322 ALA A N 1
ATOM 2552 C CA . ALA A 1 322 ? -17.797 -14.828 6.617 1 97.69 322 ALA A CA 1
ATOM 2553 C C . ALA A 1 322 ? -16.688 -13.789 6.633 1 97.69 322 ALA A C 1
ATOM 2555 O O . ALA A 1 322 ? -16.797 -12.75 7.285 1 97.69 322 ALA A O 1
ATOM 2556 N N . THR A 1 323 ? -15.586 -14.094 6.027 1 97.75 323 THR A N 1
ATOM 2557 C CA . THR A 1 323 ? -14.547 -13.109 5.758 1 97.75 323 THR A CA 1
ATOM 2558 C C . THR A 1 323 ? -14.656 -12.57 4.332 1 97.75 323 THR A C 1
ATOM 2560 O O . THR A 1 323 ? -14.812 -13.344 3.385 1 97.75 323 THR A O 1
ATOM 2563 N N . ILE A 1 324 ? -14.633 -11.289 4.188 1 98.19 324 ILE A N 1
ATOM 2564 C CA . ILE A 1 324 ? -14.656 -10.648 2.873 1 98.19 324 ILE A CA 1
ATOM 2565 C C . ILE A 1 324 ? -13.234 -10.352 2.42 1 98.19 324 ILE A C 1
ATOM 2567 O O . ILE A 1 324 ? -12.516 -9.586 3.07 1 98.19 324 ILE A O 1
ATOM 2571 N N . TYR A 1 325 ? -12.859 -10.984 1.31 1 97.94 325 TYR A N 1
ATOM 2572 C CA . TYR A 1 325 ? -11.531 -10.805 0.73 1 97.94 325 TYR A CA 1
ATOM 2573 C C . TYR A 1 325 ? -11.602 -9.938 -0.524 1 97.94 325 TYR A C 1
ATOM 2575 O O . TYR A 1 325 ? -12.648 -9.859 -1.173 1 97.94 325 TYR A O 1
ATOM 2583 N N . GLY A 1 326 ? -10.477 -9.289 -0.794 1 98.19 326 GLY A N 1
ATOM 2584 C CA . GLY A 1 326 ? -10.32 -8.633 -2.082 1 98.19 326 GLY A CA 1
ATOM 2585 C C . GLY A 1 326 ? -10.047 -9.602 -3.217 1 98.19 326 GLY A C 1
ATOM 2586 O O . GLY A 1 326 ? -10.023 -10.812 -3.012 1 98.19 326 GLY A O 1
ATOM 2587 N N . CYS A 1 327 ? -9.781 -9.094 -4.406 1 97.81 327 CYS A N 1
ATOM 2588 C CA . CYS A 1 327 ? -9.766 -9.922 -5.605 1 97.81 327 CYS A CA 1
ATOM 2589 C C . CYS A 1 327 ? -8.336 -10.234 -6.031 1 97.81 327 CYS A C 1
ATOM 2591 O O . CYS A 1 327 ? -8.109 -10.742 -7.133 1 97.81 327 CYS A O 1
ATOM 2593 N N . THR A 1 328 ? -7.316 -9.891 -5.148 1 96.44 328 THR A N 1
ATOM 2594 C CA . THR A 1 328 ? -5.941 -10.219 -5.504 1 96.44 328 THR A CA 1
ATOM 2595 C C . THR A 1 328 ? -5.613 -11.656 -5.113 1 96.44 328 THR A C 1
ATOM 2597 O O . THR A 1 328 ? -6.363 -12.289 -4.359 1 96.44 328 THR A O 1
ATOM 2600 N N . CYS A 1 329 ? -4.566 -12.195 -5.621 1 93.88 329 CYS A N 1
ATOM 2601 C CA . CYS A 1 329 ? -4.098 -13.523 -5.242 1 93.88 329 CYS A CA 1
ATOM 2602 C C . CYS A 1 329 ? -3.158 -13.453 -4.047 1 93.88 329 CYS A C 1
ATOM 2604 O O . CYS A 1 329 ? -2.242 -14.266 -3.922 1 93.88 329 CYS A O 1
ATOM 2606 N N . ILE A 1 330 ? -3.348 -12.422 -3.24 1 93.44 330 ILE A N 1
ATOM 2607 C CA . ILE A 1 330 ? -2.627 -12.258 -1.982 1 93.44 330 ILE A CA 1
ATOM 2608 C C . ILE A 1 330 ? -3.479 -12.781 -0.827 1 93.44 330 ILE A C 1
ATOM 2610 O O . ILE A 1 330 ? -4.633 -12.383 -0.669 1 93.44 330 ILE A O 1
ATOM 2614 N N . GLU A 1 331 ? -2.939 -13.648 -0.016 1 92.56 331 GLU A N 1
ATOM 2615 C CA . GLU A 1 331 ? -3.666 -14.328 1.052 1 92.56 331 GLU A CA 1
ATOM 2616 C C . GLU A 1 331 ? -4.285 -13.328 2.023 1 92.56 331 GLU A C 1
ATOM 2618 O O . GLU A 1 331 ? -5.402 -13.531 2.502 1 92.56 331 GLU A O 1
ATOM 2623 N N . ASN A 1 332 ? -3.605 -12.203 2.254 1 92.31 332 ASN A N 1
ATOM 2624 C CA . ASN A 1 332 ? -4.035 -11.289 3.301 1 92.31 332 ASN A CA 1
ATOM 2625 C C . ASN A 1 332 ? -4.797 -10.102 2.725 1 92.31 332 ASN A C 1
ATOM 2627 O O . ASN A 1 332 ? -4.883 -9.039 3.354 1 92.31 332 ASN A O 1
ATOM 2631 N N . ASP A 1 333 ? -5.285 -10.266 1.579 1 96.31 333 ASP A N 1
ATOM 2632 C CA . ASP A 1 333 ? -6.16 -9.242 1.007 1 96.31 333 ASP A CA 1
ATOM 2633 C C . ASP A 1 333 ? -7.543 -9.289 1.649 1 96.31 333 ASP A C 1
ATOM 2635 O O . ASP A 1 333 ? -8.531 -9.617 0.988 1 96.31 333 ASP A O 1
ATOM 2639 N N . ILE A 1 334 ? -7.609 -8.891 2.93 1 97.56 334 ILE A N 1
ATOM 2640 C CA . ILE A 1 334 ? -8.82 -8.984 3.744 1 97.56 334 ILE A CA 1
ATOM 2641 C C . ILE A 1 334 ? -9.453 -7.602 3.885 1 97.56 334 ILE A C 1
ATOM 2643 O O . ILE A 1 334 ? -8.773 -6.637 4.254 1 97.56 334 ILE A O 1
ATOM 2647 N N . ILE A 1 335 ? -10.68 -7.492 3.645 1 98.06 335 ILE A N 1
ATOM 2648 C CA . ILE A 1 335 ? -11.406 -6.23 3.703 1 98.06 335 ILE A CA 1
ATOM 2649 C C . ILE A 1 335 ? -12.234 -6.164 4.984 1 98.06 335 ILE A C 1
ATOM 2651 O O . ILE A 1 335 ? -12.305 -5.121 5.637 1 98.06 335 ILE A O 1
ATOM 2655 N N . HIS A 1 336 ? -12.859 -7.281 5.34 1 98.25 336 HIS A N 1
ATOM 2656 C CA . HIS A 1 336 ? -13.758 -7.332 6.492 1 98.25 336 HIS A CA 1
ATOM 2657 C C . HIS A 1 336 ? -13.805 -8.734 7.086 1 98.25 336 HIS A C 1
ATOM 2659 O O . HIS A 1 336 ? -14.109 -9.703 6.383 1 98.25 336 HIS A O 1
ATOM 2665 N N . ARG A 1 337 ? -13.57 -8.836 8.375 1 97.12 337 ARG A N 1
ATOM 2666 C CA . ARG A 1 337 ? -13.641 -10.109 9.078 1 97.12 337 ARG A CA 1
ATOM 2667 C C . ARG A 1 337 ? -14.992 -10.281 9.766 1 97.12 337 ARG A C 1
ATOM 2669 O O . ARG A 1 337 ? -15.617 -9.297 10.172 1 97.12 337 ARG A O 1
ATOM 2676 N N . ASP A 1 338 ? -15.484 -11.492 9.805 1 96.94 338 ASP A N 1
ATOM 2677 C CA . ASP A 1 338 ? -16.641 -11.906 10.594 1 96.94 338 ASP A CA 1
ATOM 2678 C C . ASP A 1 338 ? -17.906 -11.188 10.141 1 96.94 338 ASP A C 1
ATOM 2680 O O . ASP A 1 338 ? -18.672 -10.68 10.969 1 96.94 338 ASP A O 1
ATOM 2684 N N . TYR A 1 339 ? -18.078 -11.047 8.891 1 97.5 339 TYR A N 1
ATOM 2685 C CA . TYR A 1 339 ? -19.281 -10.453 8.297 1 97.5 339 TYR A CA 1
ATOM 2686 C C . TYR A 1 339 ? -20.469 -11.398 8.406 1 97.5 339 TYR A C 1
ATOM 2688 O O . TYR A 1 339 ? -20.375 -12.57 8.039 1 97.5 339 TYR A O 1
ATOM 2696 N N . SER A 1 340 ? -21.562 -10.938 8.891 1 97 340 SER A N 1
ATOM 2697 C CA . SER A 1 340 ? -22.844 -11.625 8.867 1 97 340 SER A CA 1
ATOM 2698 C C . SER A 1 340 ? -23.922 -10.758 8.227 1 97 340 SER A C 1
ATOM 2700 O O . SER A 1 340 ? -24.125 -9.609 8.633 1 97 340 SER A O 1
ATOM 2702 N N . GLY A 1 341 ? -24.531 -11.219 7.16 1 94.75 341 GLY A N 1
ATOM 2703 C CA . GLY A 1 341 ? -25.5 -10.422 6.441 1 94.75 341 GLY A CA 1
ATOM 2704 C C . GLY A 1 341 ? -25.906 -11.023 5.109 1 94.75 341 GLY A C 1
ATOM 2705 O O . GLY A 1 341 ? -25.531 -12.164 4.801 1 94.75 341 GLY A O 1
ATOM 2706 N N . PRO A 1 342 ? -26.812 -10.375 4.371 1 93.19 342 PRO A N 1
ATOM 2707 C CA . PRO A 1 342 ? -27.219 -10.852 3.049 1 93.19 342 PRO A CA 1
ATOM 2708 C C . PRO A 1 342 ? -26.094 -10.836 2.027 1 93.19 342 PRO A C 1
ATOM 2710 O O . PRO A 1 342 ? -25.266 -9.922 2.037 1 93.19 342 PRO A O 1
ATOM 2713 N N . THR A 1 343 ? -26.016 -11.898 1.198 1 93.88 343 THR A N 1
ATOM 2714 C CA . THR A 1 343 ? -24.984 -11.883 0.155 1 93.88 343 THR A CA 1
ATOM 2715 C C . THR A 1 343 ? -25.281 -12.938 -0.906 1 93.88 343 THR A C 1
ATOM 2717 O O . THR A 1 343 ? -25.578 -14.086 -0.578 1 93.88 343 THR A O 1
ATOM 2720 N N . ASN A 1 344 ? -25.297 -12.562 -2.092 1 94.88 344 ASN A N 1
ATOM 2721 C CA . ASN A 1 344 ? -25.234 -13.422 -3.266 1 94.88 344 ASN A CA 1
ATOM 2722 C C . ASN A 1 344 ? -24.172 -12.953 -4.25 1 94.88 344 ASN A C 1
ATOM 2724 O O . ASN A 1 344 ? -23.828 -11.766 -4.273 1 94.88 344 ASN A O 1
ATOM 2728 N N . ILE A 1 345 ? -23.641 -13.883 -4.957 1 93.94 345 ILE A N 1
ATOM 2729 C CA . ILE A 1 345 ? -22.766 -13.484 -6.047 1 93.94 345 ILE A CA 1
ATOM 2730 C C . ILE A 1 345 ? -23.5 -12.539 -6.992 1 93.94 345 ILE A C 1
ATOM 2732 O O . ILE A 1 345 ? -24.656 -12.773 -7.34 1 93.94 345 ILE A O 1
ATOM 2736 N N . GLY A 1 346 ? -22.828 -11.43 -7.32 1 92.44 346 GLY A N 1
ATOM 2737 C CA . GLY A 1 346 ? -23.453 -10.438 -8.188 1 92.44 346 GLY A CA 1
ATOM 2738 C C . GLY A 1 346 ? -24 -9.242 -7.43 1 92.44 346 GLY A C 1
ATOM 2739 O O . GLY A 1 346 ? -24.234 -8.188 -8.023 1 92.44 346 GLY A O 1
ATOM 2740 N N . ASP A 1 347 ? -24.234 -9.406 -6.086 1 93.38 347 ASP A N 1
ATOM 2741 C CA . ASP A 1 347 ? -24.734 -8.305 -5.273 1 93.38 347 ASP A CA 1
ATOM 2742 C C . ASP A 1 347 ? -23.734 -7.152 -5.223 1 93.38 347 ASP A C 1
ATOM 2744 O O . ASP A 1 347 ? -22.516 -7.383 -5.176 1 93.38 347 ASP A O 1
ATOM 2748 N N . LYS A 1 348 ? -24.266 -5.969 -5.25 1 93.56 348 LYS A N 1
ATOM 2749 C CA . LYS A 1 348 ? -23.438 -4.797 -4.957 1 93.56 348 LYS A CA 1
ATOM 2750 C C . LYS A 1 348 ? -23.266 -4.613 -3.455 1 93.56 348 LYS A C 1
ATOM 2752 O O . LYS A 1 348 ? -24.188 -4.84 -2.678 1 93.56 348 LYS A O 1
ATOM 2757 N N . ILE A 1 349 ? -22.078 -4.242 -3.061 1 94.75 349 ILE A N 1
ATOM 2758 C CA . ILE A 1 349 ? -21.766 -4.008 -1.656 1 94.75 349 ILE A CA 1
ATOM 2759 C C . ILE A 1 349 ? -21.109 -2.641 -1.497 1 94.75 349 ILE A C 1
ATOM 2761 O O . ILE A 1 349 ? -20.219 -2.273 -2.277 1 94.75 349 ILE A O 1
ATOM 2765 N N . LEU A 1 350 ? -21.578 -1.891 -0.548 1 94.81 350 LEU A N 1
ATOM 2766 C CA . LEU A 1 350 ? -21.031 -0.575 -0.241 1 94.81 350 LEU A CA 1
ATOM 2767 C C . LEU A 1 350 ? -20.094 -0.643 0.962 1 94.81 350 LEU A C 1
ATOM 2769 O O . LEU A 1 350 ? -20.5 -1.05 2.051 1 94.81 350 LEU A O 1
ATOM 2773 N N . ILE A 1 351 ? -18.844 -0.313 0.759 1 96.81 351 ILE A N 1
ATOM 2774 C CA . ILE A 1 351 ? -17.875 -0.168 1.831 1 96.81 351 ILE A CA 1
ATOM 2775 C C . ILE A 1 351 ? -17.734 1.306 2.207 1 96.81 351 ILE A C 1
ATOM 2777 O O . ILE A 1 351 ? -17.266 2.117 1.399 1 96.81 351 ILE A O 1
ATOM 2781 N N . SER A 1 352 ? -18.031 1.612 3.449 1 95.19 352 SER A N 1
ATOM 2782 C CA . SER A 1 352 ? -18.141 3.008 3.861 1 95.19 352 SER A CA 1
ATOM 2783 C C . SER A 1 352 ? -16.922 3.449 4.664 1 95.19 352 SER A C 1
ATOM 2785 O O . SER A 1 352 ? -16.078 2.627 5.031 1 95.19 352 SER A O 1
ATOM 2787 N N . ASN A 1 353 ? -16.766 4.754 4.871 1 95.88 353 ASN A N 1
ATOM 2788 C CA . ASN A 1 353 ? -15.711 5.363 5.672 1 95.88 353 ASN A CA 1
ATOM 2789 C C . ASN A 1 353 ? -14.344 5.164 5.039 1 95.88 353 ASN A C 1
ATOM 2791 O O . ASN A 1 353 ? -13.359 4.891 5.738 1 95.88 353 ASN A O 1
ATOM 2795 N N . VAL A 1 354 ? -14.32 5.301 3.6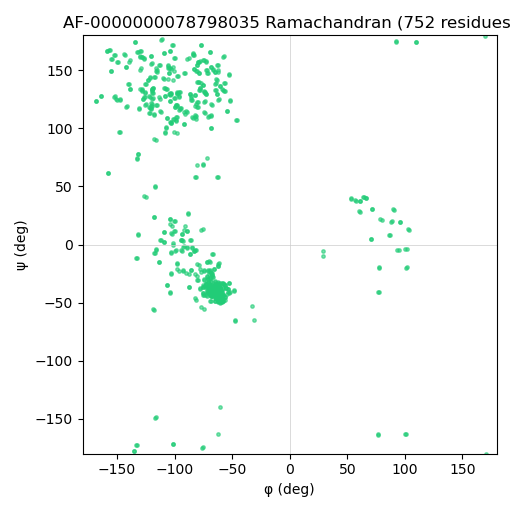78 1 96.44 354 VAL A N 1
ATOM 2796 C CA . VAL A 1 354 ? -13.062 5.031 2.996 1 96.44 354 VAL A CA 1
ATOM 2797 C C . VAL A 1 354 ? -12.469 6.34 2.479 1 96.44 354 VAL A C 1
ATOM 2799 O O . VAL A 1 354 ? -11.469 6.332 1.75 1 96.44 354 VAL A O 1
ATOM 2802 N N . GLY A 1 355 ? -13.016 7.438 2.898 1 96.94 355 GLY A N 1
ATOM 2803 C CA . GLY A 1 355 ? -12.594 8.727 2.365 1 96.94 355 GLY A CA 1
ATOM 2804 C C . GLY A 1 355 ? -11.156 9.07 2.707 1 96.94 355 GLY A C 1
ATOM 2805 O O . GLY A 1 355 ? -10.492 9.789 1.959 1 96.94 355 GLY A O 1
ATOM 2806 N N . ALA A 1 356 ? -10.719 8.617 3.854 1 97.31 356 ALA A N 1
ATOM 2807 C CA . ALA A 1 356 ? -9.352 8.898 4.266 1 97.31 356 ALA A CA 1
ATOM 2808 C C . ALA A 1 356 ? -8.367 7.93 3.619 1 97.31 356 ALA A C 1
ATOM 2810 O O . ALA A 1 356 ? -8.391 6.73 3.914 1 97.31 356 ALA A O 1
ATOM 2811 N N . TYR A 1 357 ? -7.562 8.398 2.732 1 96.56 357 TYR A N 1
ATOM 2812 C CA . TYR A 1 357 ? -6.383 7.777 2.137 1 96.56 357 TYR A CA 1
ATOM 2813 C C . TYR A 1 357 ? -6.781 6.758 1.076 1 96.56 357 TYR A C 1
ATOM 2815 O O . TYR A 1 357 ? -5.965 6.379 0.234 1 96.56 357 TYR A O 1
ATOM 2823 N N . GLY A 1 358 ? -8.023 6.23 1.056 1 94.56 358 GLY A N 1
ATOM 2824 C CA . GLY A 1 358 ? -8.414 5.156 0.154 1 94.56 358 GLY A CA 1
ATOM 2825 C C . GLY A 1 358 ? -7.996 5.402 -1.283 1 94.56 358 GLY A C 1
ATOM 2826 O O . GLY A 1 358 ? -7.023 4.812 -1.762 1 94.56 358 GLY A O 1
ATOM 2827 N N . CYS A 1 359 ? -8.539 6.406 -1.904 1 95.75 359 CYS A N 1
ATOM 2828 C CA . CYS A 1 359 ? -8.305 6.672 -3.318 1 95.75 359 CYS A CA 1
ATOM 2829 C C . CYS A 1 359 ? -6.883 7.176 -3.549 1 95.75 359 CYS A C 1
ATOM 2831 O O . CYS A 1 359 ? -6.352 7.066 -4.656 1 95.75 359 CYS A O 1
ATOM 2833 N N . ASN A 1 360 ? -6.254 7.73 -2.469 1 96.25 360 ASN A N 1
ATOM 2834 C CA . ASN A 1 360 ? -4.914 8.281 -2.623 1 96.25 360 ASN A CA 1
ATOM 2835 C C . ASN A 1 360 ? -3.848 7.191 -2.59 1 96.25 360 ASN A C 1
ATOM 2837 O O . ASN A 1 360 ? -2.816 7.305 -3.254 1 96.25 360 ASN A O 1
ATOM 2841 N N . VAL A 1 361 ? -4.121 6.121 -1.846 1 95.56 361 VAL A N 1
ATOM 2842 C CA . VAL A 1 361 ? -3.119 5.074 -1.672 1 95.56 361 VAL A CA 1
ATOM 2843 C C . VAL A 1 361 ? -3.391 3.932 -2.646 1 95.56 361 VAL A C 1
ATOM 2845 O O . VAL A 1 361 ? -2.535 3.07 -2.855 1 95.56 361 VAL A O 1
ATOM 2848 N N . ALA A 1 362 ? -4.629 3.896 -3.223 1 96.25 362 ALA A N 1
ATOM 2849 C CA . ALA A 1 362 ? -4.965 2.867 -4.203 1 96.25 362 ALA A CA 1
ATOM 2850 C C . ALA A 1 362 ? -3.924 2.816 -5.32 1 96.25 362 ALA A C 1
ATOM 2852 O O . ALA A 1 362 ? -3.316 3.834 -5.656 1 96.25 362 ALA A O 1
ATOM 2853 N N . ASN A 1 363 ? -3.652 1.595 -5.871 1 95.12 363 ASN A N 1
ATOM 2854 C CA . ASN A 1 363 ? -2.627 1.367 -6.887 1 95.12 363 ASN A CA 1
ATOM 2855 C C . ASN A 1 363 ? -3.137 0.473 -8.008 1 95.12 363 ASN A C 1
ATOM 2857 O O . ASN A 1 363 ? -4.316 0.115 -8.039 1 95.12 363 ASN A O 1
ATOM 2861 N N . ASP A 1 364 ? -2.289 0.147 -8.969 1 95.25 364 ASP A N 1
ATOM 2862 C CA . ASP A 1 364 ? -2.67 -0.635 -10.141 1 95.25 364 ASP A CA 1
ATOM 2863 C C . ASP A 1 364 ? -2.168 -2.072 -10.031 1 95.25 364 ASP A C 1
ATOM 2865 O O . ASP A 1 364 ? -1.98 -2.752 -11.047 1 95.25 364 ASP A O 1
ATOM 2869 N N . PHE A 1 365 ? -1.896 -2.525 -8.789 1 96 365 PHE A N 1
ATOM 2870 C CA . PHE A 1 365 ? -1.413 -3.877 -8.539 1 96 365 PHE A CA 1
ATOM 2871 C C . PHE A 1 365 ? -2.496 -4.906 -8.844 1 96 365 PHE A C 1
ATOM 2873 O O . PHE A 1 365 ? -3.535 -4.938 -8.18 1 96 365 PHE A O 1
ATOM 2880 N N . ILE A 1 366 ? -2.402 -5.742 -9.883 1 97.94 366 ILE A N 1
ATOM 2881 C CA . ILE A 1 366 ? -3.227 -6.859 -10.32 1 97.94 366 ILE A CA 1
ATOM 2882 C C . ILE A 1 366 ? -4.488 -6.336 -11 1 97.94 366 ILE A C 1
ATOM 2884 O O . ILE A 1 366 ? -4.906 -6.863 -12.039 1 97.94 366 ILE A O 1
ATOM 2888 N N . THR A 1 367 ? -5.09 -5.277 -10.453 1 97.56 367 THR A N 1
ATOM 2889 C CA . THR A 1 367 ? -6.223 -4.605 -11.07 1 97.56 367 THR A CA 1
ATOM 2890 C C . THR A 1 367 ? -5.992 -3.098 -11.125 1 97.56 367 THR A C 1
ATOM 2892 O O . THR A 1 367 ? -5.148 -2.566 -10.398 1 97.56 367 THR A O 1
ATOM 2895 N N . HIS A 1 368 ? -6.738 -2.441 -11.984 1 96.12 368 HIS A N 1
ATOM 2896 C CA . HIS A 1 368 ? -6.652 -0.988 -12.078 1 96.12 368 HIS A CA 1
ATOM 2897 C C . HIS A 1 368 ? -7.273 -0.318 -10.859 1 96.12 368 HIS A C 1
ATOM 2899 O O . HIS A 1 368 ? -8.227 -0.837 -10.281 1 96.12 368 HIS A O 1
ATOM 2905 N N . LYS A 1 369 ? -6.727 0.833 -10.547 1 95.5 369 LYS A N 1
ATOM 2906 C CA . LYS A 1 369 ? -7.328 1.67 -9.516 1 95.5 369 LYS A CA 1
ATOM 2907 C C . LYS A 1 369 ? -8.781 1.999 -9.852 1 95.5 369 LYS A C 1
ATOM 2909 O O . LYS A 1 369 ? -9.102 2.293 -11 1 95.5 369 LYS A O 1
ATOM 2914 N N . PRO A 1 370 ? -9.688 1.967 -8.844 1 97 370 PRO A N 1
ATOM 2915 C CA . PRO A 1 370 ? -11.086 2.299 -9.117 1 97 370 PRO A CA 1
ATOM 2916 C C . PRO A 1 370 ? -11.273 3.752 -9.547 1 97 370 PRO A C 1
ATOM 2918 O O . PRO A 1 370 ? -10.531 4.633 -9.109 1 97 370 PRO A O 1
ATOM 2921 N N . LYS A 1 371 ? -12.273 3.992 -10.398 1 94.31 371 LYS A N 1
ATOM 2922 C CA . LYS A 1 371 ? -12.664 5.355 -10.75 1 94.31 371 LYS A CA 1
ATOM 2923 C C . LYS A 1 371 ? -13.438 6.02 -9.617 1 94.31 371 LYS A C 1
ATOM 2925 O O . LYS A 1 371 ? -13.898 5.344 -8.695 1 94.31 371 LYS A O 1
ATOM 2930 N N . CYS A 1 372 ? -13.477 7.316 -9.609 1 93.31 372 CYS A N 1
ATOM 2931 C CA . CYS A 1 372 ? -14.211 8.094 -8.617 1 93.31 372 CYS A CA 1
ATOM 2932 C C . CYS A 1 372 ? -15.281 8.953 -9.281 1 93.31 372 CYS A C 1
ATOM 2934 O O . CYS A 1 372 ? -15.023 9.594 -10.305 1 93.31 372 CYS A O 1
ATOM 2936 N N . ILE A 1 373 ? -16.438 8.898 -8.719 1 90.06 373 ILE A N 1
ATOM 2937 C CA . ILE A 1 373 ? -17.5 9.797 -9.164 1 90.06 373 ILE A CA 1
ATOM 2938 C C . ILE A 1 373 ? -17.984 10.641 -7.988 1 90.06 373 ILE A C 1
ATOM 2940 O O . ILE A 1 373 ? -17.969 10.188 -6.84 1 90.06 373 ILE A O 1
ATOM 2944 N N . CYS A 1 374 ? -18.312 11.844 -8.242 1 88.94 374 CYS A N 1
ATOM 2945 C CA . CYS A 1 374 ? -18.844 12.742 -7.223 1 88.94 374 CYS A CA 1
ATOM 2946 C C . CYS A 1 374 ? -20.359 12.93 -7.387 1 88.94 374 CYS A C 1
ATOM 2948 O O . CYS A 1 374 ? -20.844 13.148 -8.5 1 88.94 374 CYS A O 1
ATOM 2950 N N . ILE A 1 375 ? -21 12.742 -6.328 1 82.56 375 ILE A N 1
ATOM 2951 C CA . ILE A 1 375 ? -22.438 12.961 -6.352 1 82.56 375 ILE A CA 1
ATOM 2952 C C . ILE A 1 375 ? -22.797 14.156 -5.48 1 82.56 375 ILE A C 1
ATOM 2954 O O . ILE A 1 375 ? -22.141 14.422 -4.473 1 82.56 375 ILE A O 1
ATOM 2958 N N . ASP A 1 376 ? -23.531 15.234 -5.891 1 69.44 376 ASP A N 1
ATOM 2959 C CA . ASP A 1 376 ? -23.906 16.422 -5.137 1 69.44 376 ASP A CA 1
ATOM 2960 C C . ASP A 1 376 ? -25.047 16.125 -4.176 1 69.44 376 ASP A C 1
ATOM 2962 O O . ASP A 1 376 ? -25.125 16.688 -3.08 1 69.44 376 ASP A O 1
ATOM 2966 N N . ASP A 1 377 ? -26.172 15.586 -4.598 1 56.06 377 ASP A N 1
ATOM 2967 C CA . ASP A 1 377 ? -27.359 15.508 -3.76 1 56.06 377 ASP A CA 1
ATOM 2968 C C . ASP A 1 377 ? -27.766 14.062 -3.494 1 56.06 377 ASP A C 1
ATOM 2970 O O . ASP A 1 377 ? -27.875 13.258 -4.426 1 56.06 377 ASP A O 1
ATOM 2974 N N . ILE A 1 378 ? -27.203 13.578 -2.404 1 43.28 378 ILE A N 1
ATOM 2975 C CA . ILE A 1 378 ? -27.969 12.383 -2.047 1 43.28 378 ILE A CA 1
ATOM 2976 C C . ILE A 1 378 ? -29.141 12.766 -1.158 1 43.28 378 ILE A C 1
ATOM 2978 O O . ILE A 1 378 ? -29 13.586 -0.252 1 43.28 378 ILE A O 1
ATOM 2982 N N . MET B 1 1 ? 24.828 -7.516 -7.336 1 42.38 1 MET B N 1
ATOM 2983 C CA . MET B 1 1 ? 25.234 -6.52 -8.32 1 42.38 1 MET B CA 1
ATOM 2984 C C . MET B 1 1 ? 26.125 -5.457 -7.688 1 42.38 1 MET B C 1
ATOM 2986 O O . MET B 1 1 ? 25.766 -4.863 -6.668 1 42.38 1 MET B O 1
ATOM 2990 N N . ASN B 1 2 ? 27.359 -5.695 -7.801 1 48.94 2 ASN B N 1
ATOM 2991 C CA . ASN B 1 2 ? 28.234 -4.637 -7.324 1 48.94 2 ASN B CA 1
ATOM 2992 C C . ASN B 1 2 ? 28.047 -3.348 -8.117 1 48.94 2 ASN B C 1
ATOM 2994 O O . ASN B 1 2 ? 28.812 -3.062 -9.039 1 48.94 2 ASN B O 1
ATOM 2998 N N . LEU B 1 3 ? 26.719 -2.82 -8.117 1 56.31 3 LEU B N 1
ATOM 2999 C CA . LEU B 1 3 ? 26.438 -1.583 -8.836 1 56.31 3 LEU B CA 1
ATOM 3000 C C . LEU B 1 3 ? 27.109 -0.395 -8.156 1 56.31 3 LEU B C 1
ATOM 3002 O O . LEU B 1 3 ? 26.969 -0.197 -6.949 1 56.31 3 LEU B O 1
ATOM 3006 N N . THR B 1 4 ? 28.25 -0.059 -8.797 1 54.56 4 THR B N 1
ATOM 3007 C CA . THR B 1 4 ? 28.797 1.208 -8.336 1 54.56 4 THR B CA 1
ATOM 3008 C C . THR B 1 4 ? 28.094 2.385 -9 1 54.56 4 THR B C 1
ATOM 3010 O O . THR B 1 4 ? 27.438 2.217 -10.031 1 54.56 4 THR B O 1
ATOM 3013 N N . LEU B 1 5 ? 28.031 3.438 -8.305 1 55.66 5 LEU B N 1
ATOM 3014 C CA . LEU B 1 5 ? 27.453 4.656 -8.867 1 55.66 5 LEU B CA 1
ATOM 3015 C C . LEU B 1 5 ? 28.031 4.941 -10.25 1 55.66 5 LEU B C 1
ATOM 3017 O O . LEU B 1 5 ? 27.312 5.379 -11.148 1 55.66 5 LEU B O 1
ATOM 3021 N N . GLU B 1 6 ? 29.234 4.68 -10.25 1 57.44 6 GLU B N 1
ATOM 3022 C CA . GLU B 1 6 ? 29.906 4.926 -11.516 1 57.44 6 GLU B CA 1
ATOM 3023 C C . GLU B 1 6 ? 29.312 4.07 -12.633 1 57.44 6 GLU B C 1
ATOM 3025 O O . GLU B 1 6 ? 29.078 4.555 -13.742 1 57.44 6 GLU B O 1
ATOM 3030 N N . LYS B 1 7 ? 29.094 2.875 -12.32 1 63.94 7 LYS B N 1
ATOM 3031 C CA . LYS B 1 7 ? 28.547 1.959 -13.32 1 63.94 7 LYS B CA 1
ATOM 3032 C C . LYS B 1 7 ? 27.109 2.342 -13.688 1 63.94 7 LYS B C 1
ATOM 3034 O O . LYS B 1 7 ? 26.734 2.258 -14.859 1 63.94 7 LYS B O 1
ATOM 3039 N N . ILE B 1 8 ? 26.469 2.801 -12.68 1 67.12 8 ILE B N 1
ATOM 3040 C CA . ILE B 1 8 ? 25.109 3.234 -12.922 1 67.12 8 ILE B CA 1
ATOM 3041 C C . ILE B 1 8 ? 25.109 4.488 -13.797 1 67.12 8 ILE B C 1
ATOM 3043 O O . ILE B 1 8 ? 24.359 4.57 -14.766 1 67.12 8 ILE B O 1
ATOM 3047 N N . GLN B 1 9 ? 25.922 5.41 -13.391 1 62.34 9 GLN B N 1
ATOM 3048 C CA . GLN B 1 9 ? 26 6.68 -14.117 1 62.34 9 GLN B CA 1
ATOM 3049 C C . GLN B 1 9 ? 26.484 6.465 -15.547 1 62.34 9 GLN B C 1
ATOM 3051 O O . GLN B 1 9 ? 25.984 7.102 -16.484 1 62.34 9 GLN B O 1
ATOM 3056 N N . GLN B 1 10 ? 27.609 5.68 -15.617 1 62.69 10 GLN B N 1
ATOM 3057 C CA . GLN B 1 10 ? 28.125 5.371 -16.953 1 62.69 10 GLN B CA 1
ATOM 3058 C C . GLN B 1 10 ? 27.031 4.801 -17.844 1 62.69 10 GLN B C 1
ATOM 3060 O O . GLN B 1 10 ? 26.969 5.133 -19.031 1 62.69 10 GLN B O 1
ATOM 3065 N N . ARG B 1 11 ? 26.328 4.039 -17.266 1 61 11 ARG B N 1
ATOM 3066 C CA . ARG B 1 11 ? 25.297 3.391 -18.062 1 61 11 ARG B CA 1
ATOM 3067 C C . ARG B 1 11 ? 24.156 4.355 -18.359 1 61 11 ARG B C 1
ATOM 3069 O O . ARG B 1 11 ? 23.516 4.273 -19.406 1 61 11 ARG B O 1
ATOM 3076 N N . LEU B 1 12 ? 23.984 5.059 -17.484 1 59.75 12 LEU B N 1
ATOM 3077 C CA . LEU B 1 12 ? 22.922 6.047 -17.719 1 59.75 12 LEU B CA 1
ATOM 3078 C C . LEU B 1 12 ? 23.422 7.164 -18.625 1 59.75 12 LEU B C 1
ATOM 3080 O O . LEU B 1 12 ? 22.656 8.039 -19.031 1 59.75 12 LEU B O 1
ATOM 3084 N N . MET B 1 13 ? 24.734 6.879 -19.312 1 50.28 13 MET B N 1
ATOM 3085 C CA . MET B 1 13 ? 25.391 7.812 -20.219 1 50.28 13 MET B CA 1
ATOM 3086 C C . MET B 1 13 ? 25.047 9.258 -19.859 1 50.28 13 MET B C 1
ATOM 3088 O O . MET B 1 13 ? 24.922 10.102 -20.734 1 50.28 13 MET B O 1
ATOM 3092 N N . SER B 1 14 ? 24.297 9.484 -19.062 1 49.47 14 SER B N 1
ATOM 3093 C CA . SER B 1 14 ? 24.094 10.906 -18.797 1 49.47 14 SER B CA 1
ATOM 3094 C C . SER B 1 14 ? 24.859 11.336 -17.547 1 49.47 14 SER B C 1
ATOM 3096 O O . SER B 1 14 ? 24.859 10.625 -16.531 1 49.47 14 SER B O 1
ATOM 3098 N N . SER B 1 15 ? 25.984 11.867 -17.812 1 46.59 15 SER B N 1
ATOM 3099 C CA . SER B 1 15 ? 26.766 12.508 -16.766 1 46.59 15 SER B CA 1
ATOM 3100 C C . SER B 1 15 ? 25.875 13.148 -15.711 1 46.59 15 SER B C 1
ATOM 3102 O O . SER B 1 15 ? 26.312 13.383 -14.586 1 46.59 15 SER B O 1
ATOM 3104 N N . ASP B 1 16 ? 24.906 14.016 -16.234 1 49.66 16 ASP B N 1
ATOM 3105 C CA . ASP B 1 16 ? 24.109 14.969 -15.469 1 49.66 16 ASP B CA 1
ATOM 3106 C C . ASP B 1 16 ? 23.234 14.258 -14.445 1 49.66 16 ASP B C 1
ATOM 3108 O O . ASP B 1 16 ? 23.219 13.023 -14.383 1 49.66 16 ASP B O 1
ATOM 3112 N N . ASP B 1 17 ? 22.047 15.031 -13.836 1 59.88 17 ASP B N 1
ATOM 3113 C CA . ASP B 1 17 ? 21.297 15.023 -12.594 1 59.88 17 ASP B CA 1
ATOM 3114 C C . ASP B 1 17 ? 20.406 13.789 -12.5 1 59.88 17 ASP B C 1
ATOM 3116 O O . ASP B 1 17 ? 19.266 13.805 -12.977 1 59.88 17 ASP B O 1
ATOM 3120 N N . LEU B 1 18 ? 21.109 12.625 -12.234 1 74.62 18 LEU B N 1
ATOM 3121 C CA . LEU B 1 18 ? 20.312 11.438 -11.914 1 74.62 18 LEU B CA 1
ATOM 3122 C C . LEU B 1 18 ? 19.219 11.773 -10.922 1 74.62 18 LEU B C 1
ATOM 3124 O O . LEU B 1 18 ? 19.5 12.086 -9.758 1 74.62 18 LEU B O 1
ATOM 3128 N N . LYS B 1 19 ? 18.109 11.781 -11.461 1 87.62 19 LYS B N 1
ATOM 3129 C CA . LYS B 1 19 ? 16.969 12.109 -10.609 1 87.62 19 LYS B CA 1
ATOM 3130 C C . LYS B 1 19 ? 16.516 10.891 -9.812 1 87.62 19 LYS B C 1
ATOM 3132 O O . LYS B 1 19 ? 16.469 9.781 -10.336 1 87.62 19 LYS B O 1
ATOM 3137 N N . THR B 1 20 ? 16.531 10.992 -8.609 1 94 20 THR B N 1
ATOM 3138 C CA . THR B 1 20 ? 16.047 9.977 -7.688 1 94 20 THR B CA 1
ATOM 3139 C C . THR B 1 20 ? 14.68 10.375 -7.117 1 94 20 THR B C 1
ATOM 3141 O O . THR B 1 20 ? 14.32 11.555 -7.129 1 94 20 THR B O 1
ATOM 3144 N N . PRO B 1 21 ? 13.891 9.367 -6.754 1 96.5 21 PRO B N 1
ATOM 3145 C CA . PRO B 1 21 ? 14.164 7.93 -6.738 1 96.5 21 PRO B CA 1
ATOM 3146 C C . PRO B 1 21 ? 14.023 7.285 -8.117 1 96.5 21 PRO B C 1
ATOM 3148 O O . PRO B 1 21 ? 13.289 7.789 -8.969 1 96.5 21 PRO B O 1
ATOM 3151 N N . LEU B 1 22 ? 14.734 6.184 -8.281 1 94.94 22 LEU B N 1
ATOM 3152 C CA . LEU B 1 22 ? 14.789 5.539 -9.594 1 94.94 22 LEU B CA 1
ATOM 3153 C C . LEU B 1 22 ? 14.992 4.035 -9.453 1 94.94 22 LEU B C 1
ATOM 3155 O O . LEU B 1 22 ? 15.93 3.59 -8.789 1 94.94 22 LEU B O 1
ATOM 3159 N N . TYR B 1 23 ? 14.086 3.225 -10.062 1 95.75 23 TYR B N 1
ATOM 3160 C CA . TYR B 1 23 ? 14.312 1.785 -10.133 1 95.75 23 TYR B CA 1
ATOM 3161 C C . TYR B 1 23 ? 15.359 1.447 -11.18 1 95.75 23 TYR B C 1
ATOM 3163 O O . TYR B 1 23 ? 15.344 1.994 -12.289 1 95.75 23 TYR B O 1
ATOM 3171 N N . ILE B 1 24 ? 16.203 0.583 -10.852 1 93.44 24 ILE B N 1
ATOM 3172 C CA . ILE B 1 24 ? 17.219 0.09 -11.773 1 93.44 24 ILE B CA 1
ATOM 3173 C C . ILE B 1 24 ? 17.016 -1.408 -12 1 93.44 24 ILE B C 1
ATOM 3175 O O . ILE B 1 24 ? 17.266 -2.215 -11.102 1 93.44 24 ILE B O 1
ATOM 3179 N N . ALA B 1 25 ? 16.625 -1.774 -13.188 1 94.56 25 ALA B N 1
ATOM 3180 C CA . ALA B 1 25 ? 16.422 -3.168 -13.57 1 94.56 25 ALA B CA 1
ATOM 3181 C C . ALA B 1 25 ? 17.656 -3.736 -14.258 1 94.56 25 ALA B C 1
ATOM 3183 O O . ALA B 1 25 ? 18.188 -3.135 -15.203 1 94.56 25 ALA B O 1
ATOM 3184 N N . ASP B 1 26 ? 18.078 -4.859 -13.828 1 92.81 26 ASP B N 1
ATOM 3185 C CA . ASP B 1 26 ? 19.219 -5.555 -14.414 1 92.81 26 ASP B CA 1
ATOM 3186 C C . ASP B 1 26 ? 18.766 -6.785 -15.195 1 92.81 26 ASP B C 1
ATOM 3188 O O . ASP B 1 26 ? 18.656 -7.879 -14.633 1 92.81 26 ASP B O 1
ATOM 3192 N N . LYS B 1 27 ? 18.625 -6.59 -16.469 1 94.19 27 LYS B N 1
ATOM 3193 C CA . LYS B 1 27 ? 18.094 -7.641 -17.328 1 94.19 27 LYS B CA 1
ATOM 3194 C C . LYS B 1 27 ? 19.031 -8.852 -17.359 1 94.19 27 LYS B C 1
ATOM 3196 O O . LYS B 1 27 ? 18.562 -9.992 -17.359 1 94.19 27 LYS B O 1
ATOM 3201 N N . ASN B 1 28 ? 20.297 -8.648 -17.391 1 93.75 28 ASN B N 1
ATOM 3202 C CA . ASN B 1 28 ? 21.25 -9.742 -17.453 1 93.75 28 ASN B CA 1
ATOM 3203 C C . ASN B 1 28 ? 21.234 -10.586 -16.188 1 93.75 28 ASN B C 1
ATOM 3205 O O . ASN B 1 28 ? 21.328 -11.812 -16.25 1 93.75 28 ASN B O 1
ATOM 3209 N N . ASP B 1 29 ? 21.125 -9.867 -15.086 1 94.38 29 ASP B N 1
ATOM 3210 C CA . ASP B 1 29 ? 21.016 -10.609 -13.836 1 94.38 29 ASP B CA 1
ATOM 3211 C C . ASP B 1 29 ? 19.75 -11.469 -13.82 1 94.38 29 ASP B C 1
ATOM 3213 O O . ASP B 1 29 ? 19.797 -12.633 -13.414 1 94.38 29 ASP B O 1
ATOM 3217 N N . PHE B 1 30 ? 18.703 -10.93 -14.305 1 97.12 30 PHE B N 1
ATOM 3218 C CA . PHE B 1 30 ? 17.438 -11.656 -14.375 1 97.12 30 PHE B CA 1
ATOM 3219 C C . PHE B 1 30 ? 17.578 -12.891 -15.258 1 97.12 30 PHE B C 1
ATOM 3221 O O . PHE B 1 30 ? 17.188 -13.992 -14.859 1 97.12 30 PHE B O 1
ATOM 3228 N N . LYS B 1 31 ? 18.172 -12.719 -16.391 1 97.25 31 LYS B N 1
ATOM 3229 C CA . LYS B 1 31 ? 18.328 -13.805 -17.359 1 97.25 31 LYS B CA 1
ATOM 3230 C C . LYS B 1 31 ? 19.188 -14.922 -16.766 1 97.25 31 LYS B C 1
ATOM 3232 O O . LYS B 1 31 ? 18.844 -16.109 -16.859 1 97.25 31 LYS B O 1
ATOM 3237 N N . ARG B 1 32 ? 20.266 -14.508 -16.125 1 96.81 32 ARG B N 1
ATOM 3238 C CA . ARG B 1 32 ? 21.141 -15.5 -15.508 1 96.81 32 ARG B CA 1
ATOM 3239 C C . ARG B 1 32 ? 20.406 -16.266 -14.406 1 96.81 32 ARG B C 1
ATOM 3241 O O . ARG B 1 32 ? 20.484 -17.484 -14.336 1 96.81 32 ARG B O 1
ATOM 3248 N N . ASN B 1 33 ? 19.703 -15.508 -13.602 1 97.56 33 ASN B N 1
ATOM 3249 C CA . ASN B 1 33 ? 19.031 -16.109 -12.453 1 97.56 33 ASN B CA 1
ATOM 3250 C C . ASN B 1 33 ? 17.938 -17.078 -12.898 1 97.56 33 ASN B C 1
ATOM 3252 O O . ASN B 1 33 ? 17.875 -18.219 -12.406 1 97.56 33 ASN B O 1
ATOM 3256 N N . ILE B 1 34 ? 17.125 -16.672 -13.836 1 98.56 34 ILE B N 1
ATOM 3257 C CA . ILE B 1 34 ? 16 -17.516 -14.258 1 98.56 34 ILE B CA 1
ATOM 3258 C C . ILE B 1 34 ? 16.547 -18.734 -15.016 1 98.56 34 ILE B C 1
ATOM 3260 O O . ILE B 1 34 ? 15.992 -19.828 -14.906 1 98.56 34 ILE B O 1
ATOM 3264 N N . THR B 1 35 ? 17.609 -18.594 -15.773 1 98.19 35 THR B N 1
ATOM 3265 C CA . THR B 1 35 ? 18.219 -19.703 -16.484 1 98.19 35 THR B CA 1
ATOM 3266 C C . THR B 1 35 ? 18.812 -20.719 -15.516 1 98.19 35 THR B C 1
ATOM 3268 O O . THR B 1 35 ? 18.625 -21.922 -15.695 1 98.19 35 THR B O 1
ATOM 3271 N N . ASP B 1 36 ? 19.438 -20.172 -14.469 1 98.12 36 ASP B N 1
ATOM 3272 C CA . ASP B 1 36 ? 19.969 -21.047 -13.438 1 98.12 36 ASP B CA 1
ATOM 3273 C C . ASP B 1 36 ? 18.859 -21.828 -12.742 1 98.12 36 ASP B C 1
ATOM 3275 O O . ASP B 1 36 ? 19 -23.016 -12.461 1 98.12 36 ASP B O 1
ATOM 3279 N N . PHE B 1 37 ? 17.812 -21.188 -12.461 1 98.62 37 PHE B N 1
ATOM 3280 C CA . PHE B 1 37 ? 16.672 -21.812 -11.797 1 98.62 37 PHE B CA 1
ATOM 3281 C C . PHE B 1 37 ? 16.094 -22.938 -12.641 1 98.62 37 PHE B C 1
ATOM 3283 O O . PHE B 1 37 ? 15.922 -24.062 -12.156 1 98.62 37 PHE B O 1
ATOM 3290 N N . VAL B 1 38 ? 15.867 -22.688 -13.938 1 98.69 38 VAL B N 1
ATOM 3291 C CA . VAL B 1 38 ? 15.273 -23.641 -14.859 1 98.69 38 VAL B CA 1
ATOM 3292 C C . VAL B 1 38 ? 16.219 -24.828 -15.039 1 98.69 38 VAL B C 1
ATOM 3294 O O . VAL B 1 38 ? 15.789 -25.984 -15.031 1 98.69 38 VAL B O 1
ATOM 3297 N N . ALA B 1 39 ? 17.484 -24.531 -15.133 1 98.62 39 ALA B N 1
ATOM 3298 C CA . ALA B 1 39 ? 18.469 -25.594 -15.312 1 98.62 39 ALA B CA 1
ATOM 3299 C C . ALA B 1 39 ? 18.516 -26.531 -14.109 1 98.62 39 ALA B C 1
ATOM 3301 O O . ALA B 1 39 ? 18.656 -27.734 -14.266 1 98.62 39 ALA B O 1
ATOM 3302 N N . ALA B 1 40 ? 18.375 -25.953 -12.953 1 98.56 40 ALA B N 1
ATOM 3303 C CA . ALA B 1 40 ? 18.391 -26.766 -11.742 1 98.56 40 ALA B CA 1
ATOM 3304 C C . ALA B 1 40 ? 17.25 -27.766 -11.75 1 98.56 40 ALA B C 1
ATOM 3306 O O . ALA B 1 40 ? 17.453 -28.953 -11.43 1 98.56 40 ALA B O 1
ATOM 3307 N N . PHE B 1 41 ? 16.094 -27.359 -12.133 1 98.75 41 PHE B N 1
ATOM 3308 C CA . PHE B 1 41 ? 14.93 -28.25 -12.133 1 98.75 41 PHE B CA 1
ATOM 3309 C C . PHE B 1 41 ? 15.031 -29.281 -13.242 1 98.75 41 PHE B C 1
ATOM 3311 O O . PHE B 1 41 ? 14.742 -30.453 -13.023 1 98.75 41 PHE B O 1
ATOM 3318 N N . ARG B 1 42 ? 15.508 -28.891 -14.438 1 98.62 42 ARG B N 1
ATOM 3319 C CA . ARG B 1 42 ? 15.578 -29.797 -15.57 1 98.62 42 ARG B CA 1
ATOM 3320 C C . ARG B 1 42 ? 16.641 -30.875 -15.352 1 98.62 42 ARG B C 1
ATOM 3322 O O . ARG B 1 42 ? 16.594 -31.953 -15.953 1 98.62 42 ARG B O 1
ATOM 3329 N N . LYS B 1 43 ? 17.578 -30.578 -14.484 1 98.5 43 LYS B N 1
ATOM 3330 C CA . LYS B 1 43 ? 18.594 -31.562 -14.117 1 98.5 43 LYS B CA 1
ATOM 3331 C C . LYS B 1 43 ? 17.953 -32.781 -13.484 1 98.5 43 LYS B C 1
ATOM 3333 O O . LYS B 1 43 ? 18.422 -33.906 -13.711 1 98.5 43 LYS B O 1
ATOM 3338 N N . TYR B 1 44 ? 16.938 -32.562 -12.734 1 98.5 44 TYR B N 1
ATOM 3339 C CA . TYR B 1 44 ? 16.344 -33.656 -11.961 1 98.5 44 TYR B CA 1
ATOM 3340 C C . TYR B 1 44 ? 15.062 -34.156 -12.617 1 98.5 44 TYR B C 1
ATOM 3342 O O . TYR B 1 44 ? 14.656 -35.312 -12.414 1 98.5 44 TYR B O 1
ATOM 3350 N N . TYR B 1 45 ? 14.414 -33.281 -13.398 1 98.69 45 TYR B N 1
ATOM 3351 C CA . TYR B 1 45 ? 13.195 -33.656 -14.117 1 98.69 45 TYR B CA 1
ATOM 3352 C C . TYR B 1 45 ? 13.109 -32.906 -15.438 1 98.69 45 TYR B C 1
ATOM 3354 O O . TYR B 1 45 ? 12.547 -31.797 -15.5 1 98.69 45 TYR B O 1
ATOM 3362 N N . PRO B 1 46 ? 13.5 -33.469 -16.516 1 98.44 46 PRO B N 1
ATOM 3363 C CA . PRO B 1 46 ? 13.695 -32.781 -17.781 1 98.44 46 PRO B CA 1
ATOM 3364 C C . PRO B 1 46 ? 12.398 -32.156 -18.328 1 98.44 46 PRO B C 1
ATOM 3366 O O . PRO B 1 46 ? 12.438 -31.141 -19.016 1 98.44 46 PRO B O 1
ATOM 3369 N N . ASN B 1 47 ? 11.266 -32.812 -18.078 1 98.69 47 ASN B N 1
ATOM 3370 C CA . ASN B 1 47 ? 9.992 -32.25 -18.516 1 98.69 47 ASN B CA 1
ATOM 3371 C C . ASN B 1 47 ? 9.469 -31.188 -17.547 1 98.69 47 ASN B C 1
ATOM 3373 O O . ASN B 1 47 ? 8.406 -31.359 -16.953 1 98.69 47 ASN B O 1
ATOM 3377 N N . TYR B 1 48 ? 10.328 -30.188 -17.375 1 98.69 48 TYR B N 1
ATOM 3378 C CA . TYR B 1 48 ? 10.047 -29.062 -16.484 1 98.69 48 TYR B CA 1
ATOM 3379 C C . TYR B 1 48 ? 9.977 -27.75 -17.266 1 98.69 48 TYR B C 1
ATOM 3381 O O . TYR B 1 48 ? 10.734 -27.562 -18.219 1 98.69 48 TYR B O 1
ATOM 3389 N N . ASN B 1 49 ? 9.031 -26.828 -16.797 1 98.56 49 ASN B N 1
ATOM 3390 C CA . ASN B 1 49 ? 9.023 -25.438 -17.266 1 98.56 49 ASN B CA 1
ATOM 3391 C C . ASN B 1 49 ? 8.641 -24.469 -16.141 1 98.56 49 ASN B C 1
ATOM 3393 O O . ASN B 1 49 ? 8.133 -24.891 -15.102 1 98.56 49 ASN B O 1
ATOM 3397 N N . ILE B 1 50 ? 8.93 -23.234 -16.359 1 98.75 50 ILE B N 1
ATOM 3398 C CA . ILE B 1 50 ? 8.625 -22.219 -15.367 1 98.75 50 ILE B CA 1
ATOM 3399 C C . ILE B 1 50 ? 7.473 -21.344 -15.852 1 98.75 50 ILE B C 1
ATOM 3401 O O . ILE B 1 50 ? 7.395 -21.016 -17.031 1 98.75 50 ILE B O 1
ATOM 3405 N N . GLY B 1 51 ? 6.516 -21.062 -14.992 1 98.81 51 GLY B N 1
ATOM 3406 C CA . GLY B 1 51 ? 5.582 -19.953 -15.133 1 98.81 51 GLY B CA 1
ATOM 3407 C C . GLY B 1 51 ? 5.969 -18.734 -14.312 1 98.81 51 GLY B C 1
ATOM 3408 O O . GLY B 1 51 ? 5.906 -18.766 -13.078 1 98.81 51 GLY B O 1
ATOM 3409 N N . TYR B 1 52 ? 6.379 -17.703 -14.984 1 98.81 52 TYR B N 1
ATOM 3410 C CA . TYR B 1 52 ? 6.758 -16.484 -14.281 1 98.81 52 TYR B CA 1
ATOM 3411 C C . TYR B 1 52 ? 5.527 -15.758 -13.766 1 98.81 52 TYR B C 1
ATOM 3413 O O . TYR B 1 52 ? 4.625 -15.422 -14.539 1 98.81 52 TYR B O 1
ATOM 3421 N N . SER B 1 53 ? 5.516 -15.539 -12.461 1 98.38 53 SER B N 1
ATOM 3422 C CA . SER B 1 53 ? 4.398 -14.836 -11.836 1 98.38 53 SER B CA 1
ATOM 3423 C C . SER B 1 53 ? 4.402 -13.352 -12.203 1 98.38 53 SER B C 1
ATOM 3425 O O . SER B 1 53 ? 5.227 -12.586 -11.703 1 98.38 53 SER B O 1
ATOM 3427 N N . PHE B 1 54 ? 3.465 -12.883 -13 1 98.19 54 PHE B N 1
ATOM 3428 C CA . PHE B 1 54 ? 3.414 -11.523 -13.508 1 98.19 54 PHE B CA 1
ATOM 3429 C C . PHE B 1 54 ? 3.217 -10.523 -12.367 1 98.19 54 PHE B C 1
ATOM 3431 O O . PHE B 1 54 ? 3.828 -9.453 -12.367 1 98.19 54 PHE B O 1
ATOM 3438 N N . LYS B 1 55 ? 2.426 -10.883 -11.43 1 97.75 55 LYS B N 1
ATOM 3439 C CA . LYS B 1 55 ? 2.076 -9.922 -10.383 1 97.75 55 LYS B CA 1
ATOM 3440 C C . LYS B 1 55 ? 3.312 -9.492 -9.602 1 97.75 55 LYS B C 1
ATOM 3442 O O . LYS B 1 55 ? 3.285 -8.477 -8.906 1 97.75 55 LYS B O 1
ATOM 3447 N N . THR B 1 56 ? 4.375 -10.266 -9.695 1 98 56 THR B N 1
ATOM 3448 C CA . THR B 1 56 ? 5.578 -9.984 -8.922 1 98 56 THR B CA 1
ATOM 3449 C C . THR B 1 56 ? 6.34 -8.805 -9.523 1 98 56 THR B C 1
ATOM 3451 O O . THR B 1 56 ? 6.922 -8 -8.789 1 98 56 THR B O 1
ATOM 3454 N N . ASN B 1 57 ? 6.336 -8.719 -10.836 1 98.38 57 ASN B N 1
ATOM 3455 C CA . ASN B 1 57 ? 7.012 -7.625 -11.531 1 98.38 57 ASN B CA 1
ATOM 3456 C C . ASN B 1 57 ? 6.637 -7.582 -13.008 1 98.38 57 ASN B C 1
ATOM 3458 O O . ASN B 1 57 ? 6.898 -8.531 -13.75 1 98.38 57 ASN B O 1
ATOM 3462 N N . TYR B 1 58 ? 6.125 -6.477 -13.516 1 97.25 58 TYR B N 1
ATOM 3463 C CA . TYR B 1 58 ? 5.598 -6.34 -14.867 1 97.25 58 TYR B CA 1
ATOM 3464 C C . TYR B 1 58 ? 6.66 -5.805 -15.82 1 97.25 58 TYR B C 1
ATOM 3466 O O . TYR B 1 58 ? 6.375 -5.52 -16.984 1 97.25 58 TYR B O 1
ATOM 3474 N N . CYS B 1 59 ? 7.891 -5.613 -15.352 1 96.5 59 CYS B N 1
ATOM 3475 C CA . CYS B 1 59 ? 8.93 -5.02 -16.188 1 96.5 59 CYS B CA 1
ATOM 3476 C C . CYS B 1 59 ? 9.039 -5.746 -17.516 1 96.5 59 CYS B C 1
ATOM 3478 O O . CYS B 1 59 ? 9.32 -6.945 -17.562 1 96.5 59 CYS B O 1
ATOM 3480 N N . LYS B 1 60 ? 8.898 -5.016 -18.562 1 95.94 60 LYS B N 1
ATOM 3481 C CA . LYS B 1 60 ? 8.844 -5.566 -19.922 1 95.94 60 LYS B CA 1
ATOM 3482 C C . LYS B 1 60 ? 10.117 -6.328 -20.25 1 95.94 60 LYS B C 1
ATOM 3484 O O . LYS B 1 60 ? 10.062 -7.398 -20.859 1 95.94 60 LYS B O 1
ATOM 3489 N N . GLU B 1 61 ? 11.234 -5.816 -19.844 1 95 61 GLU B N 1
ATOM 3490 C CA . GLU B 1 61 ? 12.516 -6.43 -20.156 1 95 61 GLU B CA 1
ATOM 3491 C C . GLU B 1 61 ? 12.641 -7.809 -19.516 1 95 61 GLU B C 1
ATOM 3493 O O . GLU B 1 61 ? 13.195 -8.734 -20.109 1 95 61 GLU B O 1
ATOM 3498 N N . PHE B 1 62 ? 12.164 -7.93 -18.328 1 97.62 62 PHE B N 1
ATOM 3499 C CA . PHE B 1 62 ? 12.18 -9.211 -17.641 1 97.62 62 PHE B CA 1
ATOM 3500 C C . PHE B 1 62 ? 11.219 -10.195 -18.297 1 97.62 62 PHE B C 1
ATOM 3502 O O . PHE B 1 62 ? 11.578 -11.344 -18.562 1 97.62 62 PHE B O 1
ATOM 3509 N N . ILE B 1 63 ? 10.039 -9.734 -18.641 1 97.88 63 ILE B N 1
ATOM 3510 C CA . ILE B 1 63 ? 8.992 -10.57 -19.219 1 97.88 63 ILE B CA 1
ATOM 3511 C C . ILE B 1 63 ? 9.438 -11.086 -20.578 1 97.88 63 ILE B C 1
ATOM 3513 O O . ILE B 1 63 ? 9.172 -12.234 -20.938 1 97.88 63 ILE B O 1
ATOM 3517 N N . ASN B 1 64 ? 10.164 -10.266 -21.312 1 97.06 64 ASN B N 1
ATOM 3518 C CA . ASN B 1 64 ? 10.703 -10.688 -22.609 1 97.06 64 ASN B CA 1
ATOM 3519 C C . ASN B 1 64 ? 11.695 -11.836 -22.453 1 97.06 64 ASN B C 1
ATOM 3521 O O . ASN B 1 64 ? 11.742 -12.742 -23.281 1 97.06 64 ASN B O 1
ATOM 3525 N N . VAL B 1 65 ? 12.461 -11.781 -21.422 1 97.69 65 VAL B N 1
ATOM 3526 C CA . VAL B 1 65 ? 13.398 -12.867 -21.156 1 97.69 65 VAL B CA 1
ATOM 3527 C C . VAL B 1 65 ? 12.633 -14.164 -20.906 1 97.69 65 VAL B C 1
ATOM 3529 O O . VAL B 1 65 ? 13.023 -15.227 -21.391 1 97.69 65 VAL B O 1
ATOM 3532 N N . VAL B 1 66 ? 11.57 -14.094 -20.156 1 98.69 66 VAL B N 1
ATOM 3533 C CA . VAL B 1 66 ? 10.742 -15.266 -19.875 1 98.69 66 VAL B CA 1
ATOM 3534 C C . VAL B 1 66 ? 10.242 -15.867 -21.188 1 98.69 66 VAL B C 1
ATOM 3536 O O . VAL B 1 66 ? 10.312 -17.094 -21.375 1 98.69 66 VAL B O 1
ATOM 3539 N N . LYS B 1 67 ? 9.812 -15 -22.047 1 97.94 67 LYS B N 1
ATOM 3540 C CA . LYS B 1 67 ? 9.32 -15.445 -23.359 1 97.94 67 LYS B CA 1
ATOM 3541 C C . LYS B 1 67 ? 10.445 -16.078 -24.172 1 97.94 67 LYS B C 1
ATOM 3543 O O . LYS B 1 67 ? 10.242 -17.125 -24.797 1 97.94 67 LYS B O 1
ATOM 3548 N N . GLU B 1 68 ? 11.586 -15.516 -24.109 1 97.19 68 GLU B N 1
ATOM 3549 C CA . GLU B 1 68 ? 12.734 -15.969 -24.891 1 97.19 68 GLU B CA 1
ATOM 3550 C C . GLU B 1 68 ? 13.164 -17.375 -24.469 1 97.19 68 GLU B C 1
ATOM 3552 O O . GLU B 1 68 ? 13.547 -18.188 -25.312 1 97.19 68 GLU B O 1
ATOM 3557 N N . ILE B 1 69 ? 13.055 -17.656 -23.234 1 97.44 69 ILE B N 1
ATOM 3558 C CA . ILE B 1 69 ? 13.547 -18.953 -22.766 1 97.44 69 ILE B CA 1
ATOM 3559 C C . ILE B 1 69 ? 12.43 -19.984 -22.859 1 97.44 69 ILE B C 1
ATOM 3561 O O . ILE B 1 69 ? 12.609 -21.141 -22.469 1 97.44 69 ILE B O 1
ATOM 3565 N N . GLY B 1 70 ? 11.203 -19.531 -23.297 1 97.69 70 GLY B N 1
ATOM 3566 C CA . GLY B 1 70 ? 10.102 -20.453 -23.516 1 97.69 70 GLY B CA 1
ATOM 3567 C C . GLY B 1 70 ? 9.273 -20.703 -22.266 1 97.69 70 GLY B C 1
ATOM 3568 O O . GLY B 1 70 ? 8.578 -21.719 -22.172 1 97.69 70 GLY B O 1
ATOM 3569 N N . GLY B 1 71 ? 9.367 -19.828 -21.312 1 98.56 71 GLY B N 1
ATOM 3570 C CA . GLY B 1 71 ? 8.57 -19.969 -20.094 1 98.56 71 GLY B CA 1
ATOM 3571 C C . GLY B 1 71 ? 7.121 -19.562 -20.297 1 98.56 71 GLY B C 1
ATOM 3572 O O . GLY B 1 71 ? 6.746 -19.062 -21.359 1 98.56 71 GLY B O 1
ATOM 3573 N N . TYR B 1 72 ? 6.293 -19.812 -19.312 1 98.81 72 TYR B N 1
ATOM 3574 C CA . TYR B 1 72 ? 4.895 -19.406 -19.281 1 98.81 72 TYR B CA 1
ATOM 3575 C C . TYR B 1 72 ? 4.73 -18.047 -18.625 1 98.81 72 TYR B C 1
ATOM 3577 O O . TYR B 1 72 ? 5.504 -17.688 -17.734 1 98.81 72 TYR B O 1
ATOM 3585 N N . ALA B 1 73 ? 3.729 -17.266 -19.094 1 98.81 73 ALA B N 1
ATOM 3586 C CA . ALA B 1 73 ? 3.189 -16.125 -18.344 1 98.81 73 ALA B CA 1
ATOM 3587 C C . ALA B 1 73 ? 2.125 -16.594 -17.344 1 98.81 73 ALA B C 1
ATOM 3589 O O . ALA B 1 73 ? 1.044 -17.031 -17.75 1 98.81 73 ALA B O 1
ATOM 3590 N N . GLU B 1 74 ? 2.422 -16.562 -16.141 1 98.88 74 GLU B N 1
ATOM 3591 C CA . GLU B 1 74 ? 1.405 -16.859 -15.133 1 98.88 74 GLU B CA 1
ATOM 3592 C C . GLU B 1 74 ? 0.662 -15.586 -14.719 1 98.88 74 GLU B C 1
ATOM 3594 O O . GLU B 1 74 ? 1.26 -14.664 -14.164 1 98.88 74 GLU B O 1
ATOM 3599 N N . VAL B 1 75 ? -0.599 -15.469 -15.008 1 98.75 75 VAL B N 1
ATOM 3600 C CA . VAL B 1 75 ? -1.396 -14.266 -14.781 1 98.75 75 VAL B CA 1
ATOM 3601 C C . VAL B 1 75 ? -2.555 -14.586 -13.836 1 98.75 75 VAL B C 1
ATOM 3603 O O . VAL B 1 75 ? -3.006 -15.734 -13.758 1 98.75 75 VAL B O 1
ATOM 3606 N N . VAL B 1 76 ? -3.064 -13.492 -13.133 1 98.25 76 VAL B N 1
ATOM 3607 C CA . VAL B 1 76 ? -4.074 -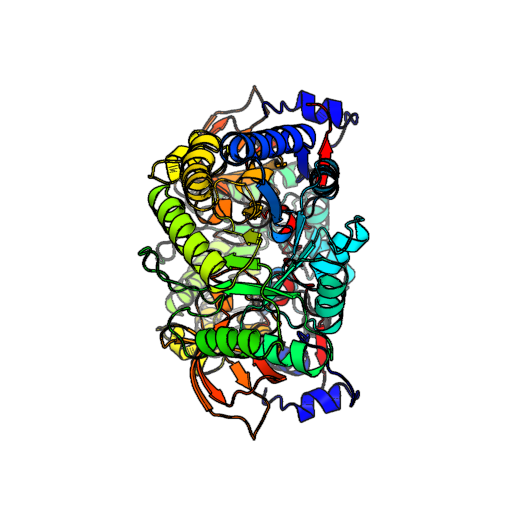13.766 -12.117 1 98.25 76 VAL B CA 1
ATOM 3608 C C . VAL B 1 76 ? -5.25 -12.812 -12.289 1 98.25 76 VAL B C 1
ATOM 3610 O O . VAL B 1 76 ? -6.109 -12.711 -11.414 1 98.25 76 VAL B O 1
ATOM 3613 N N . SER B 1 77 ? -5.301 -12.047 -13.359 1 98.12 77 SER B N 1
ATOM 3614 C CA . SER B 1 77 ? -6.371 -11.086 -13.594 1 98.12 77 SER B CA 1
ATOM 3615 C C . SER B 1 77 ? -6.543 -10.789 -15.078 1 98.12 77 SER B C 1
ATOM 3617 O O . SER B 1 77 ? -5.641 -11.062 -15.875 1 98.12 77 SER B O 1
ATOM 3619 N N . PRO B 1 78 ? -7.734 -10.266 -15.43 1 97.75 78 PRO B N 1
ATOM 3620 C CA . PRO B 1 78 ? -7.902 -9.844 -16.812 1 97.75 78 PRO B CA 1
ATOM 3621 C C . PRO B 1 78 ? -6.848 -8.828 -17.266 1 97.75 78 PRO B C 1
ATOM 3623 O O . PRO B 1 78 ? -6.367 -8.891 -18.391 1 97.75 78 PRO B O 1
ATOM 3626 N N . LYS B 1 79 ? -6.438 -7.969 -16.375 1 97.69 79 LYS B N 1
ATOM 3627 C CA . LYS B 1 79 ? -5.402 -6.984 -16.672 1 97.69 79 LYS B CA 1
ATOM 3628 C C . LYS B 1 79 ? -4.082 -7.66 -17.031 1 97.69 79 LYS B C 1
ATOM 3630 O O . LYS B 1 79 ? -3.451 -7.316 -18.031 1 97.69 79 LYS B O 1
ATOM 3635 N N . GLU B 1 80 ? -3.695 -8.625 -16.297 1 98.5 80 GLU B N 1
ATOM 3636 C CA . GLU B 1 80 ? -2.428 -9.312 -16.531 1 98.5 80 GLU B CA 1
ATOM 3637 C C . GLU B 1 80 ? -2.488 -10.18 -17.781 1 98.5 80 GLU B C 1
ATOM 3639 O O . GLU B 1 80 ? -1.491 -10.328 -18.484 1 98.5 80 GLU B O 1
ATOM 3644 N N . TYR B 1 81 ? -3.688 -10.797 -17.984 1 98.69 81 TYR B N 1
ATOM 3645 C CA . TYR B 1 81 ? -3.865 -11.578 -19.203 1 98.69 81 TYR B CA 1
ATOM 3646 C C . TYR B 1 81 ? -3.66 -10.719 -20.438 1 98.69 81 TYR B C 1
ATOM 3648 O O . TYR B 1 81 ? -2.914 -11.094 -21.344 1 98.69 81 TYR B O 1
ATOM 3656 N N . GLN B 1 82 ? -4.301 -9.578 -20.406 1 98.25 82 GLN B N 1
ATOM 3657 C CA . GLN B 1 82 ? -4.152 -8.664 -21.531 1 98.25 82 GLN B CA 1
ATOM 3658 C C . GLN B 1 82 ? -2.709 -8.195 -21.672 1 98.25 82 GLN B C 1
ATOM 3660 O O . GLN B 1 82 ? -2.203 -8.055 -22.797 1 98.25 82 GLN B O 1
ATOM 3665 N N . LEU B 1 83 ? -2.049 -7.957 -20.562 1 98.25 83 LEU B N 1
ATOM 3666 C CA . LEU B 1 83 ? -0.648 -7.551 -20.578 1 98.25 83 LEU B CA 1
ATOM 3667 C C . LEU B 1 83 ? 0.224 -8.625 -21.219 1 98.25 83 LEU B C 1
ATOM 3669 O O . LEU B 1 83 ? 1.095 -8.32 -22.031 1 98.25 83 LEU B O 1
ATOM 3673 N N . ALA B 1 84 ? -0.005 -9.891 -20.828 1 98.56 84 ALA B N 1
ATOM 3674 C CA . ALA B 1 84 ? 0.744 -11.008 -21.391 1 98.56 84 ALA B CA 1
ATOM 3675 C C . ALA B 1 84 ? 0.561 -11.078 -22.906 1 98.56 84 ALA B C 1
ATOM 3677 O O . ALA B 1 84 ? 1.532 -11.234 -23.656 1 98.56 84 ALA B O 1
ATOM 3678 N N . ARG B 1 85 ? -0.635 -10.93 -23.344 1 98.06 85 ARG B N 1
ATOM 3679 C CA . ARG B 1 85 ? -0.921 -10.969 -24.781 1 98.06 85 ARG B CA 1
ATOM 3680 C C . ARG B 1 85 ? -0.261 -9.797 -25.5 1 98.06 85 ARG B C 1
ATOM 3682 O O . ARG B 1 85 ? 0.298 -9.961 -26.578 1 98.06 85 ARG B O 1
ATOM 3689 N N . ASN B 1 86 ? -0.341 -8.625 -24.859 1 97.62 86 ASN B N 1
ATOM 3690 C CA . ASN B 1 86 ? 0.287 -7.441 -25.422 1 97.62 86 ASN B CA 1
ATOM 3691 C C . ASN B 1 86 ? 1.794 -7.625 -25.578 1 97.62 86 ASN B C 1
ATOM 3693 O O . ASN B 1 86 ? 2.398 -7.074 -26.5 1 97.62 86 ASN B O 1
ATOM 3697 N N . TYR B 1 87 ? 2.391 -8.367 -24.688 1 96.81 87 TYR B N 1
ATOM 3698 C CA . TYR B 1 87 ? 3.83 -8.594 -24.719 1 96.81 87 TYR B CA 1
ATOM 3699 C C . TYR B 1 87 ? 4.176 -9.742 -25.656 1 96.81 87 TYR B C 1
ATOM 3701 O O . TYR B 1 87 ? 5.348 -10.094 -25.812 1 96.81 87 TYR B O 1
ATOM 3709 N N . GLY B 1 88 ? 3.152 -10.422 -26.266 1 96.94 88 GLY B N 1
ATOM 3710 C CA . GLY B 1 88 ? 3.393 -11.352 -27.344 1 96.94 88 GLY B CA 1
ATOM 3711 C C . GLY B 1 88 ? 3.312 -12.805 -26.922 1 96.94 88 GLY B C 1
ATOM 3712 O O . GLY B 1 88 ? 3.707 -13.695 -27.672 1 96.94 88 GLY B O 1
ATOM 3713 N N . PHE B 1 89 ? 2.811 -13.07 -25.766 1 98.44 89 PHE B N 1
ATOM 3714 C CA . PHE B 1 89 ? 2.613 -14.461 -25.391 1 98.44 89 PHE B CA 1
ATOM 3715 C C . PHE B 1 89 ? 1.433 -15.062 -26.141 1 98.44 89 PHE B C 1
ATOM 3717 O O . PHE B 1 89 ? 0.363 -14.453 -26.219 1 98.44 89 PHE B O 1
ATOM 3724 N N . ASP B 1 90 ? 1.691 -16.203 -26.703 1 97.88 90 ASP B N 1
ATOM 3725 C CA . ASP B 1 90 ? 0.583 -17.016 -27.188 1 97.88 90 ASP B CA 1
ATOM 3726 C C . ASP B 1 90 ? -0.218 -17.609 -26.031 1 97.88 90 ASP B C 1
ATOM 3728 O O . ASP B 1 90 ? 0.348 -17.969 -25 1 97.88 90 ASP B O 1
ATOM 3732 N N . ASP B 1 91 ? -1.508 -17.766 -26.25 1 97.88 91 ASP B N 1
ATOM 3733 C CA . ASP B 1 91 ? -2.344 -18.344 -25.203 1 97.88 91 ASP B CA 1
ATOM 3734 C C . ASP B 1 91 ? -1.774 -19.672 -24.703 1 97.88 91 ASP B C 1
ATOM 3736 O O . ASP B 1 91 ? -1.889 -20 -23.531 1 97.88 91 ASP B O 1
ATOM 3740 N N . SER B 1 92 ? -1.133 -20.422 -25.578 1 98.12 92 SER B N 1
ATOM 3741 C CA . SER B 1 92 ? -0.577 -21.734 -25.219 1 98.12 92 SER B CA 1
ATOM 3742 C C . SER B 1 92 ? 0.573 -21.594 -24.234 1 98.12 92 SER B C 1
ATOM 3744 O O . SER B 1 92 ? 1.015 -22.578 -23.641 1 98.12 92 SER B O 1
ATOM 3746 N N . ARG B 1 93 ? 1.019 -20.344 -23.984 1 98.62 93 ARG B N 1
ATOM 3747 C CA . ARG B 1 93 ? 2.102 -20.078 -23.047 1 98.62 93 ARG B CA 1
ATOM 3748 C C . ARG B 1 93 ? 1.619 -19.219 -21.875 1 98.62 93 ARG B C 1
ATOM 3750 O O . ARG B 1 93 ? 2.414 -18.531 -21.234 1 98.62 93 ARG B O 1
ATOM 3757 N N . ILE B 1 94 ? 0.307 -19.281 -21.625 1 98.81 94 ILE B N 1
ATOM 3758 C CA . ILE B 1 94 ? -0.262 -18.516 -20.531 1 98.81 94 ILE B CA 1
ATOM 3759 C C . ILE B 1 94 ? -0.912 -19.453 -19.516 1 98.81 94 ILE B C 1
ATOM 3761 O O . ILE B 1 94 ? -1.619 -20.391 -19.906 1 98.81 94 ILE B O 1
ATOM 3765 N N . ILE B 1 95 ? -0.529 -19.344 -18.312 1 98.88 95 ILE B N 1
ATOM 3766 C CA . ILE B 1 95 ? -1.235 -19.922 -17.172 1 98.88 95 ILE B CA 1
ATOM 3767 C C . ILE B 1 95 ? -2.162 -18.875 -16.547 1 98.88 95 ILE B C 1
ATOM 3769 O O . ILE B 1 95 ? -1.705 -17.828 -16.094 1 98.88 95 ILE B O 1
ATOM 3773 N N . TYR B 1 96 ? -3.426 -19.109 -16.578 1 98.44 96 TYR B N 1
ATOM 3774 C CA . TYR B 1 96 ? -4.422 -18.156 -16.094 1 98.44 96 TYR B CA 1
ATOM 3775 C C . TYR B 1 96 ? -5.031 -18.625 -14.781 1 98.44 96 TYR B C 1
ATOM 3777 O O . TYR B 1 96 ? -5.906 -19.5 -14.773 1 98.44 96 TYR B O 1
ATOM 3785 N N . ASN B 1 97 ? -4.543 -18.047 -13.734 1 97.56 97 ASN B N 1
ATOM 3786 C CA . ASN B 1 97 ? -5.062 -18.25 -12.383 1 97.56 97 ASN B CA 1
ATOM 3787 C C . ASN B 1 97 ? -5.938 -17.078 -11.945 1 97.56 97 ASN B C 1
ATOM 3789 O O . ASN B 1 97 ? -6.301 -16.219 -12.758 1 97.56 97 ASN B O 1
ATOM 3793 N N . GLY B 1 98 ? -6.324 -17.047 -10.711 1 93.94 98 GLY B N 1
ATOM 3794 C CA . GLY B 1 98 ? -6.988 -15.898 -10.125 1 93.94 98 GLY B CA 1
ATOM 3795 C C . GLY B 1 98 ? -8.453 -16.141 -9.82 1 93.94 98 GLY B C 1
ATOM 3796 O O . GLY B 1 98 ? -9.016 -17.156 -10.242 1 93.94 98 GLY B O 1
ATOM 3797 N N . VAL B 1 99 ? -9.062 -15.148 -9.164 1 94.06 99 VAL B N 1
ATOM 3798 C CA . VAL B 1 99 ? -10.414 -15.336 -8.656 1 94.06 99 VAL B CA 1
ATOM 3799 C C . VAL B 1 99 ? -11.367 -14.383 -9.359 1 94.06 99 VAL B C 1
ATOM 3801 O O . VAL B 1 99 ? -12.578 -14.414 -9.125 1 94.06 99 VAL B O 1
ATOM 3804 N N . ILE B 1 100 ? -10.859 -13.531 -10.188 1 95.75 100 ILE B N 1
ATOM 3805 C CA . ILE B 1 100 ? -11.688 -12.57 -10.898 1 95.75 100 ILE B CA 1
ATOM 3806 C C . ILE B 1 100 ? -12.359 -13.242 -12.094 1 95.75 100 ILE B C 1
ATOM 3808 O O . ILE B 1 100 ? -11.688 -13.82 -12.945 1 95.75 100 ILE B O 1
ATOM 3812 N N . PRO B 1 101 ? -13.688 -13.219 -12.156 1 93.31 101 PRO B N 1
ATOM 3813 C CA . PRO B 1 101 ? -14.367 -13.812 -13.312 1 93.31 101 PRO B CA 1
ATOM 3814 C C . PRO B 1 101 ? -13.945 -13.18 -14.633 1 93.31 101 PRO B C 1
ATOM 3816 O O . PRO B 1 101 ? -13.828 -11.953 -14.727 1 93.31 101 PRO B O 1
ATOM 3819 N N . ASP B 1 102 ? -13.688 -13.953 -15.547 1 94.69 102 ASP B N 1
ATOM 3820 C CA . ASP B 1 102 ? -13.281 -13.547 -16.891 1 94.69 102 ASP B CA 1
ATOM 3821 C C . ASP B 1 102 ? -13.562 -14.656 -17.906 1 94.69 102 ASP B C 1
ATOM 3823 O O . ASP B 1 102 ? -12.656 -15.109 -18.609 1 94.69 102 ASP B O 1
ATOM 3827 N N . LEU B 1 103 ? -14.82 -14.984 -18.016 1 92.25 103 LEU B N 1
ATOM 3828 C CA . LEU B 1 103 ? -15.273 -16.188 -18.688 1 92.25 103 LEU B CA 1
ATOM 3829 C C . LEU B 1 103 ? -14.789 -16.203 -20.141 1 92.25 103 LEU B C 1
ATOM 3831 O O . LEU B 1 103 ? -14.133 -17.156 -20.578 1 92.25 103 LEU B O 1
ATOM 3835 N N . ASP B 1 104 ? -14.961 -15.148 -20.891 1 93.06 104 ASP B N 1
ATOM 3836 C CA . ASP B 1 104 ? -14.633 -15.109 -22.312 1 93.06 104 ASP B CA 1
ATOM 3837 C C . ASP B 1 104 ? -13.148 -15.344 -22.547 1 93.06 104 ASP B C 1
ATOM 3839 O O . ASP B 1 104 ? -12.766 -16.188 -23.359 1 93.06 104 ASP B O 1
ATOM 3843 N N . ASN B 1 105 ? -12.305 -14.648 -21.812 1 95.81 105 ASN B N 1
ATOM 3844 C CA . ASN B 1 105 ? -10.867 -14.766 -22 1 95.81 105 ASN B CA 1
ATOM 3845 C C . ASN B 1 105 ? -10.344 -16.109 -21.5 1 95.81 105 ASN B C 1
ATOM 3847 O O . ASN B 1 105 ? -9.414 -16.672 -22.078 1 95.81 105 ASN B O 1
ATOM 3851 N N . LYS B 1 106 ? -10.945 -16.641 -20.453 1 95.25 106 LYS B N 1
ATOM 3852 C CA . LYS B 1 106 ? -10.516 -17.938 -19.938 1 95.25 106 LYS B CA 1
ATOM 3853 C C . LYS B 1 106 ? -10.867 -19.062 -20.906 1 95.25 106 LYS B C 1
ATOM 3855 O O . LYS B 1 106 ? -10.078 -19.984 -21.094 1 95.25 106 LYS B O 1
ATOM 3860 N N . ILE B 1 107 ? -12.039 -18.953 -21.5 1 92.88 107 ILE B N 1
ATOM 3861 C CA . ILE B 1 107 ? -12.438 -19.938 -22.5 1 92.88 107 ILE B CA 1
ATOM 3862 C C . ILE B 1 107 ? -11.492 -19.859 -23.703 1 92.88 107 ILE B C 1
ATOM 3864 O O . ILE B 1 107 ? -11.016 -20.891 -24.203 1 92.88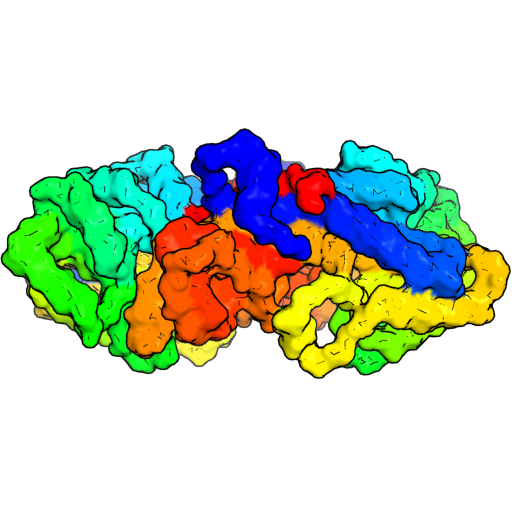 107 ILE B O 1
ATOM 3868 N N . ARG B 1 108 ? -11.227 -18.656 -24.109 1 93.25 108 ARG B N 1
ATOM 3869 C CA . ARG B 1 108 ? -10.297 -18.469 -25.219 1 93.25 108 ARG B CA 1
ATOM 3870 C C . ARG B 1 108 ? -8.93 -19.062 -24.891 1 93.25 108 ARG B C 1
ATOM 3872 O O . ARG B 1 108 ? -8.367 -19.812 -25.703 1 93.25 108 ARG B O 1
ATOM 3879 N N . CYS B 1 109 ? -8.43 -18.719 -23.734 1 96 109 CYS B N 1
ATOM 3880 C CA . CYS B 1 109 ? -7.121 -19.203 -23.297 1 96 109 CYS B CA 1
ATOM 3881 C C . CYS B 1 109 ? -7.066 -20.719 -23.297 1 96 109 CYS B C 1
ATOM 3883 O O . CYS B 1 109 ? -6.145 -21.312 -23.859 1 96 109 CYS B O 1
ATOM 3885 N N . ALA B 1 110 ? -8.086 -21.359 -22.781 1 93.88 110 ALA B N 1
ATOM 3886 C CA . ALA B 1 110 ? -8.148 -22.812 -22.703 1 93.88 110 ALA B CA 1
ATOM 3887 C C . ALA B 1 110 ? -8.219 -23.438 -24.094 1 93.88 110 ALA B C 1
ATOM 3889 O O . ALA B 1 110 ? -7.52 -24.406 -24.391 1 93.88 110 ALA B O 1
ATOM 3890 N N . ASN B 1 111 ? -8.977 -22.844 -24.953 1 92.5 111 ASN B N 1
ATOM 3891 C CA . ASN B 1 111 ? -9.195 -23.375 -26.297 1 92.5 111 ASN B CA 1
ATOM 3892 C C . ASN B 1 111 ? -7.938 -23.266 -27.156 1 92.5 111 ASN B C 1
ATOM 3894 O O . ASN B 1 111 ? -7.77 -24.016 -28.109 1 92.5 111 ASN B O 1
ATOM 3898 N N . HIS B 1 112 ? -7.148 -22.359 -26.812 1 94.81 112 HIS B N 1
ATOM 3899 C CA . HIS B 1 112 ? -5.941 -22.156 -27.594 1 94.81 112 HIS B CA 1
ATOM 3900 C C . HIS B 1 112 ? -4.719 -22.75 -26.906 1 94.81 112 HIS B C 1
ATOM 3902 O O . HIS B 1 112 ? -3.586 -22.344 -27.172 1 94.81 112 HIS B O 1
ATOM 3908 N N . GLY B 1 113 ? -4.996 -23.594 -25.953 1 95.19 113 GLY B N 1
ATOM 3909 C CA . GLY B 1 113 ? -3.928 -24.422 -25.422 1 95.19 113 GLY B CA 1
ATOM 3910 C C . GLY B 1 113 ? -3.395 -23.922 -24.094 1 95.19 113 GLY B C 1
ATOM 3911 O O . GLY B 1 113 ? -2.537 -24.547 -23.469 1 95.19 113 GLY B O 1
ATOM 3912 N N . GLY B 1 114 ? -3.895 -22.766 -23.625 1 97.69 114 GLY B N 1
ATOM 3913 C CA . GLY B 1 114 ? -3.463 -22.234 -22.344 1 97.69 114 GLY B CA 1
ATOM 3914 C C . GLY B 1 114 ? -3.943 -23.062 -21.156 1 97.69 114 GLY B C 1
ATOM 3915 O O . GLY B 1 114 ? -4.746 -23.984 -21.328 1 97.69 114 GLY B O 1
ATOM 3916 N N . ILE B 1 115 ? -3.373 -22.812 -20.062 1 98.25 115 ILE B N 1
ATOM 3917 C CA . ILE B 1 115 ? -3.725 -23.516 -18.828 1 98.25 115 ILE B CA 1
ATOM 3918 C C . ILE B 1 115 ? -4.594 -22.609 -17.953 1 98.25 115 ILE B C 1
ATOM 3920 O O . ILE B 1 115 ? -4.098 -21.656 -17.359 1 98.25 115 ILE B O 1
ATOM 3924 N N . VAL B 1 116 ? -5.867 -22.875 -17.906 1 97.31 116 VAL B N 1
ATOM 3925 C CA . VAL B 1 116 ? -6.789 -22.141 -17.031 1 97.31 116 VAL B CA 1
ATOM 3926 C C . VAL B 1 116 ? -7.094 -22.969 -15.789 1 97.31 116 VAL B C 1
ATOM 3928 O O . VAL B 1 116 ? -7.789 -24 -15.875 1 97.31 116 VAL B O 1
ATOM 3931 N N . ASN B 1 117 ? -6.555 -22.547 -14.648 1 97.62 117 ASN B N 1
ATOM 3932 C CA . ASN B 1 117 ? -6.801 -23.25 -13.391 1 97.62 117 ASN B CA 1
ATOM 3933 C C . ASN B 1 117 ? -8.016 -22.688 -12.656 1 97.62 117 ASN B C 1
ATOM 3935 O O . ASN B 1 117 ? -7.961 -21.562 -12.141 1 97.62 117 ASN B O 1
ATOM 3939 N N . VAL B 1 118 ? -9.039 -23.453 -12.57 1 95.25 118 VAL B N 1
ATOM 3940 C CA . VAL B 1 118 ? -10.242 -23 -11.898 1 95.25 118 VAL B CA 1
ATOM 3941 C C . VAL B 1 118 ? -10.047 -23.062 -10.383 1 95.25 118 VAL B C 1
ATOM 3943 O O . VAL B 1 118 ? -9.445 -24 -9.867 1 95.25 118 VAL B O 1
ATOM 3946 N N . ASP B 1 119 ? -10.523 -22.062 -9.703 1 95.25 119 ASP B N 1
ATOM 3947 C CA . ASP B 1 119 ? -10.328 -21.891 -8.266 1 95.25 119 ASP B CA 1
ATOM 3948 C C . ASP B 1 119 ? -11.477 -22.5 -7.473 1 95.25 119 ASP B C 1
ATOM 3950 O O . ASP B 1 119 ? -11.344 -22.781 -6.281 1 95.25 119 ASP B O 1
ATOM 3954 N N . ASN B 1 120 ? -12.672 -22.672 -8.102 1 90.88 120 ASN B N 1
ATOM 3955 C CA . ASN B 1 120 ? -13.859 -23.219 -7.445 1 90.88 120 ASN B CA 1
ATOM 3956 C C . ASN B 1 120 ? -14.82 -23.828 -8.453 1 90.88 120 ASN B C 1
ATOM 3958 O O . ASN B 1 120 ? -14.711 -23.594 -9.656 1 90.88 120 ASN B O 1
ATOM 3962 N N . VAL B 1 121 ? -15.766 -24.547 -8.008 1 86.69 121 VAL B N 1
ATOM 3963 C CA . VAL B 1 121 ? -16.672 -25.297 -8.875 1 86.69 121 VAL B CA 1
ATOM 3964 C C . VAL B 1 121 ? -17.656 -24.328 -9.531 1 86.69 121 VAL B C 1
ATOM 3966 O O . VAL B 1 121 ? -18.125 -24.578 -10.648 1 86.69 121 VAL B O 1
ATOM 3969 N N . GLY B 1 122 ? -17.984 -23.25 -8.852 1 84.56 122 GLY B N 1
ATOM 3970 C CA . GLY B 1 122 ? -18.812 -22.234 -9.484 1 84.56 122 GLY B CA 1
ATOM 3971 C C . GLY B 1 122 ? -18.234 -21.703 -10.773 1 84.56 122 GLY B C 1
ATOM 3972 O O . GLY B 1 122 ? -18.938 -21.547 -11.766 1 84.56 122 GLY B O 1
ATOM 3973 N N . GLU B 1 123 ? -17.031 -21.391 -10.688 1 86.06 123 GLU B N 1
ATOM 3974 C CA . GLU B 1 123 ? -16.312 -20.953 -11.891 1 86.06 123 GLU B CA 1
ATOM 3975 C C . GLU B 1 123 ? -16.359 -22.047 -12.969 1 86.06 123 GLU B C 1
ATOM 3977 O O . GLU B 1 123 ? -16.594 -21.75 -14.141 1 86.06 123 GLU B O 1
ATOM 3982 N N . LEU B 1 124 ? -16.203 -23.25 -12.57 1 81.44 124 LEU B N 1
ATOM 3983 C CA . LEU B 1 124 ? -16.25 -24.375 -13.492 1 81.44 124 LEU B CA 1
ATOM 3984 C C . LEU B 1 124 ? -17.609 -24.484 -14.172 1 81.44 124 LEU B C 1
ATOM 3986 O O . LEU B 1 124 ? -17.688 -24.672 -15.391 1 81.44 124 LEU B O 1
ATOM 3990 N N . GLY B 1 125 ? -18.594 -24.375 -13.375 1 79.81 125 GLY B N 1
ATOM 3991 C CA . GLY B 1 125 ? -19.938 -24.406 -13.914 1 79.81 125 GLY B CA 1
ATOM 3992 C C . GLY B 1 125 ? -20.203 -23.328 -14.945 1 79.81 125 GLY B C 1
ATOM 3993 O O . GLY B 1 125 ? -20.828 -23.578 -15.977 1 79.81 125 GLY B O 1
ATOM 3994 N N . SER B 1 126 ? -19.656 -22.234 -14.664 1 79.62 126 SER B N 1
ATOM 3995 C CA . SER B 1 126 ? -19.828 -21.125 -15.594 1 79.62 126 SER B CA 1
ATOM 3996 C C . SER B 1 126 ? -19.109 -21.375 -16.906 1 79.62 126 SER B C 1
ATOM 3998 O O . SER B 1 126 ? -19.609 -21.016 -17.984 1 79.62 126 SER B O 1
ATOM 4000 N N . LEU B 1 127 ? -18.078 -22.047 -16.812 1 76.44 127 LEU B N 1
ATOM 4001 C CA . LEU B 1 127 ? -17.281 -22.359 -18 1 76.44 127 LEU B CA 1
ATOM 4002 C C . LEU B 1 127 ? -17.953 -23.453 -18.828 1 76.44 127 LEU B C 1
ATOM 4004 O O . LEU B 1 127 ? -18.031 -23.344 -20.047 1 76.44 127 LEU B O 1
ATOM 4008 N N . ILE B 1 128 ? -18.484 -24.484 -18.156 1 74.88 128 ILE B N 1
ATOM 4009 C CA . ILE B 1 128 ? -19.094 -25.625 -18.812 1 74.88 128 ILE B CA 1
ATOM 4010 C C . ILE B 1 128 ? -20.406 -25.219 -19.453 1 74.88 128 ILE B C 1
ATOM 4012 O O . ILE B 1 128 ? -20.812 -25.781 -20.484 1 74.88 128 ILE B O 1
ATOM 4016 N N . GLY B 1 129 ? -21.109 -24.359 -18.812 1 71.12 129 GLY B N 1
ATOM 4017 C CA . GLY B 1 129 ? -22.406 -23.922 -19.328 1 71.12 129 GLY B CA 1
ATOM 4018 C C . GLY B 1 129 ? -22.312 -23.234 -20.672 1 71.12 129 GLY B C 1
ATOM 4019 O O . GLY B 1 129 ? -23.281 -23.203 -21.422 1 71.12 129 GLY B O 1
ATOM 4020 N N . ILE B 1 130 ? -21.203 -22.859 -21.016 1 67.12 130 ILE B N 1
ATOM 4021 C CA . ILE B 1 130 ? -21.062 -22.062 -22.219 1 67.12 130 ILE B CA 1
ATOM 4022 C C . ILE B 1 130 ? -20.453 -22.906 -23.344 1 67.12 130 ILE B C 1
ATOM 4024 O O . ILE B 1 130 ? -20.781 -22.734 -24.516 1 67.12 130 ILE B O 1
ATOM 4028 N N . TYR B 1 131 ? -19.578 -23.781 -22.953 1 62.47 131 TYR B N 1
ATOM 4029 C CA . TYR B 1 131 ? -18.828 -24.469 -23.984 1 62.47 131 TYR B CA 1
ATOM 4030 C C . TYR B 1 131 ? -19.344 -25.891 -24.188 1 62.47 131 TYR B C 1
ATOM 4032 O O . TYR B 1 131 ? -19.594 -26.609 -23.219 1 62.47 131 TYR B O 1
ATOM 4040 N N . THR B 1 132 ? -19.719 -26.203 -25.359 1 59.66 132 THR B N 1
ATOM 4041 C CA . THR B 1 132 ? -20.359 -27.469 -25.734 1 59.66 132 THR B CA 1
ATOM 4042 C C . THR B 1 132 ? -19.328 -28.578 -25.844 1 59.66 132 THR B C 1
ATOM 4044 O O . THR B 1 132 ? -19.688 -29.766 -25.891 1 59.66 132 THR B O 1
ATOM 4047 N N . SER B 1 133 ? -18.031 -28.281 -26.031 1 66.56 133 SER B N 1
ATOM 4048 C CA . SER B 1 133 ? -17.016 -29.344 -26.109 1 66.56 133 SER B CA 1
ATOM 4049 C C . SER B 1 133 ? -16.234 -29.438 -24.812 1 66.56 133 SER B C 1
ATOM 4051 O O . SER B 1 133 ? -16.141 -28.469 -24.062 1 66.56 133 SER B O 1
ATOM 4053 N N . PRO B 1 134 ? -15.805 -30.625 -24.578 1 75.81 134 PRO B N 1
ATOM 4054 C CA . PRO B 1 134 ? -15.039 -30.766 -23.328 1 75.81 134 PRO B CA 1
ATOM 4055 C C . PRO B 1 134 ? -13.867 -29.781 -23.25 1 75.81 134 PRO B C 1
ATOM 4057 O O . PRO B 1 134 ? -13.039 -29.734 -24.156 1 75.81 134 PRO B O 1
ATOM 4060 N N . LEU B 1 135 ? -13.984 -28.922 -22.312 1 82.5 135 LEU B N 1
ATOM 4061 C CA . LEU B 1 135 ? -12.961 -27.906 -22.062 1 82.5 135 LEU B CA 1
ATOM 4062 C C . LEU B 1 135 ? -11.805 -28.5 -21.266 1 82.5 135 LEU B C 1
ATOM 4064 O O . LEU B 1 135 ? -12.023 -29.188 -20.266 1 82.5 135 LEU B O 1
ATOM 4068 N N . ALA B 1 136 ? -10.609 -28.484 -21.875 1 90.81 136 ALA B N 1
ATOM 4069 C CA . ALA B 1 136 ? -9.422 -28.859 -21.125 1 90.81 136 ALA B CA 1
ATOM 4070 C C . ALA B 1 136 ? -9.023 -27.766 -20.141 1 90.81 136 ALA B C 1
ATOM 4072 O O . ALA B 1 136 ? -8.648 -26.656 -20.547 1 90.81 136 ALA B O 1
ATOM 4073 N N . ILE B 1 137 ? -9.133 -28.047 -18.844 1 94.31 137 ILE B N 1
ATOM 4074 C CA . ILE B 1 137 ? -8.883 -27.031 -17.844 1 94.31 137 ILE B CA 1
ATOM 4075 C C . ILE B 1 137 ? -7.953 -27.578 -16.766 1 94.31 137 ILE B C 1
ATOM 4077 O O . ILE B 1 137 ? -7.656 -28.766 -16.734 1 94.31 137 ILE B O 1
ATOM 4081 N N . GLY B 1 138 ? -7.453 -26.688 -16.016 1 97.19 138 GLY B N 1
ATOM 4082 C CA . GLY B 1 138 ? -6.797 -27.047 -14.766 1 97.19 138 GLY B CA 1
ATOM 4083 C C . GLY B 1 138 ? -7.68 -26.844 -13.547 1 97.19 138 GLY B C 1
ATOM 4084 O O . GLY B 1 138 ? -8.703 -26.156 -13.625 1 97.19 138 GLY B O 1
ATOM 4085 N N . VAL B 1 139 ? -7.312 -27.516 -12.461 1 97.44 139 VAL B N 1
ATOM 4086 C CA . VAL B 1 139 ? -8.008 -27.328 -11.195 1 97.44 139 VAL B CA 1
ATOM 4087 C C . VAL B 1 139 ? -7 -26.969 -10.102 1 97.44 139 VAL B C 1
ATOM 4089 O O . VAL B 1 139 ? -5.973 -27.641 -9.953 1 97.44 139 VAL B O 1
ATOM 4092 N N . ARG B 1 140 ? -7.223 -25.938 -9.422 1 97.31 140 ARG B N 1
ATOM 4093 C CA . ARG B 1 140 ? -6.422 -25.594 -8.25 1 97.31 140 ARG B CA 1
ATOM 4094 C C . ARG B 1 140 ? -6.902 -26.359 -7.023 1 97.31 140 ARG B C 1
ATOM 4096 O O . ARG B 1 140 ? -8.086 -26.297 -6.668 1 97.31 140 ARG B O 1
ATOM 4103 N N . LEU B 1 141 ? -6.023 -26.984 -6.375 1 97.31 141 LEU B N 1
ATOM 4104 C CA . LEU B 1 141 ? -6.375 -27.844 -5.25 1 97.31 141 LEU B CA 1
ATOM 4105 C C . LEU B 1 141 ? -5.91 -27.234 -3.932 1 97.31 141 LEU B C 1
ATOM 4107 O O . LEU B 1 141 ? -4.852 -26.594 -3.877 1 97.31 141 LEU B O 1
ATOM 4111 N N . ASN B 1 142 ? -6.727 -27.422 -2.939 1 95.38 142 ASN B N 1
ATOM 4112 C CA . ASN B 1 142 ? -6.453 -27.016 -1.564 1 95.38 142 ASN B CA 1
ATOM 4113 C C . ASN B 1 142 ? -6.367 -28.219 -0.633 1 95.38 142 ASN B C 1
ATOM 4115 O O . ASN B 1 142 ? -7.297 -29.031 -0.562 1 95.38 142 ASN B O 1
ATOM 4119 N N . PHE B 1 143 ? -5.262 -28.422 0.016 1 93.81 143 PHE B N 1
ATOM 4120 C CA . PHE B 1 143 ? -5.062 -29.516 0.945 1 93.81 143 PHE B CA 1
ATOM 4121 C C . PHE B 1 143 ? -4.078 -29.125 2.041 1 93.81 143 PHE B C 1
ATOM 4123 O O . PHE B 1 143 ? -3.326 -28.172 1.896 1 93.81 143 PHE B O 1
ATOM 4130 N N . ASP B 1 144 ? -4.141 -29.766 3.119 1 89.81 144 ASP B N 1
ATOM 4131 C CA . ASP B 1 144 ? -3.324 -29.484 4.293 1 89.81 144 ASP B CA 1
ATOM 4132 C C . ASP B 1 144 ? -1.964 -30.172 4.203 1 89.81 144 ASP B C 1
ATOM 4134 O O . ASP B 1 144 ? -1.889 -31.375 4.004 1 89.81 144 ASP B O 1
ATOM 4138 N N . ILE B 1 145 ? -0.944 -29.406 4.316 1 87.88 145 ILE B N 1
ATOM 4139 C CA . ILE B 1 145 ? 0.391 -30 4.305 1 87.88 145 ILE B CA 1
ATOM 4140 C C . ILE B 1 145 ? 1.033 -29.844 5.684 1 87.88 145 ILE B C 1
ATOM 4142 O O . ILE B 1 145 ? 2.234 -30.078 5.844 1 87.88 145 ILE B O 1
ATOM 4146 N N . GLY B 1 146 ? 0.294 -29.312 6.605 1 84.81 146 GLY B N 1
ATOM 4147 C CA . GLY B 1 146 ? 0.747 -29.25 7.988 1 84.81 146 GLY B CA 1
ATOM 4148 C C . GLY B 1 146 ? 1.386 -27.938 8.352 1 84.81 146 GLY B C 1
ATOM 4149 O O . GLY B 1 146 ? 2.148 -27.844 9.32 1 84.81 146 GLY B O 1
ATOM 4150 N N . ASN B 1 147 ? 1.143 -26.859 7.594 1 81.44 147 ASN B N 1
ATOM 4151 C CA . ASN B 1 147 ? 1.759 -25.578 7.887 1 81.44 147 ASN B CA 1
ATOM 4152 C C . ASN B 1 147 ? 0.853 -24.703 8.75 1 81.44 147 ASN B C 1
ATOM 4154 O O . ASN B 1 147 ? 1.204 -23.578 9.078 1 81.44 147 ASN B O 1
ATOM 4158 N N . GLY B 1 148 ? -0.323 -25.188 9 1 80.94 148 GLY B N 1
ATOM 4159 C CA . GLY B 1 148 ? -1.192 -24.5 9.945 1 80.94 148 GLY B CA 1
ATOM 4160 C C . GLY B 1 148 ? -2.021 -23.406 9.32 1 80.94 148 GLY B C 1
ATOM 4161 O O . GLY B 1 148 ? -2.664 -22.625 10.023 1 80.94 148 GLY B O 1
ATOM 4162 N N . ILE B 1 149 ? -2.006 -23.281 7.965 1 82.31 149 ILE B N 1
ATOM 4163 C CA . ILE B 1 149 ? -2.73 -22.219 7.301 1 82.31 149 ILE B CA 1
ATOM 4164 C C . ILE B 1 149 ? -3.785 -22.797 6.363 1 82.31 149 ILE B C 1
ATOM 4166 O O . ILE B 1 149 ? -3.525 -23.781 5.664 1 82.31 149 ILE B O 1
ATOM 4170 N N . VAL B 1 150 ? -4.953 -22.203 6.449 1 86.44 150 VAL B N 1
ATOM 4171 C CA . VAL B 1 150 ? -5.996 -22.531 5.48 1 86.44 150 VAL B CA 1
ATOM 4172 C C . VAL B 1 150 ? -6.043 -21.469 4.395 1 86.44 150 VAL B C 1
ATOM 4174 O O . VAL B 1 150 ? -6.5 -20.344 4.637 1 86.44 150 VAL B O 1
ATOM 4177 N N . SER B 1 151 ? -5.582 -21.828 3.283 1 91.5 151 SER B N 1
ATOM 4178 C CA . SER B 1 151 ? -5.586 -20.891 2.16 1 91.5 151 SER B CA 1
ATOM 4179 C C . SER B 1 151 ? -7.008 -20.578 1.71 1 91.5 151 SER B C 1
ATOM 4181 O O . SER B 1 151 ? -7.895 -21.422 1.793 1 91.5 151 SER B O 1
ATOM 4183 N N . ARG B 1 152 ? -7.199 -19.375 1.186 1 93.19 152 ARG B N 1
ATOM 4184 C CA . ARG B 1 152 ? -8.5 -18.984 0.665 1 93.19 152 ARG B CA 1
ATOM 4185 C C . ARG B 1 152 ? -8.672 -19.422 -0.784 1 93.19 152 ARG B C 1
ATOM 4187 O O . ARG B 1 152 ? -9.695 -19.156 -1.408 1 93.19 152 ARG B O 1
ATOM 4194 N N . PHE B 1 153 ? -7.664 -20.156 -1.306 1 95.38 153 PHE B N 1
ATOM 4195 C CA . PHE B 1 153 ? -7.695 -20.453 -2.73 1 95.38 153 PHE B CA 1
ATOM 4196 C C . PHE B 1 153 ? -7.828 -21.953 -2.957 1 95.38 153 PHE B C 1
ATOM 4198 O O . PHE B 1 153 ? -7.348 -22.766 -2.152 1 95.38 153 PHE B O 1
ATOM 4205 N N . GLY B 1 154 ? -8.516 -22.281 -4.109 1 95.75 154 GLY B N 1
ATOM 4206 C CA . GLY B 1 154 ? -8.516 -23.641 -4.598 1 95.75 154 GLY B CA 1
ATOM 4207 C C . GLY B 1 154 ? -9.688 -24.453 -4.086 1 95.75 154 GLY B C 1
ATOM 4208 O O . GLY B 1 154 ? -10.461 -23.984 -3.248 1 95.75 154 GLY B O 1
ATOM 4209 N N . ILE B 1 155 ? -9.852 -25.656 -4.543 1 95.31 155 ILE B N 1
ATOM 4210 C CA . ILE B 1 155 ? -10.891 -26.625 -4.203 1 95.31 155 ILE B CA 1
ATOM 4211 C C . ILE B 1 155 ? -10.367 -27.609 -3.166 1 95.31 155 ILE B C 1
ATOM 4213 O O . ILE B 1 155 ? -9.383 -28.312 -3.414 1 95.31 155 ILE B O 1
ATOM 4217 N N . ASP B 1 156 ? -11 -27.625 -2.061 1 94.81 156 ASP B N 1
ATOM 4218 C CA . ASP B 1 156 ? -10.617 -28.547 -0.994 1 94.81 156 ASP B CA 1
ATOM 4219 C C . ASP B 1 156 ? -10.766 -30 -1.443 1 94.81 156 ASP B C 1
ATOM 4221 O O . ASP B 1 156 ? -11.859 -30.438 -1.811 1 94.81 156 ASP B O 1
ATOM 4225 N N . VAL B 1 157 ? -9.727 -30.781 -1.347 1 95.56 157 VAL B N 1
ATOM 4226 C CA . VAL B 1 157 ? -9.68 -32.125 -1.904 1 95.56 157 VAL B CA 1
ATOM 4227 C C . VAL B 1 157 ? -10.57 -33.062 -1.087 1 95.56 157 VAL B C 1
ATOM 4229 O O . VAL B 1 157 ? -10.938 -34.156 -1.547 1 95.56 157 VAL B O 1
ATOM 4232 N N . ASP B 1 158 ? -10.953 -32.594 0.105 1 93.81 158 ASP B N 1
ATOM 4233 C CA . ASP B 1 158 ? -11.797 -33.406 0.968 1 93.81 158 ASP B CA 1
ATOM 4234 C C . ASP B 1 158 ? -13.258 -32.969 0.89 1 93.81 158 ASP B C 1
ATOM 4236 O O . ASP B 1 158 ? -14.094 -33.406 1.666 1 93.81 158 ASP B O 1
ATOM 4240 N N . SER B 1 159 ? -13.547 -32.156 -0.051 1 93.31 159 SER B N 1
ATOM 4241 C CA . SER B 1 159 ? -14.883 -31.562 -0.12 1 93.31 159 SER B CA 1
ATOM 4242 C C . SER B 1 159 ? -15.734 -32.25 -1.185 1 93.31 159 SER B C 1
ATOM 4244 O O . SER B 1 159 ? -15.227 -33 -1.996 1 93.31 159 SER B O 1
ATOM 4246 N N . LYS B 1 160 ? -17.047 -31.906 -1.222 1 93.19 160 LYS B N 1
ATOM 4247 C CA . LYS B 1 160 ? -17.969 -32.344 -2.264 1 93.19 160 LYS B CA 1
ATOM 4248 C C . LYS B 1 160 ? -17.609 -31.734 -3.615 1 93.19 160 LYS B C 1
ATOM 4250 O O . LYS B 1 160 ? -17.828 -32.344 -4.66 1 93.19 160 LYS B O 1
ATOM 4255 N N . SER B 1 161 ? -17.016 -30.609 -3.525 1 92.94 161 SER B N 1
ATOM 4256 C CA . SER B 1 161 ? -16.609 -29.922 -4.75 1 92.94 161 SER B CA 1
ATOM 4257 C C . SER B 1 161 ? -15.578 -30.734 -5.523 1 92.94 161 SER B C 1
ATOM 4259 O O . SER B 1 161 ? -15.609 -30.781 -6.754 1 92.94 161 SER B O 1
ATOM 4261 N N . TYR B 1 162 ? -14.688 -31.297 -4.77 1 95 162 TYR B N 1
ATOM 4262 C CA . TYR B 1 162 ? -13.688 -32.156 -5.422 1 95 162 TYR B CA 1
ATOM 4263 C C . TYR B 1 162 ? -14.336 -33.344 -6.074 1 95 162 TYR B C 1
ATOM 4265 O O . TYR B 1 162 ? -13.984 -33.719 -7.199 1 95 162 TYR B O 1
ATOM 4273 N N . GLN B 1 163 ? -15.32 -33.938 -5.414 1 95.38 163 GLN B N 1
ATOM 4274 C CA . GLN B 1 163 ? -16.062 -35.062 -5.961 1 95.38 163 GLN B CA 1
ATOM 4275 C C . GLN B 1 163 ? -16.812 -34.688 -7.223 1 95.38 163 GLN B C 1
ATOM 4277 O O . GLN B 1 163 ? -16.953 -35.469 -8.148 1 95.38 163 GLN B O 1
ATOM 4282 N N . GLU B 1 164 ? -17.234 -33.5 -7.184 1 93.81 164 GLU B N 1
ATOM 4283 C CA . GLU B 1 164 ? -17.938 -33 -8.359 1 93.81 164 GLU B CA 1
ATOM 4284 C C . GLU B 1 164 ? -17.016 -32.938 -9.57 1 93.81 164 GLU B C 1
ATOM 4286 O O . GLU B 1 164 ? -17.438 -33.219 -10.688 1 93.81 164 GLU B O 1
ATOM 4291 N N . ILE B 1 165 ? -15.812 -32.562 -9.383 1 93.5 165 ILE B N 1
ATOM 4292 C CA . ILE B 1 165 ? -14.828 -32.5 -10.461 1 93.5 165 ILE B CA 1
ATOM 4293 C C . ILE B 1 165 ? -14.625 -33.906 -11.039 1 93.5 165 ILE B C 1
ATOM 4295 O O . ILE B 1 165 ? -14.625 -34.094 -12.266 1 93.5 165 ILE B O 1
ATOM 4299 N N . ILE B 1 166 ? -14.539 -34.875 -10.172 1 94.81 166 ILE B N 1
ATOM 4300 C CA . ILE B 1 166 ? -14.336 -36.25 -10.578 1 94.81 166 ILE B CA 1
ATOM 4301 C C . ILE B 1 166 ? -15.531 -36.719 -11.398 1 94.81 166 ILE B C 1
ATOM 4303 O O . ILE B 1 166 ? -15.359 -37.344 -12.453 1 94.81 166 ILE B O 1
ATOM 4307 N N . GLU B 1 167 ? -16.672 -36.344 -10.93 1 92.81 167 GLU B N 1
ATOM 4308 C CA . GLU B 1 167 ? -17.891 -36.75 -11.602 1 92.81 167 GLU B CA 1
ATOM 4309 C C . GLU B 1 167 ? -18.016 -36.094 -12.977 1 92.81 167 GLU B C 1
ATOM 4311 O O . GLU B 1 167 ? -18.391 -36.75 -13.953 1 92.81 167 GLU B O 1
ATOM 4316 N N . LEU B 1 168 ? -17.734 -34.844 -13.016 1 89.62 168 LEU B N 1
ATOM 4317 C CA . LEU B 1 168 ? -17.812 -34.125 -14.273 1 89.62 168 LEU B CA 1
ATOM 4318 C C . LEU B 1 168 ? -16.828 -34.719 -15.289 1 89.62 168 LEU B C 1
ATOM 4320 O O . LEU B 1 168 ? -17.141 -34.812 -16.484 1 89.62 168 LEU B O 1
ATOM 4324 N N . GLN B 1 169 ? -15.648 -35.031 -14.852 1 91.5 169 GLN B N 1
ATOM 4325 C CA . GLN B 1 169 ? -14.648 -35.656 -15.719 1 91.5 169 GLN B CA 1
ATOM 4326 C C . GLN B 1 169 ? -15.109 -37.031 -16.188 1 91.5 169 GLN B C 1
ATOM 4328 O O . GLN B 1 169 ? -14.945 -37.375 -17.359 1 91.5 169 GLN B O 1
ATOM 4333 N N . ARG B 1 170 ? -15.703 -37.781 -15.305 1 92.06 170 ARG B N 1
ATOM 4334 C CA . ARG B 1 170 ? -16.203 -39.125 -15.633 1 92.06 170 ARG B CA 1
ATOM 4335 C C . ARG B 1 170 ? -17.297 -39.062 -16.688 1 92.06 170 ARG B C 1
ATOM 4337 O O . ARG B 1 170 ? -17.375 -39.906 -17.578 1 92.06 170 ARG B O 1
ATOM 4344 N N . ARG B 1 171 ? -18.047 -38.031 -16.594 1 88.75 171 ARG B N 1
ATOM 4345 C CA . ARG B 1 171 ? -19.156 -37.844 -17.516 1 88.75 171 ARG B CA 1
ATOM 4346 C C . ARG B 1 171 ? -18.688 -37.25 -18.844 1 88.75 171 ARG B C 1
ATOM 4348 O O . ARG B 1 171 ? -19.469 -37.094 -19.781 1 88.75 171 ARG B O 1
ATOM 4355 N N . GLY B 1 172 ? -17.453 -36.906 -18.953 1 87.62 172 GLY B N 1
ATOM 4356 C CA . GLY B 1 172 ? -16.875 -36.375 -20.172 1 87.62 172 GLY B CA 1
ATOM 4357 C C . GLY B 1 172 ? -17.188 -34.906 -20.422 1 87.62 172 GLY B C 1
ATOM 4358 O O . GLY B 1 172 ? -17.078 -34.438 -21.562 1 87.62 172 GLY B O 1
ATOM 4359 N N . LEU B 1 173 ? -17.531 -34.188 -19.375 1 84.12 173 LEU B N 1
ATOM 4360 C CA . LEU B 1 173 ? -17.922 -32.812 -19.531 1 84.12 173 LEU B CA 1
ATOM 4361 C C . LEU B 1 173 ? -16.703 -31.891 -19.422 1 84.12 173 LEU B C 1
ATOM 4363 O O . LEU B 1 173 ? -16.719 -30.766 -19.938 1 84.12 173 LEU B O 1
ATOM 4367 N N . ILE B 1 174 ? -15.672 -32.406 -18.719 1 88.62 174 ILE B N 1
ATOM 4368 C CA . ILE B 1 174 ? -14.414 -31.688 -18.641 1 88.62 174 ILE B CA 1
ATOM 4369 C C . ILE B 1 174 ? -13.242 -32.656 -18.766 1 88.62 174 ILE B C 1
ATOM 4371 O O . ILE B 1 174 ? -13.406 -33.875 -18.641 1 88.62 174 ILE B O 1
ATOM 4375 N N . LYS B 1 175 ? -12.203 -32.094 -19.125 1 93.44 175 LYS B N 1
ATOM 4376 C CA . LYS B 1 175 ? -10.906 -32.781 -19.062 1 93.44 175 LYS B CA 1
ATOM 4377 C C . LYS B 1 175 ? -9.922 -32 -18.188 1 93.44 175 LYS B C 1
ATOM 4379 O O . LYS B 1 175 ? -9.578 -30.859 -18.5 1 93.44 175 LYS B O 1
ATOM 4384 N N . VAL B 1 176 ? -9.516 -32.625 -17.156 1 96.25 176 VAL B N 1
ATOM 4385 C CA . VAL B 1 176 ? -8.531 -31.984 -16.297 1 96.25 176 VAL B CA 1
ATOM 4386 C C . VAL B 1 176 ? -7.133 -32.188 -16.875 1 96.25 176 VAL B C 1
ATOM 4388 O O . VAL B 1 176 ? -6.59 -33.281 -16.828 1 96.25 176 VAL B O 1
ATOM 4391 N N . LYS B 1 177 ? -6.57 -31.172 -17.359 1 96.88 177 LYS B N 1
ATOM 4392 C CA . LYS B 1 177 ? -5.254 -31.297 -17.984 1 96.88 177 LYS B CA 1
ATOM 4393 C C . LYS B 1 177 ? -4.152 -30.891 -17.016 1 96.88 177 LYS B C 1
ATOM 4395 O O . LYS B 1 177 ? -2.988 -31.266 -17.188 1 96.88 177 LYS B O 1
ATOM 4400 N N . CYS B 1 178 ? -4.508 -30.094 -15.977 1 98.69 178 CYS B N 1
ATOM 4401 C CA . CYS B 1 178 ? -3.523 -29.594 -15.023 1 98.69 178 CYS B CA 1
ATOM 4402 C C . CYS B 1 178 ? -4.062 -29.641 -13.602 1 98.69 178 CYS B C 1
ATOM 4404 O O . CYS B 1 178 ? -5.223 -29.297 -13.359 1 98.69 178 CYS B O 1
ATOM 4406 N N . VAL B 1 179 ? -3.26 -30.141 -12.656 1 98.69 179 VAL B N 1
ATOM 4407 C CA . VAL B 1 179 ? -3.514 -29.922 -11.242 1 98.69 179 VAL B CA 1
ATOM 4408 C C . VAL B 1 179 ? -2.551 -28.859 -10.703 1 98.69 179 VAL B C 1
ATOM 4410 O O . VAL B 1 179 ? -1.354 -28.891 -10.992 1 98.69 179 VAL B O 1
ATOM 4413 N N . HIS B 1 180 ? -3.135 -27.891 -10.047 1 98.62 180 HIS B N 1
ATOM 4414 C CA . HIS B 1 180 ? -2.395 -26.734 -9.562 1 98.62 180 HIS B CA 1
ATOM 4415 C C . HIS B 1 180 ? -2.551 -26.578 -8.055 1 98.62 180 HIS B C 1
ATOM 4417 O O . HIS B 1 180 ? -3.625 -26.828 -7.504 1 98.62 180 HIS B O 1
ATOM 4423 N N . CYS B 1 181 ? -1.461 -26.172 -7.359 1 97.06 181 CYS B N 1
ATOM 4424 C CA . CYS B 1 181 ? -1.559 -25.719 -5.977 1 97.06 181 CYS B CA 1
ATOM 4425 C C . CYS B 1 181 ? -0.609 -24.562 -5.715 1 97.06 181 CYS B C 1
ATOM 4427 O O . CYS B 1 181 ? 0.359 -24.359 -6.453 1 97.06 181 CYS B O 1
ATOM 4429 N N . HIS B 1 182 ? -0.922 -23.766 -4.832 1 94.56 182 HIS B N 1
ATOM 4430 C CA . HIS B 1 182 ? -0.057 -22.75 -4.27 1 94.56 182 HIS B CA 1
ATOM 4431 C C . HIS B 1 182 ? -0.274 -22.609 -2.768 1 94.56 182 HIS B C 1
ATOM 4433 O O . HIS B 1 182 ? -1.388 -22.312 -2.32 1 94.56 182 HIS B O 1
ATOM 4439 N N . ILE B 1 183 ? 0.735 -22.844 -2.066 1 90.31 183 ILE B N 1
ATOM 4440 C CA . ILE B 1 183 ? 0.637 -22.812 -0.611 1 90.31 183 ILE B CA 1
ATOM 4441 C C . ILE B 1 183 ? 1.597 -21.766 -0.051 1 90.31 183 ILE B C 1
ATOM 4443 O O . ILE B 1 183 ? 2.816 -21.922 -0.137 1 90.31 183 ILE B O 1
ATOM 4447 N N . SER B 1 184 ? 1.004 -20.797 0.563 1 85.81 184 SER B N 1
ATOM 4448 C CA . SER B 1 184 ? 1.798 -19.703 1.111 1 85.81 184 SER B CA 1
ATOM 4449 C C . SER B 1 184 ? 2.434 -20.094 2.441 1 85.81 184 SER B C 1
ATOM 4451 O O . SER B 1 184 ? 1.943 -20.984 3.131 1 85.81 184 SER B O 1
ATOM 4453 N N . TYR B 1 185 ? 3.496 -19.453 2.84 1 83.19 185 TYR B N 1
ATOM 4454 C CA . TYR B 1 185 ? 4.176 -19.547 4.125 1 83.19 185 TYR B CA 1
ATOM 4455 C C . TYR B 1 185 ? 4.676 -20.969 4.371 1 83.19 185 TYR B C 1
ATOM 4457 O O . TYR B 1 185 ? 4.57 -21.484 5.484 1 83.19 185 TYR B O 1
ATOM 4465 N N . ALA B 1 186 ? 4.977 -21.719 3.391 1 89.38 186 ALA B N 1
ATOM 4466 C CA . ALA B 1 186 ? 5.52 -23.062 3.469 1 89.38 186 ALA B CA 1
ATOM 4467 C C . ALA B 1 186 ? 6.723 -23.234 2.545 1 89.38 186 ALA B C 1
ATOM 4469 O O . ALA B 1 186 ? 6.676 -24 1.587 1 89.38 186 ALA B O 1
ATOM 4470 N N . ARG B 1 187 ? 7.887 -22.703 2.996 1 94.19 187 ARG B N 1
ATOM 4471 C CA . ARG B 1 187 ? 9 -22.594 2.055 1 94.19 187 ARG B CA 1
ATOM 4472 C C . ARG B 1 187 ? 10.031 -23.688 2.299 1 94.19 187 ARG B C 1
ATOM 4474 O O . ARG B 1 187 ? 10.914 -23.922 1.466 1 94.19 187 ARG B O 1
ATOM 4481 N N . GLY B 1 188 ? 9.836 -24.375 3.297 1 94.94 188 GLY B N 1
ATOM 4482 C CA . GLY B 1 188 ? 10.805 -25.391 3.633 1 94.94 188 GLY B CA 1
ATOM 4483 C C . GLY B 1 188 ? 10.758 -26.594 2.701 1 94.94 188 GLY B C 1
ATOM 4484 O O . GLY B 1 188 ? 9.719 -26.891 2.107 1 94.94 188 GLY B O 1
ATOM 4485 N N . LEU B 1 189 ? 11.875 -27.344 2.625 1 97.5 189 LEU B N 1
ATOM 4486 C CA . LEU B 1 189 ? 12.008 -28.469 1.71 1 97.5 189 LEU B CA 1
ATOM 4487 C C . LEU B 1 189 ? 11.008 -29.578 2.059 1 97.5 189 LEU B C 1
ATOM 4489 O O . LEU B 1 189 ? 10.477 -30.234 1.167 1 97.5 189 LEU B O 1
ATOM 4493 N N . SER B 1 190 ? 10.734 -29.75 3.33 1 96.5 190 SER B N 1
ATOM 4494 C CA . SER B 1 190 ? 9.805 -30.797 3.74 1 96.5 190 SER B CA 1
ATOM 4495 C C . SER B 1 190 ? 8.391 -30.516 3.23 1 96.5 190 SER B C 1
ATOM 4497 O O . SER B 1 190 ? 7.668 -31.438 2.854 1 96.5 190 SER B O 1
ATOM 4499 N N . TYR B 1 191 ? 8.031 -29.281 3.213 1 96.19 191 TYR B N 1
ATOM 4500 C CA . TYR B 1 191 ? 6.727 -28.891 2.695 1 96.19 191 TYR B CA 1
ATOM 4501 C C . TYR B 1 191 ? 6.648 -29.125 1.191 1 96.19 191 TYR B C 1
ATOM 4503 O O . TYR B 1 191 ? 5.625 -29.594 0.683 1 96.19 191 TYR B O 1
ATOM 4511 N N . PHE B 1 192 ? 7.738 -28.844 0.518 1 97.5 192 PHE B N 1
ATOM 4512 C CA . PHE B 1 192 ? 7.734 -29.031 -0.93 1 97.5 192 PHE B CA 1
ATOM 4513 C C . PHE B 1 192 ? 7.754 -30.5 -1.297 1 97.5 192 PHE B C 1
ATOM 4515 O O . PHE B 1 192 ? 7.168 -30.906 -2.305 1 97.5 192 PHE B O 1
ATOM 4522 N N . LYS B 1 193 ? 8.406 -31.328 -0.513 1 97.88 193 LYS B N 1
ATOM 4523 C CA . LYS B 1 193 ? 8.367 -32.75 -0.747 1 97.88 193 LYS B CA 1
ATOM 4524 C C . LYS B 1 193 ? 6.938 -33.312 -0.625 1 97.88 193 LYS B C 1
ATOM 4526 O O . LYS B 1 193 ? 6.461 -34 -1.509 1 97.88 193 LYS B O 1
ATOM 4531 N N . LYS B 1 194 ? 6.309 -32.938 0.419 1 96.75 194 LYS B N 1
ATOM 4532 C CA . LYS B 1 194 ? 4.93 -33.344 0.647 1 96.75 194 LYS B CA 1
ATOM 4533 C C . LYS B 1 194 ? 4.012 -32.875 -0.465 1 96.75 194 LYS B C 1
ATOM 4535 O O . LYS B 1 194 ? 3.172 -33.625 -0.964 1 96.75 194 LYS B O 1
ATOM 4540 N N . ARG B 1 195 ? 4.188 -31.672 -0.846 1 96.12 195 ARG B N 1
ATOM 4541 C CA . ARG B 1 195 ? 3.42 -31.062 -1.932 1 96.12 195 ARG B CA 1
ATOM 4542 C C . ARG B 1 195 ? 3.602 -31.844 -3.229 1 96.12 195 ARG B C 1
ATOM 4544 O O . ARG B 1 195 ? 2.629 -32.125 -3.934 1 96.12 195 ARG B O 1
ATOM 4551 N N . ALA B 1 196 ? 4.836 -32.156 -3.494 1 98.25 196 ALA B N 1
ATOM 4552 C CA . ALA B 1 196 ? 5.156 -32.906 -4.715 1 98.25 196 ALA B CA 1
ATOM 4553 C C . ALA B 1 196 ? 4.496 -34.281 -4.715 1 98.25 196 ALA B C 1
ATOM 4555 O O . ALA B 1 196 ? 3.908 -34.688 -5.715 1 98.25 196 ALA B O 1
ATOM 4556 N N . GLU B 1 197 ? 4.508 -34.906 -3.598 1 98.31 197 GLU B N 1
ATOM 4557 C CA . GLU B 1 197 ? 3.922 -36.25 -3.477 1 98.31 197 GLU B CA 1
ATOM 4558 C C . GLU B 1 197 ? 2.404 -36.188 -3.629 1 98.31 197 GLU B C 1
ATOM 4560 O O . GLU B 1 197 ? 1.821 -37 -4.355 1 98.31 197 GLU B O 1
ATOM 4565 N N . MET B 1 198 ? 1.813 -35.25 -2.994 1 97.69 198 MET B N 1
ATOM 4566 C CA . MET B 1 198 ? 0.362 -35.125 -3.061 1 97.69 198 MET B CA 1
ATOM 4567 C C . MET B 1 198 ? -0.087 -34.75 -4.473 1 97.69 198 MET B C 1
ATOM 4569 O O . MET B 1 198 ? -1.032 -35.344 -5 1 97.69 198 MET B O 1
ATOM 4573 N N . MET B 1 199 ? 0.629 -33.875 -5.078 1 98.5 199 MET B N 1
ATOM 4574 C CA . MET B 1 199 ? 0.238 -33.406 -6.406 1 98.5 199 MET B CA 1
ATOM 4575 C C . MET B 1 199 ? 0.429 -34.5 -7.445 1 98.5 199 MET B C 1
ATOM 4577 O O . MET B 1 199 ? -0.344 -34.594 -8.398 1 98.5 199 MET B O 1
ATOM 4581 N N . ALA B 1 200 ? 1.478 -35.312 -7.266 1 98.62 200 ALA B N 1
ATOM 4582 C CA . ALA B 1 200 ? 1.651 -36.469 -8.148 1 98.62 200 ALA B CA 1
ATOM 4583 C C . ALA B 1 200 ? 0.479 -37.438 -8.023 1 98.62 200 ALA B C 1
ATOM 4585 O O . ALA B 1 200 ? -0.024 -37.938 -9.031 1 98.62 200 ALA B O 1
ATOM 4586 N N . ARG B 1 201 ? 0.015 -37.594 -6.812 1 98.31 201 ARG B N 1
ATOM 4587 C CA . ARG B 1 201 ? -1.119 -38.469 -6.57 1 98.31 201 ARG B CA 1
ATOM 4588 C C . ARG B 1 201 ? -2.379 -37.969 -7.25 1 98.31 201 ARG B C 1
ATOM 4590 O O . ARG B 1 201 ? -3.09 -38.719 -7.918 1 98.31 201 ARG B O 1
ATOM 4597 N N . TYR B 1 202 ? -2.633 -36.656 -7.121 1 98.25 202 TYR B N 1
ATOM 4598 C CA . TYR B 1 202 ? -3.842 -36.062 -7.695 1 98.25 202 TYR B CA 1
ATOM 4599 C C . TYR B 1 202 ? -3.754 -36.031 -9.211 1 98.25 202 TYR B C 1
ATOM 4601 O O . TYR B 1 202 ? -4.766 -36.156 -9.906 1 98.25 202 TYR B O 1
ATOM 4609 N N . ALA B 1 203 ? -2.541 -35.844 -9.727 1 98.62 203 ALA B N 1
ATOM 4610 C CA . ALA B 1 203 ? -2.361 -35.875 -11.18 1 98.62 203 ALA B CA 1
ATOM 4611 C C . ALA B 1 203 ? -2.738 -37.25 -11.742 1 98.62 203 ALA B C 1
ATOM 4613 O O . ALA B 1 203 ? -3.402 -37.312 -12.781 1 98.62 203 ALA B O 1
ATOM 4614 N N . LYS B 1 204 ? -2.373 -38.312 -11.062 1 98.25 204 LYS B N 1
ATOM 4615 C CA . LYS B 1 204 ? -2.719 -39.656 -11.484 1 98.25 204 LYS B CA 1
ATOM 4616 C C . LYS B 1 204 ? -4.223 -39.906 -11.375 1 98.25 204 LYS B C 1
ATOM 4618 O O . LYS B 1 204 ? -4.84 -40.438 -12.305 1 98.25 204 LYS B O 1
ATOM 4623 N N . GLU B 1 205 ? -4.762 -39.406 -10.266 1 97.44 205 GLU B N 1
ATOM 4624 C CA . GLU B 1 205 ? -6.184 -39.625 -10.016 1 97.44 205 GLU B CA 1
ATOM 4625 C C . GLU B 1 205 ? -7.039 -38.938 -11.07 1 97.44 205 GLU B C 1
ATOM 4627 O O . GLU B 1 205 ? -8.039 -39.5 -11.531 1 97.44 205 GLU B O 1
ATOM 4632 N N . LEU B 1 206 ? -6.609 -37.781 -11.508 1 97.56 206 LEU B N 1
ATOM 4633 C CA . LEU B 1 206 ? -7.41 -36.969 -12.43 1 97.56 206 LEU B CA 1
ATOM 4634 C C . LEU B 1 206 ? -6.895 -37.125 -13.859 1 97.56 206 LEU B C 1
ATOM 4636 O O . LEU B 1 206 ? -7.402 -36.469 -14.773 1 97.56 206 LEU B O 1
ATOM 4640 N N . ARG B 1 207 ? -5.832 -37.938 -14.055 1 97.31 207 ARG B N 1
ATOM 4641 C CA . ARG B 1 207 ? -5.215 -38.188 -15.352 1 97.31 207 ARG B CA 1
ATOM 4642 C C . ARG B 1 207 ? -4.742 -36.906 -16.016 1 97.31 207 ARG B C 1
ATOM 4644 O O . ARG B 1 207 ? -4.961 -36.688 -17.203 1 97.31 207 ARG B O 1
ATOM 4651 N N . ALA B 1 208 ? -4.223 -36 -15.18 1 98.19 208 ALA B N 1
ATOM 4652 C CA . ALA B 1 208 ? -3.654 -34.75 -15.68 1 98.19 208 ALA B CA 1
ATOM 4653 C C . ALA B 1 208 ? -2.246 -34.969 -16.234 1 98.19 208 ALA B C 1
ATOM 4655 O O . ALA B 1 208 ? -1.478 -35.75 -15.688 1 98.19 208 ALA B O 1
ATOM 4656 N N . ASN B 1 209 ? -1.858 -34.25 -17.203 1 98.12 209 ASN B N 1
ATOM 4657 C CA . ASN B 1 209 ? -0.523 -34.406 -17.766 1 98.12 209 ASN B CA 1
ATOM 4658 C C . ASN B 1 209 ? 0.365 -33.188 -17.422 1 98.12 209 ASN B C 1
ATOM 4660 O O . ASN B 1 209 ? 1.508 -33.125 -17.875 1 98.12 209 ASN B O 1
ATOM 4664 N N . ILE B 1 210 ? -0.147 -32.25 -16.672 1 98.81 210 ILE B N 1
ATOM 4665 C CA . ILE B 1 210 ? 0.612 -31.125 -16.156 1 98.81 210 ILE B CA 1
ATOM 4666 C C . ILE B 1 210 ? 0.405 -31 -14.656 1 98.81 210 ILE B C 1
ATOM 4668 O O . ILE B 1 210 ? -0.72 -31.125 -14.164 1 98.81 210 ILE B O 1
ATOM 4672 N N . VAL B 1 211 ? 1.462 -30.812 -13.914 1 98.88 211 VAL B N 1
ATOM 4673 C CA . VAL B 1 211 ? 1.41 -30.469 -12.5 1 98.88 211 VAL B CA 1
ATOM 4674 C C . VAL B 1 211 ? 2.104 -29.125 -12.266 1 98.88 211 VAL B C 1
ATOM 4676 O O . VAL B 1 211 ? 3.279 -28.969 -12.594 1 98.88 211 VAL B O 1
ATOM 4679 N N . ASP B 1 212 ? 1.357 -28.188 -11.773 1 98.88 212 ASP B N 1
ATOM 4680 C CA . ASP B 1 212 ? 1.883 -26.891 -11.359 1 98.88 212 ASP B CA 1
ATOM 4681 C C . ASP B 1 212 ? 1.919 -26.766 -9.836 1 98.88 212 ASP B C 1
ATOM 4683 O O . ASP B 1 212 ? 0.877 -26.625 -9.195 1 98.88 212 ASP B O 1
ATOM 4687 N N . ILE B 1 213 ? 3.088 -26.781 -9.289 1 98 213 ILE B N 1
ATOM 4688 C CA . ILE B 1 213 ? 3.186 -26.891 -7.836 1 98 213 ILE B CA 1
ATOM 4689 C C . ILE B 1 213 ? 3.277 -25.484 -7.223 1 98 213 ILE B C 1
ATOM 4691 O O . ILE B 1 213 ? 3.596 -25.344 -6.043 1 98 213 ILE B O 1
ATOM 4695 N N . GLY B 1 214 ? 3.088 -24.453 -7.969 1 97.44 214 GLY B N 1
ATOM 4696 C CA . GLY B 1 214 ? 3.047 -23.078 -7.465 1 97.44 214 GLY B CA 1
ATOM 4697 C C . GLY B 1 214 ? 4.422 -22.516 -7.156 1 97.44 214 GLY B C 1
ATOM 4698 O O . GLY B 1 214 ? 5.418 -22.938 -7.746 1 97.44 214 GLY B O 1
ATOM 4699 N N . GLY B 1 215 ? 4.387 -21.438 -6.395 1 96.31 215 GLY B N 1
ATOM 4700 C CA . GLY B 1 215 ? 5.617 -20.75 -6.051 1 96.31 215 GLY B CA 1
ATOM 4701 C C . GLY B 1 215 ? 5.914 -20.766 -4.562 1 96.31 215 GLY B C 1
ATOM 4702 O O . GLY B 1 215 ? 5.734 -21.781 -3.898 1 96.31 215 GLY B O 1
ATOM 4703 N N . ASN B 1 216 ? 6.559 -19.719 -4.113 1 94.12 216 ASN B N 1
ATOM 4704 C CA . ASN B 1 216 ? 6.844 -19.453 -2.709 1 94.12 216 ASN B CA 1
ATOM 4705 C C . ASN B 1 216 ? 8.18 -20.062 -2.283 1 94.12 216 ASN B C 1
ATOM 4707 O O . ASN B 1 216 ? 8.328 -20.5 -1.143 1 94.12 216 ASN B O 1
ATOM 4711 N N . MET B 1 217 ? 9.102 -20.141 -3.215 1 97.38 217 MET B N 1
ATOM 4712 C CA . MET B 1 217 ? 10.453 -20.594 -2.893 1 97.38 217 MET B CA 1
ATOM 4713 C C . MET B 1 217 ? 11.336 -19.406 -2.486 1 97.38 217 MET B C 1
ATOM 4715 O O . MET B 1 217 ? 11.016 -18.266 -2.795 1 97.38 217 MET B O 1
ATOM 4719 N N . PHE B 1 218 ? 12.406 -19.734 -1.799 1 96.44 218 PHE B N 1
ATOM 4720 C CA . PHE B 1 218 ? 13.453 -18.734 -1.578 1 96.44 218 PHE B CA 1
ATOM 4721 C C . PHE B 1 218 ? 14.312 -18.578 -2.824 1 96.44 218 PHE B C 1
ATOM 4723 O O . PHE B 1 218 ? 14.289 -19.422 -3.719 1 96.44 218 PHE B O 1
ATOM 4730 N N . GLY B 1 219 ? 14.945 -17.469 -2.91 1 94.12 219 GLY B N 1
ATOM 4731 C CA . GLY B 1 219 ? 15.906 -17.203 -3.971 1 94.12 219 GLY B CA 1
ATOM 4732 C C . GLY B 1 219 ? 17.203 -16.609 -3.463 1 94.12 219 GLY B C 1
ATOM 4733 O O . GLY B 1 219 ? 17.469 -16.625 -2.26 1 94.12 219 GLY B O 1
ATOM 4734 N N . ARG B 1 220 ? 18 -16.234 -4.43 1 93.56 220 ARG B N 1
ATOM 4735 C CA . ARG B 1 220 ? 19.234 -15.531 -4.102 1 93.56 220 ARG B CA 1
ATOM 4736 C C . ARG B 1 220 ? 18.953 -14.227 -3.369 1 93.56 220 ARG B C 1
ATOM 4738 O O . ARG B 1 220 ? 17.984 -13.531 -3.691 1 93.56 220 ARG B O 1
ATOM 4745 N N . MET B 1 221 ? 19.734 -14 -2.344 1 93.44 221 MET B N 1
ATOM 4746 C CA . MET B 1 221 ? 19.625 -12.711 -1.67 1 93.44 221 MET B CA 1
ATOM 4747 C C . MET B 1 221 ? 20.891 -12.391 -0.888 1 93.44 221 MET B C 1
ATOM 4749 O O . MET B 1 221 ? 21.734 -13.266 -0.671 1 93.44 221 MET B O 1
ATOM 4753 N N . ASP B 1 222 ? 20.969 -11.164 -0.507 1 92.75 222 ASP B N 1
ATOM 4754 C CA . ASP B 1 222 ? 22.094 -10.688 0.302 1 92.75 222 ASP B CA 1
ATOM 4755 C C . ASP B 1 222 ? 22.125 -11.406 1.648 1 92.75 222 ASP B C 1
ATOM 4757 O O . ASP B 1 222 ? 21.094 -11.703 2.236 1 92.75 222 ASP B O 1
ATOM 4761 N N . ASP B 1 223 ? 23.359 -11.578 2.178 1 94.31 223 ASP B N 1
ATOM 4762 C CA . ASP B 1 223 ? 23.547 -12.289 3.439 1 94.31 223 ASP B CA 1
ATOM 4763 C C . ASP B 1 223 ? 22.828 -11.578 4.582 1 94.31 223 ASP B C 1
ATOM 4765 O O . ASP B 1 223 ? 22.281 -12.227 5.477 1 94.31 223 ASP B O 1
ATOM 4769 N N . SER B 1 224 ? 22.859 -10.266 4.508 1 94.44 224 SER B N 1
ATOM 4770 C CA . SER B 1 224 ? 22.203 -9.508 5.57 1 94.44 224 SER B CA 1
ATOM 4771 C C . SER B 1 224 ? 20.703 -9.75 5.57 1 94.44 224 SER B C 1
ATOM 4773 O O . SER B 1 224 ? 20.078 -9.789 6.633 1 94.44 224 SER B O 1
ATOM 4775 N N . LEU B 1 225 ? 20.125 -9.914 4.438 1 95.94 225 LEU B N 1
ATOM 4776 C CA . LEU B 1 225 ? 18.703 -10.211 4.328 1 95.94 225 LEU B CA 1
ATOM 4777 C C . LEU B 1 225 ? 18.422 -11.664 4.703 1 95.94 225 LEU B C 1
ATOM 4779 O O . LEU B 1 225 ? 17.469 -11.945 5.449 1 95.94 225 LEU B O 1
ATOM 4783 N N . LYS B 1 226 ? 19.219 -12.555 4.238 1 95.19 226 LYS B N 1
ATOM 4784 C CA . LYS B 1 226 ? 19.094 -13.984 4.516 1 95.19 226 LYS B CA 1
ATOM 4785 C C . LYS B 1 226 ? 19.078 -14.258 6.016 1 95.19 226 LYS B C 1
ATOM 4787 O O . LYS B 1 226 ? 18.281 -15.07 6.496 1 95.19 226 LYS B O 1
ATOM 4792 N N . ALA B 1 227 ? 19.844 -13.539 6.777 1 95.88 227 ALA B N 1
ATOM 4793 C CA . ALA B 1 227 ? 20.016 -13.742 8.211 1 95.88 227 ALA B CA 1
ATOM 4794 C C . ALA B 1 227 ? 18.75 -13.367 8.977 1 95.88 227 ALA B C 1
ATOM 4796 O O . ALA B 1 227 ? 18.594 -13.75 10.141 1 95.88 227 ALA B O 1
ATOM 4797 N N . GLN B 1 228 ? 17.859 -12.688 8.367 1 96.56 228 GLN B N 1
ATOM 4798 C CA . GLN B 1 228 ? 16.672 -12.188 9.055 1 96.56 228 GLN B CA 1
ATOM 4799 C C . GLN B 1 228 ? 15.57 -13.234 9.078 1 96.56 228 GLN B C 1
ATOM 4801 O O . GLN B 1 228 ? 14.578 -13.086 9.797 1 96.56 228 GLN B O 1
ATOM 4806 N N . TYR B 1 229 ? 15.43 -14.266 8.258 1 93.44 229 TYR B N 1
ATOM 4807 C CA . TYR B 1 229 ? 14.359 -15.25 8.164 1 93.44 229 TYR B CA 1
ATOM 4808 C C . TYR B 1 229 ? 14.43 -16.25 9.305 1 93.44 229 TYR B C 1
ATOM 4810 O O . TYR B 1 229 ? 13.414 -16.844 9.688 1 93.44 229 TYR B O 1
ATOM 4818 N N . GLY B 1 230 ? 15.5 -16.438 9.914 1 90.56 230 GLY B N 1
ATOM 4819 C CA . GLY B 1 230 ? 15.602 -17.312 11.078 1 90.56 230 GLY B CA 1
ATOM 4820 C C . GLY B 1 230 ? 15.453 -18.781 10.742 1 90.56 230 GLY B C 1
ATOM 4821 O O . GLY B 1 230 ? 15.141 -19.594 11.617 1 90.56 230 GLY B O 1
ATOM 4822 N N . GLU B 1 231 ? 15.336 -19.234 9.523 1 92.06 231 GLU B N 1
ATOM 4823 C CA . GLU B 1 231 ? 15.266 -20.625 9.07 1 92.06 231 GLU B CA 1
ATOM 4824 C C . GLU B 1 231 ? 16.266 -20.891 7.945 1 92.06 231 GLU B C 1
ATOM 4826 O O . GLU B 1 231 ? 16.891 -19.953 7.426 1 92.06 231 GLU B O 1
ATOM 4831 N N . TYR B 1 232 ? 16.453 -22.141 7.68 1 94.44 232 TYR B N 1
ATOM 4832 C CA . TYR B 1 232 ? 17.328 -22.516 6.57 1 94.44 232 TYR B CA 1
ATOM 4833 C C . TYR B 1 232 ? 16.75 -22.047 5.242 1 94.44 232 TYR B C 1
ATOM 4835 O O . TYR B 1 232 ? 15.555 -22.203 4.98 1 94.44 232 TYR B O 1
ATOM 4843 N N . ILE B 1 233 ? 17.562 -21.453 4.449 1 96.5 233 ILE B N 1
ATOM 4844 C CA . ILE B 1 233 ? 17.156 -20.984 3.131 1 96.5 233 ILE B CA 1
ATOM 4845 C C . ILE B 1 233 ? 17.688 -21.922 2.055 1 96.5 233 ILE B C 1
ATOM 4847 O O . ILE B 1 233 ? 18.859 -21.875 1.692 1 96.5 233 ILE B O 1
ATOM 4851 N N . PRO B 1 234 ? 16.844 -22.703 1.512 1 97.38 234 PRO B N 1
ATOM 4852 C CA . PRO B 1 234 ? 17.297 -23.672 0.51 1 97.38 234 PRO B CA 1
ATOM 4853 C C . PRO B 1 234 ? 17.75 -23 -0.785 1 97.38 234 PRO B C 1
ATOM 4855 O O . PRO B 1 234 ? 17.234 -21.953 -1.16 1 97.38 234 PRO B O 1
ATOM 4858 N N . LEU B 1 235 ? 18.641 -23.688 -1.442 1 97.12 235 LEU B N 1
ATOM 4859 C CA . LEU B 1 235 ? 19.062 -23.297 -2.783 1 97.12 235 LEU B CA 1
ATOM 4860 C C . LEU B 1 235 ? 18.109 -23.828 -3.836 1 97.12 235 LEU B C 1
ATOM 4862 O O . LEU B 1 235 ? 17.328 -24.75 -3.566 1 97.12 235 LEU B O 1
ATOM 4866 N N . TYR B 1 236 ? 18.219 -23.234 -5.027 1 98.06 236 TYR B N 1
ATOM 4867 C CA . TYR B 1 236 ? 17.406 -23.734 -6.133 1 98.06 236 TYR B CA 1
ATOM 4868 C C . TYR B 1 236 ? 17.609 -25.234 -6.336 1 98.06 236 TYR B C 1
ATOM 4870 O O . TYR B 1 236 ? 16.641 -25.969 -6.527 1 98.06 236 TYR B O 1
ATOM 4878 N N . GLU B 1 237 ? 18.828 -25.625 -6.227 1 98.25 237 GLU B N 1
ATOM 4879 C CA . GLU B 1 237 ? 19.172 -27.016 -6.469 1 98.25 237 GLU B CA 1
ATOM 4880 C C . GLU B 1 237 ? 18.5 -27.938 -5.457 1 98.25 237 GLU B C 1
ATOM 4882 O O . GLU B 1 237 ? 18.094 -29.047 -5.797 1 98.25 237 GLU B O 1
ATOM 4887 N N . GLU B 1 238 ? 18.375 -27.484 -4.277 1 98.62 238 GLU B N 1
ATOM 4888 C CA . GLU B 1 238 ? 17.766 -28.297 -3.229 1 98.62 238 GLU B CA 1
ATOM 4889 C C . GLU B 1 238 ? 16.266 -28.453 -3.455 1 98.62 238 GLU B C 1
ATOM 4891 O O . GLU B 1 238 ? 15.719 -29.547 -3.285 1 98.62 238 GLU B O 1
ATOM 4896 N N . TYR B 1 239 ? 15.664 -27.391 -3.84 1 98.69 239 TYR B N 1
ATOM 4897 C CA . TYR B 1 239 ? 14.258 -27.484 -4.207 1 98.69 239 TYR B CA 1
ATOM 4898 C C . TYR B 1 239 ? 14.07 -28.422 -5.395 1 98.69 239 TYR B C 1
ATOM 4900 O O . TYR B 1 239 ? 13.211 -29.312 -5.367 1 98.69 239 TYR B O 1
ATOM 4908 N N . ALA B 1 240 ? 14.906 -28.172 -6.414 1 98.75 240 ALA B N 1
ATOM 4909 C CA . ALA B 1 240 ? 14.82 -28.953 -7.648 1 98.75 240 ALA B CA 1
ATOM 4910 C C . ALA B 1 240 ? 15.008 -30.438 -7.379 1 98.75 240 ALA B C 1
ATOM 4912 O O . ALA B 1 240 ? 14.273 -31.281 -7.91 1 98.75 240 ALA B O 1
ATOM 4913 N N . LYS B 1 241 ? 15.953 -30.734 -6.57 1 98.81 241 LYS B N 1
ATOM 4914 C CA . LYS B 1 241 ? 16.219 -32.125 -6.23 1 98.81 241 LYS B CA 1
ATOM 4915 C C . LYS B 1 241 ? 15.047 -32.75 -5.473 1 98.81 241 LYS B C 1
ATOM 4917 O O . LYS B 1 241 ? 14.578 -33.812 -5.824 1 98.81 241 LYS B O 1
ATOM 4922 N N . THR B 1 242 ? 14.602 -32.031 -4.488 1 98.75 242 THR B N 1
ATOM 4923 C CA . THR B 1 242 ? 13.523 -32.531 -3.629 1 98.75 242 THR B CA 1
ATOM 4924 C C . THR B 1 242 ? 12.266 -32.812 -4.441 1 98.75 242 THR B C 1
ATOM 4926 O O . THR B 1 242 ? 11.656 -33.875 -4.32 1 98.75 242 THR B O 1
ATOM 4929 N N . ILE B 1 243 ? 11.891 -31.922 -5.32 1 98.75 243 ILE B N 1
ATOM 4930 C CA . ILE B 1 243 ? 10.664 -32 -6.102 1 98.75 243 ILE B CA 1
ATOM 4931 C C . ILE B 1 243 ? 10.883 -32.938 -7.301 1 98.75 243 ILE B C 1
ATOM 4933 O O . ILE B 1 243 ? 10.07 -33.812 -7.562 1 98.75 243 ILE B O 1
ATOM 4937 N N . GLY B 1 244 ? 12.008 -32.719 -7.996 1 98.69 244 GLY B N 1
ATOM 4938 C CA . GLY B 1 244 ? 12.312 -33.469 -9.211 1 98.69 244 GLY B CA 1
ATOM 4939 C C . GLY B 1 244 ? 12.43 -34.969 -8.977 1 98.69 244 GLY B C 1
ATOM 4940 O O . GLY B 1 244 ? 11.992 -35.75 -9.805 1 98.69 244 GLY B O 1
ATOM 4941 N N . GLU B 1 245 ? 12.961 -35.312 -7.879 1 98.56 245 GLU B N 1
ATOM 4942 C CA . GLU B 1 245 ? 13.117 -36.75 -7.582 1 98.56 245 GLU B CA 1
ATOM 4943 C C . GLU B 1 245 ? 11.766 -37.406 -7.355 1 98.56 245 GLU B C 1
ATOM 4945 O O . GLU B 1 245 ? 11.562 -38.562 -7.727 1 98.56 245 GLU B O 1
ATOM 4950 N N . VAL B 1 246 ? 10.898 -36.688 -6.703 1 98.75 246 VAL B N 1
ATOM 4951 C CA . VAL B 1 246 ? 9.547 -37.219 -6.531 1 98.75 246 VAL B CA 1
ATOM 4952 C C . VAL B 1 246 ? 8.898 -37.438 -7.895 1 98.75 246 VAL B C 1
ATOM 4954 O O . VAL B 1 246 ? 8.336 -38.5 -8.156 1 98.75 246 VAL B O 1
ATOM 4957 N N . PHE B 1 247 ? 9.047 -36.5 -8.805 1 98.75 247 PHE B N 1
ATOM 4958 C CA . PHE B 1 247 ? 8.391 -36.562 -10.102 1 98.75 247 PHE B CA 1
ATOM 4959 C C . PHE B 1 247 ? 9.047 -37.625 -10.984 1 98.75 247 PHE B C 1
ATOM 4961 O O . PHE B 1 247 ? 8.367 -38.344 -11.727 1 98.75 247 PHE B O 1
ATOM 4968 N N . ALA B 1 248 ? 10.359 -37.719 -10.859 1 98.44 248 ALA B N 1
ATOM 4969 C CA . ALA B 1 248 ? 11.062 -38.781 -11.617 1 98.44 248 ALA B CA 1
ATOM 4970 C C . ALA B 1 248 ? 10.609 -40.156 -11.18 1 98.44 248 ALA B C 1
ATOM 4972 O O . ALA B 1 248 ? 10.516 -41.062 -12.008 1 98.44 248 ALA B O 1
ATOM 4973 N N . ARG B 1 249 ? 10.352 -40.312 -9.914 1 98.44 249 ARG B N 1
ATOM 4974 C CA . ARG B 1 249 ? 9.898 -41.562 -9.375 1 98.44 249 ARG B CA 1
ATOM 4975 C C . ARG B 1 249 ? 8.461 -41.875 -9.781 1 98.44 249 ARG B C 1
ATOM 4977 O O . ARG B 1 249 ? 8.141 -42.969 -10.211 1 98.44 249 ARG B O 1
ATOM 4984 N N . GLU B 1 250 ? 7.621 -40.875 -9.695 1 98.5 250 GLU B N 1
ATOM 4985 C CA . GLU B 1 250 ? 6.188 -41.062 -9.906 1 98.5 250 GLU B CA 1
ATOM 4986 C C .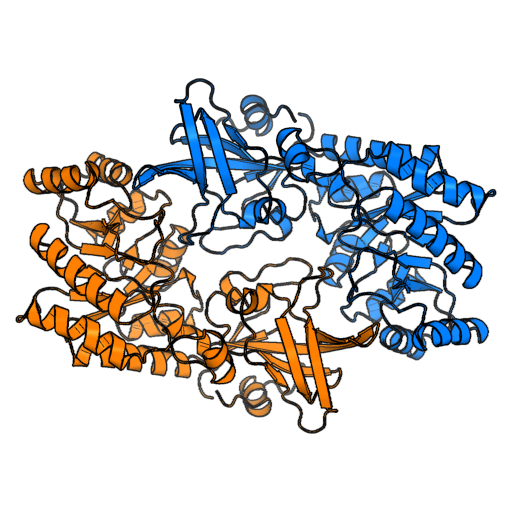 GLU B 1 250 ? 5.848 -41.062 -11.398 1 98.5 250 GLU B C 1
ATOM 4988 O O . GLU B 1 250 ? 4.848 -41.656 -11.805 1 98.5 250 GLU B O 1
ATOM 4993 N N . PHE B 1 251 ? 6.691 -40.406 -12.188 1 98.38 251 PHE B N 1
ATOM 4994 C CA . PHE B 1 251 ? 6.496 -40.312 -13.633 1 98.38 251 PHE B CA 1
ATOM 4995 C C . PHE B 1 251 ? 7.797 -40.625 -14.375 1 98.38 251 PHE B C 1
ATOM 4997 O O . PHE B 1 251 ? 8.344 -39.75 -15.055 1 98.38 251 PHE B O 1
ATOM 5004 N N . PRO B 1 252 ? 8.219 -41.812 -14.445 1 96.75 252 PRO B N 1
ATOM 5005 C CA . PRO B 1 252 ? 9.555 -42.188 -14.922 1 96.75 252 PRO B CA 1
ATOM 5006 C C . PRO B 1 252 ? 9.742 -41.906 -16.406 1 96.75 252 PRO B C 1
ATOM 5008 O O . PRO B 1 252 ? 10.867 -41.719 -16.875 1 96.75 252 PRO B O 1
ATOM 5011 N N . ASP B 1 253 ? 8.672 -41.844 -17.219 1 96.31 253 ASP B N 1
ATOM 5012 C CA . ASP B 1 253 ? 8.781 -41.625 -18.656 1 96.31 253 ASP B CA 1
ATOM 5013 C C . ASP B 1 253 ? 8.68 -40.125 -18.969 1 96.31 253 ASP B C 1
ATOM 5015 O O . ASP B 1 253 ? 8.68 -39.75 -20.141 1 96.31 253 ASP B O 1
ATOM 5019 N N . GLY B 1 254 ? 8.484 -39.375 -17.938 1 96.06 254 GLY B N 1
ATOM 5020 C CA . GLY B 1 254 ? 8.391 -37.938 -18.125 1 96.06 254 GLY B CA 1
ATOM 5021 C C . GLY B 1 254 ? 7.105 -37.5 -18.812 1 96.06 254 GLY B C 1
ATOM 5022 O O . GLY B 1 254 ? 7.086 -36.5 -19.547 1 96.06 254 GLY B O 1
ATOM 5023 N N . GLU B 1 255 ? 6.102 -38.188 -18.625 1 96.62 255 GLU B N 1
ATOM 5024 C CA . GLU B 1 255 ? 4.863 -37.969 -19.359 1 96.62 255 GLU B CA 1
ATOM 5025 C C . GLU B 1 255 ? 4.078 -36.781 -18.781 1 96.62 255 GLU B C 1
ATOM 5027 O O . GLU B 1 255 ? 3.168 -36.281 -19.438 1 96.62 255 GLU B O 1
ATOM 5032 N N . VAL B 1 256 ? 4.453 -36.438 -17.562 1 98.56 256 VAL B N 1
ATOM 5033 C CA . VAL B 1 256 ? 3.771 -35.312 -16.906 1 98.56 256 VAL B CA 1
ATOM 5034 C C . VAL B 1 256 ? 4.703 -34.125 -16.828 1 98.56 256 VAL B C 1
ATOM 5036 O O . VAL B 1 256 ? 5.844 -34.219 -16.375 1 98.56 256 VAL B O 1
ATOM 5039 N N . GLN B 1 257 ? 4.285 -33 -17.281 1 98.81 257 GLN B N 1
ATOM 5040 C CA . GLN B 1 257 ? 5.07 -31.766 -17.172 1 98.81 257 GLN B CA 1
ATOM 5041 C C . GLN B 1 257 ? 4.984 -31.188 -15.773 1 98.81 257 GLN B C 1
ATOM 5043 O O . GLN B 1 257 ? 3.9 -31.109 -15.195 1 98.81 257 GLN B O 1
ATOM 5048 N N . LEU B 1 258 ? 6.137 -30.828 -15.242 1 98.88 258 LEU B N 1
ATOM 5049 C CA . LEU B 1 258 ? 6.223 -30.125 -13.977 1 98.88 258 LEU B CA 1
ATOM 5050 C C . LEU B 1 258 ? 6.387 -28.625 -14.211 1 98.88 258 LEU B C 1
ATOM 5052 O O . LEU B 1 258 ? 7.211 -28.203 -15.023 1 98.88 258 LEU B O 1
ATOM 5056 N N . ILE B 1 259 ? 5.547 -27.781 -13.539 1 98.88 259 ILE B N 1
ATOM 5057 C CA . ILE B 1 259 ? 5.641 -26.328 -13.617 1 98.88 259 ILE B CA 1
ATOM 5058 C C . ILE B 1 259 ? 5.77 -25.734 -12.211 1 98.88 259 ILE B C 1
ATOM 5060 O O . ILE B 1 259 ? 5.137 -26.219 -11.266 1 98.88 259 ILE B O 1
ATOM 5064 N N . THR B 1 260 ? 6.602 -24.781 -12.008 1 98.62 260 THR B N 1
ATOM 5065 C CA . THR B 1 260 ? 6.59 -23.891 -10.859 1 98.62 260 THR B CA 1
ATOM 5066 C C . THR B 1 260 ? 6.238 -22.469 -11.281 1 98.62 260 THR B C 1
ATOM 5068 O O . THR B 1 260 ? 6.449 -22.078 -12.438 1 98.62 260 THR B O 1
ATOM 5071 N N . GLU B 1 261 ? 5.688 -21.656 -10.375 1 98.19 261 GLU B N 1
ATOM 5072 C CA . GLU B 1 261 ? 5.242 -20.297 -10.695 1 98.19 261 GLU B CA 1
ATOM 5073 C C . GLU B 1 261 ? 6.035 -19.266 -9.914 1 98.19 261 GLU B C 1
ATOM 5075 O O . GLU B 1 261 ? 5.453 -18.344 -9.328 1 98.19 261 GLU B O 1
ATOM 5080 N N . ASN B 1 262 ? 7.258 -19.328 -9.906 1 96.94 262 ASN B N 1
ATOM 5081 C CA . ASN B 1 262 ? 8.086 -18.453 -9.07 1 96.94 262 ASN B CA 1
ATOM 5082 C C . ASN B 1 262 ? 8.211 -17.062 -9.664 1 96.94 262 ASN B C 1
ATOM 5084 O O . ASN B 1 262 ? 8.367 -16.906 -10.883 1 96.94 262 ASN B O 1
ATOM 5088 N N . GLY B 1 263 ? 8.055 -16.016 -8.797 1 97.56 263 GLY B N 1
ATOM 5089 C CA . GLY B 1 263 ? 8.32 -14.617 -9.102 1 97.56 263 GLY B CA 1
ATOM 5090 C C . GLY B 1 263 ? 9.414 -14.023 -8.234 1 97.56 263 GLY B C 1
ATOM 5091 O O . GLY B 1 263 ? 10.523 -13.766 -8.711 1 97.56 263 GLY B O 1
ATOM 5092 N N . THR B 1 264 ? 9.219 -14.102 -6.918 1 96.81 264 THR B N 1
ATOM 5093 C CA . THR B 1 264 ? 10.078 -13.445 -5.945 1 96.81 264 THR B CA 1
ATOM 5094 C C . THR B 1 264 ? 11.516 -13.961 -6.062 1 96.81 264 THR B C 1
ATOM 5096 O O . THR B 1 264 ? 12.453 -13.172 -6.215 1 96.81 264 THR B O 1
ATOM 5099 N N . PRO B 1 265 ? 11.75 -15.273 -6.078 1 97.31 265 PRO B N 1
ATOM 5100 C CA . PRO B 1 265 ? 13.141 -15.734 -6.156 1 97.31 265 PRO B CA 1
ATOM 5101 C C . PRO B 1 265 ? 13.812 -15.367 -7.477 1 97.31 265 PRO B C 1
ATOM 5103 O O . PRO B 1 265 ? 15.039 -15.297 -7.551 1 97.31 265 PRO B O 1
ATOM 5106 N N . ILE B 1 266 ? 12.992 -15.109 -8.477 1 97.88 266 ILE B N 1
ATOM 5107 C CA . ILE B 1 266 ? 13.523 -14.906 -9.82 1 97.88 266 ILE B CA 1
ATOM 5108 C C . ILE B 1 266 ? 13.898 -13.438 -10.016 1 97.88 266 ILE B C 1
ATOM 5110 O O . ILE B 1 266 ? 14.93 -13.125 -10.609 1 97.88 266 ILE B O 1
ATOM 5114 N N . VAL B 1 267 ? 13.086 -12.531 -9.422 1 97.94 267 VAL B N 1
ATOM 5115 C CA . VAL B 1 267 ? 13.211 -11.148 -9.883 1 97.94 267 VAL B CA 1
ATOM 5116 C C . VAL B 1 267 ? 13.766 -10.273 -8.766 1 97.94 267 VAL B C 1
ATOM 5118 O O . VAL B 1 267 ? 14.227 -9.156 -9.008 1 97.94 267 VAL B O 1
ATOM 5121 N N . SER B 1 268 ? 13.805 -10.664 -7.539 1 97.25 268 SER B N 1
ATOM 5122 C CA . SER B 1 268 ? 14.055 -9.812 -6.379 1 97.25 268 SER B CA 1
ATOM 5123 C C . SER B 1 268 ? 15.414 -9.125 -6.48 1 97.25 268 SER B C 1
ATOM 5125 O O . SER B 1 268 ? 15.523 -7.922 -6.219 1 97.25 268 SER B O 1
ATOM 5127 N N . THR B 1 269 ? 16.422 -9.852 -6.914 1 95.81 269 THR B N 1
ATOM 5128 C CA . THR B 1 269 ? 17.781 -9.32 -6.914 1 95.81 269 THR B CA 1
ATOM 5129 C C . THR B 1 269 ? 18.047 -8.539 -8.195 1 95.81 269 THR B C 1
ATOM 5131 O O . THR B 1 269 ? 19.062 -7.832 -8.297 1 95.81 269 THR B O 1
ATOM 5134 N N . SER B 1 270 ? 17.125 -8.609 -9.125 1 96.06 270 SER B N 1
ATOM 5135 C CA . SER B 1 270 ? 17.406 -8.078 -10.453 1 96.06 270 SER B CA 1
ATOM 5136 C C . SER B 1 270 ? 16.953 -6.629 -10.578 1 96.06 270 SER B C 1
ATOM 5138 O O . SER B 1 270 ? 17.016 -6.043 -11.664 1 96.06 270 SER B O 1
ATOM 5140 N N . MET B 1 271 ? 16.453 -6.066 -9.523 1 95.25 271 MET B N 1
ATOM 5141 C CA . MET B 1 271 ? 16.062 -4.66 -9.508 1 95.25 271 MET B CA 1
ATOM 5142 C C . MET B 1 271 ? 16.438 -4.012 -8.18 1 95.25 271 MET B C 1
ATOM 5144 O O . MET B 1 271 ? 16.281 -4.621 -7.117 1 95.25 271 MET B O 1
ATOM 5148 N N . SER B 1 272 ? 16.938 -2.818 -8.234 1 95.25 272 SER B N 1
ATOM 5149 C CA . SER B 1 272 ? 17.234 -1.988 -7.074 1 95.25 272 SER B CA 1
ATOM 5150 C C . SER B 1 272 ? 16.578 -0.621 -7.18 1 95.25 272 SER B C 1
ATOM 5152 O O . SER B 1 272 ? 16.094 -0.238 -8.25 1 95.25 272 SER B O 1
ATOM 5154 N N . LEU B 1 273 ? 16.438 0.029 -6.059 1 96.75 273 LEU B N 1
ATOM 5155 C CA . LEU B 1 273 ? 15.914 1.39 -5.992 1 96.75 273 LEU B CA 1
ATOM 5156 C C . LEU B 1 273 ? 17 2.369 -5.559 1 96.75 273 LEU B C 1
ATOM 5158 O O . LEU B 1 273 ? 17.547 2.248 -4.461 1 96.75 273 LEU B O 1
ATOM 5162 N N . LEU B 1 274 ? 17.359 3.262 -6.457 1 95.31 274 LEU B N 1
ATOM 5163 C CA . LEU B 1 274 ? 18.297 4.336 -6.148 1 95.31 274 LEU B CA 1
ATOM 5164 C C . LEU B 1 274 ? 17.562 5.535 -5.547 1 95.31 274 LEU B C 1
ATOM 5166 O O . LEU B 1 274 ? 16.578 6.016 -6.109 1 95.31 274 LEU B O 1
ATOM 5170 N N . ALA B 1 275 ? 18.016 6.004 -4.398 1 96.5 275 ALA B N 1
ATOM 5171 C CA . ALA B 1 275 ? 17.438 7.152 -3.713 1 96.5 275 ALA B CA 1
ATOM 5172 C C . ALA B 1 275 ? 18.516 8.109 -3.225 1 96.5 275 ALA B C 1
ATOM 5174 O O . ALA B 1 275 ? 19.719 7.848 -3.416 1 96.5 275 ALA B O 1
ATOM 5175 N N . THR B 1 276 ? 18.141 9.242 -2.701 1 95.88 276 THR B N 1
ATOM 5176 C CA . THR B 1 276 ? 19.031 10.242 -2.131 1 95.88 276 THR B CA 1
ATOM 5177 C C . THR B 1 276 ? 18.719 10.477 -0.657 1 95.88 276 THR B C 1
ATOM 5179 O O . THR B 1 276 ? 17.547 10.562 -0.274 1 95.88 276 THR B O 1
ATOM 5182 N N . ILE B 1 277 ? 19.75 10.5 0.152 1 96.56 277 ILE B N 1
ATOM 5183 C CA . ILE B 1 277 ? 19.562 10.93 1.533 1 96.56 277 ILE B CA 1
ATOM 5184 C C . ILE B 1 277 ? 19.234 12.422 1.565 1 96.56 277 ILE B C 1
ATOM 5186 O O . ILE B 1 277 ? 20.047 13.258 1.153 1 96.56 277 ILE B O 1
ATOM 5190 N N . ILE B 1 278 ? 18.062 12.758 2.121 1 96.12 278 ILE B N 1
ATOM 5191 C CA . ILE B 1 278 ? 17.641 14.148 2.014 1 96.12 278 ILE B CA 1
ATOM 5192 C C . ILE B 1 278 ? 17.531 14.766 3.406 1 96.12 278 ILE B C 1
ATOM 5194 O O . ILE B 1 278 ? 17.328 15.977 3.543 1 96.12 278 ILE B O 1
ATOM 5198 N N . GLY B 1 279 ? 17.672 13.977 4.426 1 95.06 279 GLY B N 1
ATOM 5199 C CA . GLY B 1 279 ? 17.578 14.492 5.781 1 95.06 279 GLY B CA 1
ATOM 5200 C C . GLY B 1 279 ? 18.328 13.648 6.797 1 95.06 279 GLY B C 1
ATOM 5201 O O . GLY B 1 279 ? 18.516 12.445 6.602 1 95.06 279 GLY B O 1
ATOM 5202 N N . LYS B 1 280 ? 18.797 14.234 7.785 1 93.44 280 LYS B N 1
ATOM 5203 C CA . LYS B 1 280 ? 19.438 13.641 8.953 1 93.44 280 LYS B CA 1
ATOM 5204 C C . LYS B 1 280 ? 19.156 14.461 10.211 1 93.44 280 LYS B C 1
ATOM 5206 O O . LYS B 1 280 ? 19.328 15.68 10.219 1 93.44 280 LYS B O 1
ATOM 5211 N N . LYS B 1 281 ? 18.625 13.805 11.203 1 91.38 281 LYS B N 1
ATOM 5212 C CA . LYS B 1 281 ? 18.375 14.516 12.461 1 91.38 281 LYS B CA 1
ATOM 5213 C C . LYS B 1 281 ? 18.422 13.562 13.648 1 91.38 281 LYS B C 1
ATOM 5215 O O . LYS B 1 281 ? 18.375 12.344 13.469 1 91.38 281 LYS B O 1
ATOM 5220 N N . VAL B 1 282 ? 18.562 14.164 14.781 1 90.75 282 VAL B N 1
ATOM 5221 C CA . VAL B 1 282 ? 18.547 13.43 16.047 1 90.75 282 VAL B CA 1
ATOM 5222 C C . VAL B 1 282 ? 17.422 13.953 16.922 1 90.75 282 VAL B C 1
ATOM 5224 O O . VAL B 1 282 ? 17.328 15.156 17.172 1 90.75 282 VAL B O 1
ATOM 5227 N N . ILE B 1 283 ? 16.516 13.133 17.312 1 91.56 283 ILE B N 1
ATOM 5228 C CA . ILE B 1 283 ? 15.43 13.492 18.219 1 91.56 283 ILE B CA 1
ATOM 5229 C C . ILE B 1 283 ? 15.477 12.578 19.453 1 91.56 283 ILE B C 1
ATOM 5231 O O . ILE B 1 283 ? 15.289 11.367 19.344 1 91.56 283 ILE B O 1
ATOM 5235 N N . ARG B 1 284 ? 15.766 13.156 20.578 1 90.06 284 ARG B N 1
ATOM 5236 C CA . ARG B 1 284 ? 15.805 12.453 21.859 1 90.06 284 ARG B CA 1
ATOM 5237 C C . ARG B 1 284 ? 16.719 11.234 21.781 1 90.06 284 ARG B C 1
ATOM 5239 O O . ARG B 1 284 ? 16.328 10.141 22.188 1 90.06 284 ARG B O 1
ATOM 5246 N N . GLY B 1 285 ? 17.828 11.398 21.094 1 88.69 285 GLY B N 1
ATOM 5247 C CA . GLY B 1 285 ? 18.891 10.398 21.078 1 88.69 285 GLY B CA 1
ATOM 5248 C C . GLY B 1 285 ? 18.766 9.422 19.922 1 88.69 285 GLY B C 1
ATOM 5249 O O . GLY B 1 285 ? 19.641 8.578 19.719 1 88.69 285 GLY B O 1
ATOM 5250 N N . LYS B 1 286 ? 17.75 9.5 19.156 1 92.75 286 LYS B N 1
ATOM 5251 C CA . LYS B 1 286 ? 17.578 8.609 18.031 1 92.75 286 LYS B CA 1
ATOM 5252 C C . LYS B 1 286 ? 17.984 9.289 16.719 1 92.75 286 LYS B C 1
ATOM 5254 O O . LYS B 1 286 ? 17.5 10.383 16.406 1 92.75 286 LYS B O 1
ATOM 5259 N N . THR B 1 287 ? 18.859 8.633 16.016 1 94.56 287 THR B N 1
ATOM 5260 C CA . THR B 1 287 ? 19.297 9.156 14.727 1 94.56 287 THR B CA 1
ATOM 5261 C C . THR B 1 287 ? 18.344 8.703 13.617 1 94.56 287 THR B C 1
ATOM 5263 O O . THR B 1 287 ? 18.062 7.512 13.492 1 94.56 287 THR B O 1
ATOM 5266 N N . MET B 1 288 ? 17.938 9.68 12.859 1 96.19 288 MET B N 1
ATOM 5267 C CA . MET B 1 288 ? 16.969 9.422 11.812 1 96.19 288 MET B CA 1
ATOM 5268 C C . MET B 1 288 ? 17.453 9.945 10.469 1 96.19 288 MET B C 1
ATOM 5270 O O . MET B 1 288 ? 17.906 11.086 10.375 1 96.19 288 MET B O 1
ATOM 5274 N N . LEU B 1 289 ? 17.469 9.102 9.547 1 97.19 289 LEU B N 1
ATOM 5275 C CA . LEU B 1 289 ? 17.75 9.461 8.156 1 97.19 289 LEU B CA 1
ATOM 5276 C C . LEU B 1 289 ? 16.469 9.445 7.324 1 97.19 289 LEU B C 1
ATOM 5278 O O . LEU B 1 289 ? 15.547 8.688 7.613 1 97.19 289 LEU B O 1
ATOM 5282 N N . VAL B 1 290 ? 16.406 10.32 6.34 1 97.75 290 VAL B N 1
ATOM 5283 C CA . VAL B 1 290 ? 15.266 10.352 5.422 1 97.75 290 VAL B CA 1
ATOM 5284 C C . VAL B 1 290 ? 15.758 10.25 3.982 1 97.75 290 VAL B C 1
ATOM 5286 O O . VAL B 1 290 ? 16.719 10.93 3.596 1 97.75 290 VAL B O 1
ATOM 5289 N N . VAL B 1 291 ? 15.172 9.383 3.242 1 98.06 291 VAL B N 1
ATOM 5290 C CA . VAL B 1 291 ? 15.477 9.273 1.818 1 98.06 291 VAL B CA 1
ATOM 5291 C C . VAL B 1 291 ? 14.289 9.773 0.999 1 98.06 291 VAL B C 1
ATOM 5293 O O . VAL B 1 291 ? 13.18 9.922 1.524 1 98.06 291 VAL B O 1
ATOM 5296 N N . ASP B 1 292 ? 14.469 10.031 -0.27 1 97.94 292 ASP B N 1
ATOM 5297 C CA . ASP B 1 292 ? 13.445 10.688 -1.082 1 97.94 292 ASP B CA 1
ATOM 5298 C C . ASP B 1 292 ? 12.508 9.664 -1.706 1 97.94 292 ASP B C 1
ATOM 5300 O O . ASP B 1 292 ? 11.75 9.984 -2.629 1 97.94 292 ASP B O 1
ATOM 5304 N N . CYS B 1 293 ? 12.539 8.414 -1.307 1 98.12 293 CYS B N 1
ATOM 5305 C CA . CYS B 1 293 ? 11.531 7.422 -1.675 1 98.12 293 CYS B CA 1
ATOM 5306 C C . CYS B 1 293 ? 10.688 7.031 -0.471 1 98.12 293 CYS B C 1
ATOM 5308 O O . CYS B 1 293 ? 10.867 7.566 0.623 1 98.12 293 CYS B O 1
ATOM 5310 N N . LYS B 1 294 ? 9.703 6.199 -0.696 1 97.31 294 LYS B N 1
ATOM 5311 C CA . LYS B 1 294 ? 8.805 5.781 0.377 1 97.31 294 LYS B CA 1
ATOM 5312 C C . LYS B 1 294 ? 8.836 4.266 0.558 1 97.31 294 LYS B C 1
ATOM 5314 O O . LYS B 1 294 ? 9.281 3.539 -0.331 1 97.31 294 LYS B O 1
ATOM 5319 N N . ARG B 1 295 ? 8.375 3.83 1.658 1 96.88 295 ARG B N 1
ATOM 5320 C CA . ARG B 1 295 ? 8.289 2.412 1.992 1 96.88 295 ARG B CA 1
ATOM 5321 C C . ARG B 1 295 ? 7.535 1.64 0.914 1 96.88 295 ARG B C 1
ATOM 5323 O O . ARG B 1 295 ? 7.922 0.528 0.552 1 96.88 295 ARG B O 1
ATOM 5330 N N . ASP B 1 296 ? 6.48 2.186 0.325 1 94.31 296 ASP B N 1
ATOM 5331 C CA . ASP B 1 296 ? 5.672 1.537 -0.703 1 94.31 296 ASP B CA 1
ATOM 5332 C C . ASP B 1 296 ? 6.465 1.358 -1.994 1 94.31 296 ASP B C 1
ATOM 5334 O O . ASP B 1 296 ? 6.176 0.457 -2.785 1 94.31 296 ASP B O 1
ATOM 5338 N N . ASP B 1 297 ? 7.449 2.219 -2.205 1 97.62 297 ASP B N 1
ATOM 5339 C CA . ASP B 1 297 ? 8.312 2.076 -3.375 1 97.62 297 ASP B CA 1
ATOM 5340 C C . ASP B 1 297 ? 9.227 0.861 -3.238 1 97.62 297 ASP B C 1
ATOM 5342 O O . ASP B 1 297 ? 9.625 0.261 -4.238 1 97.62 297 ASP B O 1
ATOM 5346 N N . VAL B 1 298 ? 9.555 0.532 -2.014 1 97.19 298 VAL B N 1
ATOM 5347 C CA . VAL B 1 298 ? 10.43 -0.602 -1.746 1 97.19 298 VAL B CA 1
ATOM 5348 C C . VAL B 1 298 ? 9.648 -1.906 -1.882 1 97.19 298 VAL B C 1
ATOM 5350 O O . VAL B 1 298 ? 10.156 -2.891 -2.424 1 97.19 298 VAL B O 1
ATOM 5353 N N . GLY B 1 299 ? 8.391 -1.871 -1.438 1 93.25 299 GLY B N 1
ATOM 5354 C CA . GLY B 1 299 ? 7.535 -3.037 -1.587 1 93.25 299 GLY B CA 1
ATOM 5355 C C . GLY B 1 299 ? 7.414 -3.855 -0.314 1 93.25 299 GLY B C 1
ATOM 5356 O O . GLY B 1 299 ? 7.73 -3.369 0.774 1 93.25 299 GLY B O 1
ATOM 5357 N N . PHE B 1 300 ? 6.961 -5.098 -0.398 1 90.94 300 PHE B N 1
ATOM 5358 C CA . PHE B 1 300 ? 6.543 -5.926 0.726 1 90.94 300 PHE B CA 1
ATOM 5359 C C . PHE B 1 300 ? 7.742 -6.312 1.588 1 90.94 300 PHE B C 1
ATOM 5361 O O . PHE B 1 300 ? 7.609 -6.477 2.803 1 90.94 300 PHE B O 1
ATOM 5368 N N . VAL B 1 301 ? 8.883 -6.398 0.974 1 90.56 301 VAL B N 1
ATOM 5369 C CA . VAL B 1 301 ? 10.062 -6.871 1.694 1 90.56 301 VAL B CA 1
ATOM 5370 C C . VAL B 1 301 ? 10.328 -5.973 2.898 1 90.56 301 VAL B C 1
ATOM 5372 O O . VAL B 1 301 ? 10.742 -6.449 3.957 1 90.56 301 VAL B O 1
ATOM 5375 N N . CYS B 1 302 ? 10.039 -4.707 2.787 1 91.06 302 CYS B N 1
ATOM 5376 C CA . CYS B 1 302 ? 10.406 -3.758 3.834 1 91.06 302 CYS B CA 1
ATOM 5377 C C . CYS B 1 302 ? 9.375 -3.758 4.957 1 91.06 302 CYS B C 1
ATOM 5379 O O . CYS B 1 302 ? 9.562 -3.09 5.977 1 91.06 302 CYS B O 1
ATOM 5381 N N . HIS B 1 303 ? 8.289 -4.488 4.77 1 87.94 303 HIS B N 1
ATOM 5382 C CA . HIS B 1 303 ? 7.262 -4.551 5.805 1 87.94 303 HIS B CA 1
ATOM 5383 C C . HIS B 1 303 ? 7.73 -5.371 7 1 87.94 303 HIS B C 1
ATOM 5385 O O . HIS B 1 303 ? 7.301 -5.133 8.133 1 87.94 303 HIS B O 1
ATOM 5391 N N . THR B 1 304 ? 8.617 -6.285 6.695 1 90.81 304 THR B N 1
ATOM 5392 C CA . THR B 1 304 ? 9 -7.172 7.793 1 90.81 304 THR B CA 1
ATOM 5393 C C . THR B 1 304 ? 10.516 -7.328 7.859 1 90.81 304 THR B C 1
ATOM 5395 O O . THR B 1 304 ? 11.039 -7.922 8.805 1 90.81 304 THR B O 1
ATOM 5398 N N . LYS B 1 305 ? 11.219 -6.887 6.855 1 96.56 305 LYS B N 1
ATOM 5399 C CA . LYS B 1 305 ? 12.664 -7.055 6.773 1 96.56 305 LYS B CA 1
ATOM 5400 C C . LYS B 1 305 ? 13.359 -5.727 6.488 1 96.56 305 LYS B C 1
ATOM 5402 O O . LYS B 1 305 ? 12.719 -4.77 6.043 1 96.56 305 LYS B O 1
ATOM 5407 N N . ASN B 1 306 ? 14.625 -5.719 6.77 1 97.62 306 ASN B N 1
ATOM 5408 C CA . ASN B 1 306 ? 15.516 -4.66 6.312 1 97.62 306 ASN B CA 1
ATOM 5409 C C . ASN B 1 306 ? 16.172 -5.016 4.973 1 97.62 306 ASN B C 1
ATOM 5411 O O . ASN B 1 306 ? 17.078 -5.848 4.918 1 97.62 306 ASN B O 1
ATOM 5415 N N . PRO B 1 307 ? 15.68 -4.398 3.895 1 97.25 307 PRO B N 1
ATOM 5416 C CA . PRO B 1 307 ? 16.438 -4.641 2.658 1 97.25 307 PRO B CA 1
ATOM 5417 C C . PRO B 1 307 ? 17.859 -4.121 2.725 1 97.25 307 PRO B C 1
ATOM 5419 O O . PRO B 1 307 ? 18.156 -3.178 3.467 1 97.25 307 PRO B O 1
ATOM 5422 N N . PRO B 1 308 ? 18.781 -4.723 1.91 1 96.06 308 PRO B N 1
ATOM 5423 C CA . PRO B 1 308 ? 20.156 -4.199 1.903 1 96.06 308 PRO B CA 1
ATOM 5424 C C . PRO B 1 308 ? 20.234 -2.764 1.395 1 96.06 308 PRO B C 1
ATOM 5426 O O . PRO B 1 308 ? 19.656 -2.438 0.356 1 96.06 308 PRO B O 1
ATOM 5429 N N . CYS B 1 309 ? 20.875 -1.954 2.141 1 95.56 309 CYS B N 1
ATOM 5430 C CA . CYS B 1 309 ? 21.078 -0.552 1.797 1 95.56 309 CYS B CA 1
ATOM 5431 C C . CYS B 1 309 ? 22.562 -0.223 1.745 1 95.56 309 CYS B C 1
ATOM 5433 O O . CYS B 1 309 ? 23.297 -0.497 2.695 1 95.56 309 CYS B O 1
ATOM 5435 N N . ASN B 1 310 ? 22.984 0.364 0.634 1 93 310 ASN B N 1
ATOM 5436 C CA . ASN B 1 310 ? 24.375 0.736 0.457 1 93 310 ASN B CA 1
ATOM 5437 C C . ASN B 1 310 ? 24.516 2.174 -0.034 1 93 310 ASN B C 1
ATOM 5439 O O . ASN B 1 310 ? 24.047 2.512 -1.122 1 93 310 ASN B O 1
ATOM 5443 N N . VAL B 1 311 ? 25.125 3.01 0.758 1 93.25 311 VAL B N 1
ATOM 5444 C CA . VAL B 1 311 ? 25.422 4.367 0.324 1 93.25 311 VAL B CA 1
ATOM 5445 C C . VAL B 1 311 ? 26.594 4.344 -0.667 1 93.25 311 VAL B C 1
ATOM 5447 O O . VAL B 1 311 ? 27.594 3.666 -0.439 1 93.25 311 VAL B O 1
ATOM 5450 N N . LEU B 1 312 ? 26.422 5.039 -1.803 1 87.69 312 LEU B N 1
ATOM 5451 C CA . LEU B 1 312 ? 27.391 4.977 -2.902 1 87.69 312 LEU B CA 1
ATOM 5452 C C . LEU B 1 312 ? 28.438 6.062 -2.764 1 87.69 312 LEU B C 1
ATOM 5454 O O . LEU B 1 312 ? 29.203 6.312 -3.699 1 87.69 312 LEU B O 1
ATOM 5458 N N . SER B 1 313 ? 28.641 6.699 -1.709 1 82.31 313 SER B N 1
ATOM 5459 C CA . SER B 1 313 ? 29.688 7.688 -1.452 1 82.31 313 SER B CA 1
ATOM 5460 C C . SER B 1 313 ? 30.781 7.109 -0.565 1 82.31 313 SER B C 1
ATOM 5462 O O . SER B 1 313 ? 30.516 6.297 0.32 1 82.31 313 SER B O 1
ATOM 5464 N N . ASN B 1 314 ? 32.094 7.508 -0.877 1 73.44 314 ASN B N 1
ATOM 5465 C CA . ASN B 1 314 ? 33.25 7.004 -0.124 1 73.44 314 ASN B CA 1
ATOM 5466 C C . ASN B 1 314 ? 33.719 8.008 0.921 1 73.44 314 ASN B C 1
ATOM 5468 O O . ASN B 1 314 ? 34.625 7.723 1.704 1 73.44 314 ASN B O 1
ATOM 5472 N N . ASP B 1 315 ? 33.219 9.156 1.011 1 82.75 315 ASP B N 1
ATOM 5473 C CA . ASP B 1 315 ? 33.719 10.195 1.889 1 82.75 315 ASP B CA 1
ATOM 5474 C C . ASP B 1 315 ? 32.625 10.734 2.811 1 82.75 315 ASP B C 1
ATOM 5476 O O . ASP B 1 315 ? 32.656 11.898 3.199 1 82.75 315 ASP B O 1
ATOM 5480 N N . SER B 1 316 ? 31.906 9.797 3.227 1 84.56 316 SER B N 1
ATOM 5481 C CA . SER B 1 316 ? 30.781 10.266 4.031 1 84.56 316 SER B CA 1
ATOM 5482 C C . SER B 1 316 ? 31.016 10.008 5.516 1 84.56 316 SER B C 1
ATOM 5484 O O . SER B 1 316 ? 31.812 9.141 5.883 1 84.56 316 SER B O 1
ATOM 5486 N N . ASP B 1 317 ? 30.438 10.805 6.348 1 92.19 317 ASP B N 1
ATOM 5487 C CA . ASP B 1 317 ? 30.422 10.539 7.781 1 92.19 317 ASP B CA 1
ATOM 5488 C C . ASP B 1 317 ? 29.797 9.18 8.086 1 92.19 317 ASP B C 1
ATOM 5490 O O . ASP B 1 317 ? 29.234 8.539 7.191 1 92.19 317 ASP B O 1
ATOM 5494 N N . TYR B 1 318 ? 30.109 8.766 9.289 1 93.94 318 TYR B N 1
ATOM 5495 C CA . TYR B 1 318 ? 29.578 7.477 9.711 1 93.94 318 TYR B CA 1
ATOM 5496 C C . TYR B 1 318 ? 28.469 7.66 10.75 1 93.94 318 TYR B C 1
ATOM 5498 O O . TYR B 1 318 ? 28.594 8.5 11.648 1 93.94 318 TYR B O 1
ATOM 5506 N N . VAL B 1 319 ? 27.375 6.973 10.578 1 95.19 319 VAL B N 1
ATOM 5507 C CA . VAL B 1 319 ? 26.312 6.977 11.57 1 95.19 319 VAL B CA 1
ATOM 5508 C C . VAL B 1 319 ? 26.141 5.578 12.156 1 95.19 319 VAL B C 1
ATOM 5510 O O . VAL B 1 319 ? 26.484 4.582 11.508 1 95.19 319 VAL B O 1
ATOM 5513 N N . GLU B 1 320 ? 25.672 5.52 13.422 1 95.94 320 GLU B N 1
ATOM 5514 C CA . GLU B 1 320 ? 25.438 4.242 14.086 1 95.94 320 GLU B CA 1
ATOM 5515 C C . GLU B 1 320 ? 23.969 4.098 14.484 1 95.94 320 GLU B C 1
ATOM 5517 O O . GLU B 1 320 ? 23.391 5.02 15.062 1 95.94 320 GLU B O 1
ATOM 5522 N N . HIS B 1 321 ? 23.375 2.979 14.133 1 97.31 321 HIS B N 1
ATOM 5523 C CA . HIS B 1 321 ? 22.062 2.549 14.617 1 97.31 321 HIS B CA 1
ATOM 5524 C C . HIS B 1 321 ? 20.984 3.545 14.227 1 97.31 321 HIS B C 1
ATOM 5526 O O . HIS B 1 321 ? 20.109 3.869 15.039 1 97.31 321 HIS B O 1
ATOM 5532 N N . ALA B 1 322 ? 21.109 4.09 13.062 1 97.69 322 ALA B N 1
ATOM 5533 C CA . ALA B 1 322 ? 20.109 5.027 12.57 1 97.69 322 ALA B CA 1
ATOM 5534 C C . ALA B 1 322 ? 18.922 4.285 11.945 1 97.69 322 ALA B C 1
ATOM 5536 O O . ALA B 1 322 ? 19.062 3.141 11.5 1 97.69 322 ALA B O 1
ATOM 5537 N N . THR B 1 323 ? 17.781 4.871 11.992 1 97.75 323 THR B N 1
ATOM 5538 C CA . THR B 1 323 ? 16.625 4.391 11.227 1 97.75 323 THR B CA 1
ATOM 5539 C C . THR B 1 323 ? 16.469 5.188 9.93 1 97.75 323 THR B C 1
ATOM 5541 O O . THR B 1 323 ? 16.531 6.418 9.945 1 97.75 323 THR B O 1
ATOM 5544 N N . ILE B 1 324 ? 16.312 4.504 8.828 1 98.19 324 ILE B N 1
ATOM 5545 C CA . ILE B 1 324 ? 16.078 5.145 7.539 1 98.19 324 ILE B CA 1
ATOM 5546 C C . ILE B 1 324 ? 14.578 5.203 7.262 1 98.19 324 ILE B C 1
ATOM 5548 O O . ILE B 1 324 ? 13.922 4.164 7.168 1 98.19 324 ILE B O 1
ATOM 5552 N N . TYR B 1 325 ? 14.086 6.43 7.152 1 97.94 325 TYR B N 1
ATOM 5553 C CA . TYR B 1 325 ? 12.68 6.668 6.871 1 97.94 325 TYR B CA 1
ATOM 5554 C C . TYR B 1 325 ? 12.477 7.121 5.434 1 97.94 325 TYR B C 1
ATOM 5556 O O . TYR B 1 325 ? 13.398 7.664 4.812 1 97.94 325 TYR B O 1
ATOM 5564 N N . GLY B 1 326 ? 11.266 6.852 4.941 1 98.19 326 GLY B N 1
ATOM 5565 C CA . GLY B 1 326 ? 10.859 7.441 3.678 1 98.19 326 GLY B CA 1
ATOM 5566 C C . GLY B 1 326 ? 10.477 8.906 3.799 1 98.19 326 GLY B C 1
ATOM 5567 O O . GLY B 1 326 ? 10.57 9.492 4.879 1 98.19 326 GLY B O 1
ATOM 5568 N N . CYS B 1 327 ? 9.992 9.5 2.727 1 97.81 327 CYS B N 1
ATOM 5569 C CA . CYS B 1 327 ? 9.844 10.953 2.66 1 97.81 327 CYS B CA 1
ATOM 5570 C C . CYS B 1 327 ? 8.398 11.367 2.879 1 97.81 327 CYS B C 1
ATOM 5572 O O . CYS B 1 327 ? 8.039 12.523 2.646 1 97.81 327 CYS B O 1
ATOM 5574 N N . THR B 1 328 ? 7.512 10.375 3.299 1 96.44 328 THR B N 1
ATOM 5575 C CA . THR B 1 328 ? 6.129 10.742 3.564 1 96.44 328 THR B CA 1
ATOM 5576 C C . THR B 1 328 ? 5.98 11.305 4.977 1 96.44 328 THR B C 1
ATOM 5578 O O . THR B 1 328 ? 6.883 11.164 5.805 1 96.44 328 THR B O 1
ATOM 5581 N N . CYS B 1 329 ? 4.91 11.953 5.258 1 93.88 329 CYS B N 1
ATOM 5582 C CA . CYS B 1 329 ? 4.613 12.445 6.602 1 93.88 329 CYS B CA 1
ATOM 5583 C C . CYS B 1 329 ? 3.873 11.391 7.414 1 93.88 329 CYS B C 1
ATOM 5585 O O . CYS B 1 329 ? 3.062 11.727 8.281 1 93.88 329 CYS B O 1
ATOM 5587 N N . ILE B 1 330 ? 4.102 10.133 7.055 1 93.5 330 ILE B N 1
ATOM 5588 C CA . ILE B 1 330 ? 3.58 8.992 7.801 1 93.5 330 ILE B CA 1
ATOM 5589 C C . ILE B 1 330 ? 4.645 8.477 8.766 1 93.5 330 ILE B C 1
ATOM 5591 O O . ILE B 1 330 ? 5.773 8.188 8.359 1 93.5 330 ILE B O 1
ATOM 5595 N N . GLU B 1 331 ? 4.316 8.344 10.016 1 92.56 331 GLU B N 1
ATOM 5596 C CA . GLU B 1 331 ? 5.254 7.977 11.07 1 92.56 331 GLU B CA 1
ATOM 5597 C C . GLU B 1 331 ? 5.934 6.641 10.766 1 92.56 331 GLU B C 1
ATOM 5599 O O . GLU B 1 331 ? 7.125 6.473 11.031 1 92.56 331 GLU B O 1
ATOM 5604 N N . ASN B 1 332 ? 5.207 5.723 10.133 1 92.38 332 ASN B N 1
ATOM 5605 C CA . ASN B 1 332 ? 5.715 4.367 9.969 1 92.38 332 ASN B CA 1
ATOM 5606 C C . ASN B 1 332 ? 6.293 4.148 8.578 1 92.38 332 ASN B C 1
ATOM 5608 O O . ASN B 1 332 ? 6.402 3.012 8.117 1 92.38 332 ASN B O 1
ATOM 5612 N N . ASP B 1 333 ? 6.609 5.18 7.945 1 96.31 333 ASP B N 1
ATOM 5613 C CA . ASP B 1 333 ? 7.305 5.07 6.668 1 96.31 333 ASP B CA 1
ATOM 5614 C C . ASP B 1 333 ? 8.773 4.703 6.871 1 96.31 333 ASP B C 1
ATOM 5616 O O . ASP B 1 333 ? 9.664 5.5 6.574 1 96.31 333 ASP B O 1
ATOM 5620 N N . ILE B 1 334 ? 9.016 3.471 7.328 1 97.5 334 ILE B N 1
ATOM 5621 C CA . ILE B 1 334 ? 10.336 2.982 7.699 1 97.5 334 ILE B CA 1
ATOM 5622 C C . ILE B 1 334 ? 10.875 2.068 6.602 1 97.5 334 ILE B C 1
ATOM 5624 O O . ILE B 1 334 ? 10.195 1.129 6.18 1 97.5 334 ILE B O 1
ATOM 5628 N N . ILE B 1 335 ? 12.039 2.287 6.176 1 98.12 335 ILE B N 1
ATOM 5629 C CA . ILE B 1 335 ? 12.656 1.519 5.102 1 98.12 335 ILE B CA 1
ATOM 5630 C C . ILE B 1 335 ? 13.672 0.538 5.688 1 98.12 335 ILE B C 1
ATOM 5632 O O . ILE B 1 335 ? 13.758 -0.611 5.246 1 98.12 335 ILE B O 1
ATOM 5636 N N . HIS B 1 336 ? 14.445 0.994 6.672 1 98.25 336 HIS B N 1
ATOM 5637 C CA . HIS B 1 336 ? 15.508 0.193 7.258 1 98.25 336 HIS B CA 1
ATOM 5638 C C . HIS B 1 336 ? 15.766 0.595 8.711 1 98.25 336 HIS B C 1
ATOM 5640 O O . HIS B 1 336 ? 16.031 1.766 8.992 1 98.25 336 HIS B O 1
ATOM 5646 N N . ARG B 1 337 ? 15.758 -0.367 9.594 1 97.12 337 ARG B N 1
ATOM 5647 C CA . ARG B 1 337 ? 16.047 -0.123 11 1 97.12 337 ARG B CA 1
ATOM 5648 C C . ARG B 1 337 ? 17.484 -0.456 11.336 1 97.12 337 ARG B C 1
ATOM 5650 O O . ARG B 1 337 ? 18.094 -1.328 10.703 1 97.12 337 ARG B O 1
ATOM 5657 N N . ASP B 1 338 ? 18.078 0.295 12.227 1 97 338 ASP B N 1
ATOM 5658 C CA . ASP B 1 338 ? 19.359 0.013 12.844 1 97 338 ASP B CA 1
ATOM 5659 C C . ASP B 1 338 ? 20.484 0.031 11.805 1 97 338 ASP B C 1
ATOM 5661 O O . ASP B 1 338 ? 21.328 -0.869 11.773 1 97 338 ASP B O 1
ATOM 5665 N N . TYR B 1 339 ? 20.453 0.935 10.922 1 97.5 339 TYR B N 1
ATOM 5666 C CA . TYR B 1 339 ? 21.484 1.129 9.906 1 97.5 339 TYR B CA 1
ATOM 5667 C C . TYR B 1 339 ? 22.75 1.719 10.516 1 97.5 339 TYR B C 1
ATOM 5669 O O . TYR B 1 339 ? 22.688 2.721 11.234 1 97.5 339 TYR B O 1
ATOM 5677 N N . SER B 1 340 ? 23.859 1.146 10.266 1 96.94 340 SER B N 1
ATOM 5678 C CA . SER B 1 340 ? 25.188 1.686 10.586 1 96.94 340 SER B CA 1
ATOM 5679 C C . SER B 1 340 ? 26.078 1.74 9.344 1 96.94 340 SER B C 1
ATOM 5681 O O . SER B 1 340 ? 26.25 0.734 8.656 1 96.94 340 SER B O 1
ATOM 5683 N N . GLY B 1 341 ? 26.531 2.912 8.977 1 94.69 341 GLY B N 1
ATOM 5684 C CA . GLY B 1 341 ? 27.312 3.062 7.762 1 94.69 341 GLY B CA 1
ATOM 5685 C C . GLY B 1 341 ? 27.547 4.512 7.371 1 94.69 341 GLY B C 1
ATOM 5686 O O . GLY B 1 341 ? 27.219 5.422 8.141 1 94.69 341 GLY B O 1
ATOM 5687 N N . PRO B 1 342 ? 28.25 4.762 6.273 1 93.19 342 PRO B N 1
ATOM 5688 C CA . PRO B 1 342 ? 28.484 6.121 5.785 1 93.19 342 PRO B CA 1
ATOM 5689 C C . PRO B 1 342 ? 27.203 6.82 5.34 1 93.19 342 PRO B C 1
ATOM 5691 O O . PRO B 1 342 ? 26.328 6.184 4.758 1 93.19 342 PRO B O 1
ATOM 5694 N N . THR B 1 343 ? 27.078 8.117 5.695 1 93.88 343 THR B N 1
ATOM 5695 C CA . THR B 1 343 ? 25.906 8.844 5.215 1 93.88 343 THR B CA 1
ATOM 5696 C C . THR B 1 343 ? 26.094 10.352 5.363 1 93.88 343 THR B C 1
ATOM 5698 O O . THR B 1 343 ? 26.547 10.82 6.41 1 93.88 343 THR B O 1
ATOM 5701 N N . ASN B 1 344 ? 25.906 11.055 4.355 1 94.75 344 ASN B N 1
ATOM 5702 C CA . ASN B 1 344 ? 25.719 12.5 4.336 1 94.75 344 ASN B CA 1
ATOM 5703 C C . ASN B 1 344 ? 24.469 12.891 3.543 1 94.75 344 ASN B C 1
ATOM 5705 O O . ASN B 1 344 ? 24.031 12.156 2.656 1 94.75 344 ASN B O 1
ATOM 5709 N N . ILE B 1 345 ? 23.922 13.977 3.924 1 93.88 345 ILE B N 1
ATOM 5710 C CA . ILE B 1 345 ? 22.844 14.516 3.1 1 93.88 345 ILE B CA 1
ATOM 5711 C C . ILE B 1 345 ? 23.344 14.727 1.673 1 93.88 345 ILE B C 1
ATOM 5713 O O . ILE B 1 345 ? 24.453 15.234 1.466 1 93.88 345 ILE B O 1
ATOM 5717 N N . GLY B 1 346 ? 22.562 14.25 0.723 1 92.38 346 GLY B N 1
ATOM 5718 C CA . GLY B 1 346 ? 22.953 14.367 -0.673 1 92.38 346 GLY B CA 1
ATOM 5719 C C . GLY B 1 346 ? 23.516 13.078 -1.243 1 92.38 346 GLY B C 1
ATOM 5720 O O . GLY B 1 346 ? 23.562 12.906 -2.463 1 92.38 346 GLY B O 1
ATOM 5721 N N . ASP B 1 347 ? 23.969 12.141 -0.348 1 93.38 347 ASP B N 1
ATOM 5722 C CA . ASP B 1 347 ? 24.5 10.867 -0.805 1 93.38 347 ASP B CA 1
ATOM 5723 C C . ASP B 1 347 ? 23.422 10.039 -1.51 1 93.38 347 ASP B C 1
ATOM 5725 O O . ASP B 1 347 ? 22.266 10.047 -1.104 1 93.38 347 ASP B O 1
ATOM 5729 N N . LYS B 1 348 ? 23.859 9.367 -2.539 1 93.56 348 LYS B N 1
ATOM 5730 C CA . LYS B 1 348 ? 23.016 8.352 -3.148 1 93.56 348 LYS B CA 1
ATOM 5731 C C . LYS B 1 348 ? 23.047 7.047 -2.357 1 93.56 348 LYS B C 1
ATOM 5733 O O . LYS B 1 348 ? 24.109 6.652 -1.859 1 93.56 348 LYS B O 1
ATOM 5738 N N . ILE B 1 349 ? 21.922 6.414 -2.227 1 94.75 349 ILE B N 1
ATOM 5739 C CA . ILE B 1 349 ? 21.812 5.145 -1.515 1 94.75 349 ILE B CA 1
ATOM 5740 C C . ILE B 1 349 ? 21.094 4.125 -2.387 1 94.75 349 ILE B C 1
ATOM 5742 O O . ILE B 1 349 ? 20.062 4.441 -3 1 94.75 349 ILE B O 1
ATOM 5746 N N . LEU B 1 350 ? 21.656 2.965 -2.48 1 94.81 350 LEU B N 1
ATOM 5747 C CA . LEU B 1 350 ? 21.062 1.869 -3.24 1 94.81 350 LEU B CA 1
ATOM 5748 C C . LEU B 1 350 ? 20.328 0.896 -2.314 1 94.81 350 LEU B C 1
ATOM 5750 O O . LEU B 1 350 ? 20.938 0.326 -1.408 1 94.81 350 LEU B O 1
ATOM 5754 N N . ILE B 1 351 ? 19.047 0.745 -2.5 1 96.81 351 ILE B N 1
ATOM 5755 C CA . ILE B 1 351 ? 18.25 -0.26 -1.812 1 96.81 351 ILE B CA 1
ATOM 5756 C C . ILE B 1 351 ? 18.047 -1.473 -2.719 1 96.81 351 ILE B C 1
ATOM 5758 O O . ILE B 1 351 ? 17.406 -1.376 -3.766 1 96.81 351 ILE B O 1
ATOM 5762 N N . SER B 1 352 ? 18.516 -2.609 -2.262 1 95.25 352 SER B N 1
ATOM 5763 C CA . SER B 1 352 ? 18.594 -3.783 -3.125 1 95.25 352 SER B CA 1
ATOM 5764 C C . SER B 1 352 ? 17.484 -4.777 -2.795 1 95.25 352 SER B C 1
ATOM 5766 O O . SER B 1 352 ? 16.781 -4.617 -1.798 1 95.25 352 SER B O 1
ATOM 5768 N N . ASN B 1 353 ? 17.266 -5.758 -3.668 1 96 353 ASN B N 1
ATOM 5769 C CA . ASN B 1 353 ? 16.297 -6.844 -3.496 1 96 353 ASN B CA 1
ATOM 5770 C C . ASN B 1 353 ? 14.859 -6.332 -3.506 1 96 353 ASN B C 1
ATOM 5772 O O . ASN B 1 353 ? 14.031 -6.789 -2.721 1 96 353 ASN B O 1
ATOM 5776 N N . VAL B 1 354 ? 14.617 -5.352 -4.426 1 96.5 354 VAL B N 1
ATOM 5777 C CA . VAL B 1 354 ? 13.289 -4.75 -4.426 1 96.5 354 VAL B CA 1
ATOM 5778 C C . VAL B 1 354 ? 12.516 -5.199 -5.668 1 96.5 354 VAL B C 1
ATOM 5780 O O . VAL B 1 354 ? 11.422 -4.703 -5.938 1 96.5 354 VAL B O 1
ATOM 5783 N N . GLY B 1 355 ? 13.039 -6.148 -6.363 1 97 355 GLY B N 1
ATOM 5784 C CA . GLY B 1 355 ? 12.438 -6.555 -7.625 1 97 355 GLY B CA 1
ATOM 5785 C C . GLY B 1 355 ? 11.055 -7.152 -7.457 1 97 355 GLY B C 1
ATOM 5786 O O . GLY B 1 355 ? 10.219 -7.062 -8.359 1 97 355 GLY B O 1
ATOM 5787 N N . ALA B 1 356 ? 10.852 -7.801 -6.344 1 97.31 356 ALA B N 1
ATOM 5788 C CA . ALA B 1 356 ? 9.547 -8.406 -6.102 1 97.31 356 ALA B CA 1
ATOM 5789 C C . ALA B 1 356 ? 8.547 -7.383 -5.562 1 97.31 356 ALA B C 1
ATOM 5791 O O . ALA B 1 356 ? 8.711 -6.871 -4.453 1 97.31 356 ALA B O 1
ATOM 5792 N N . TYR B 1 357 ? 7.574 -7.039 -6.332 1 96.56 357 TYR B N 1
ATOM 5793 C CA . TYR B 1 357 ? 6.367 -6.281 -6.012 1 96.56 357 TYR B CA 1
ATOM 5794 C C . TYR B 1 357 ? 6.672 -4.793 -5.91 1 96.56 357 TYR B C 1
ATOM 5796 O O . TYR B 1 357 ? 5.762 -3.961 -5.984 1 96.56 357 TYR B O 1
ATOM 5804 N N . GLY B 1 358 ? 7.938 -4.359 -5.715 1 94.62 358 GLY B N 1
ATOM 5805 C CA . GLY B 1 358 ? 8.266 -2.961 -5.484 1 94.62 358 GLY B CA 1
ATOM 5806 C C . GLY B 1 358 ? 7.598 -2.021 -6.473 1 94.62 358 GLY B C 1
ATOM 5807 O O . GLY B 1 358 ? 6.609 -1.362 -6.145 1 94.62 358 GLY B O 1
ATOM 5808 N N . CYS B 1 359 ? 7.949 -2.105 -7.715 1 95.69 359 CYS B N 1
ATOM 5809 C CA . CYS B 1 359 ? 7.469 -1.18 -8.734 1 95.69 359 CYS B CA 1
ATOM 5810 C C . CYS B 1 359 ? 5.996 -1.424 -9.039 1 95.69 359 C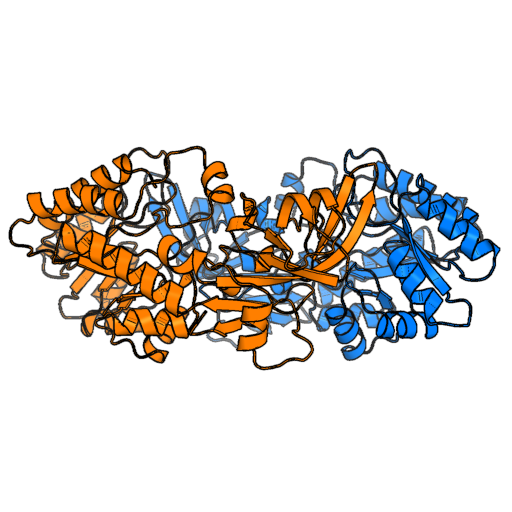YS B C 1
ATOM 5812 O O . CYS B 1 359 ? 5.301 -0.53 -9.531 1 95.69 359 CYS B O 1
ATOM 5814 N N . ASN B 1 360 ? 5.508 -2.658 -8.742 1 96.25 360 ASN B N 1
ATOM 5815 C CA . ASN B 1 360 ? 4.121 -2.982 -9.055 1 96.25 360 ASN B CA 1
ATOM 5816 C C . ASN B 1 360 ? 3.164 -2.42 -8.008 1 96.25 360 ASN B C 1
ATOM 5818 O O . ASN B 1 360 ? 2.031 -2.055 -8.328 1 96.25 360 ASN B O 1
ATOM 5822 N N . VAL B 1 361 ? 3.639 -2.318 -6.766 1 95.56 361 VAL B N 1
ATOM 5823 C CA . VAL B 1 361 ? 2.764 -1.89 -5.68 1 95.56 361 VAL B CA 1
ATOM 5824 C C . VAL B 1 361 ? 2.959 -0.398 -5.414 1 95.56 361 VAL B C 1
ATOM 5826 O O . VAL B 1 361 ? 2.146 0.23 -4.734 1 95.56 361 VAL B O 1
ATOM 5829 N N . ALA B 1 362 ? 4.086 0.172 -5.926 1 96.25 362 ALA B N 1
ATOM 5830 C CA . ALA B 1 362 ? 4.34 1.602 -5.758 1 96.25 362 ALA B CA 1
ATOM 5831 C C . ALA B 1 362 ? 3.143 2.426 -6.223 1 96.25 362 ALA B C 1
ATOM 5833 O O . ALA B 1 362 ? 2.41 2.016 -7.125 1 96.25 362 ALA B O 1
ATOM 5834 N N . ASN B 1 363 ? 2.881 3.586 -5.555 1 95.12 363 ASN B N 1
ATOM 5835 C CA . ASN B 1 363 ? 1.729 4.441 -5.82 1 95.12 363 ASN B CA 1
ATOM 5836 C C . ASN B 1 363 ? 2.125 5.914 -5.875 1 95.12 363 ASN B C 1
ATOM 5838 O O . ASN B 1 363 ? 3.309 6.246 -5.789 1 95.12 363 ASN B O 1
ATOM 5842 N N . ASP B 1 364 ? 1.157 6.805 -6.055 1 95.25 364 ASP B N 1
ATOM 5843 C CA . ASP B 1 364 ? 1.405 8.234 -6.207 1 95.25 364 ASP B CA 1
ATOM 5844 C C . ASP B 1 364 ? 1.045 8.992 -4.93 1 95.25 364 ASP B C 1
ATOM 5846 O O . ASP B 1 364 ? 0.751 10.188 -4.973 1 95.25 364 ASP B O 1
ATOM 5850 N N . PHE B 1 365 ? 1.019 8.281 -3.789 1 96 365 PHE B N 1
ATOM 5851 C CA . PHE B 1 365 ? 0.689 8.875 -2.5 1 96 365 PHE B CA 1
ATOM 5852 C C . PHE B 1 365 ? 1.785 9.836 -2.051 1 96 365 PHE B C 1
ATOM 5854 O O . PHE B 1 365 ? 2.918 9.414 -1.799 1 96 365 PHE B O 1
ATOM 5861 N N . ILE B 1 366 ? 1.583 11.148 -1.997 1 97.94 366 ILE B N 1
ATOM 5862 C CA . ILE B 1 366 ? 2.414 12.25 -1.513 1 97.94 366 ILE B CA 1
ATOM 5863 C C . ILE B 1 366 ? 3.506 12.555 -2.535 1 97.94 366 ILE B C 1
ATOM 5865 O O . ILE B 1 366 ? 3.787 13.727 -2.814 1 97.94 366 ILE B O 1
ATOM 5869 N N . THR B 1 367 ? 4.102 11.516 -3.129 1 97.56 367 THR B N 1
ATOM 5870 C CA . THR B 1 367 ? 5.066 11.672 -4.211 1 97.56 367 THR B CA 1
ATOM 5871 C C . THR B 1 367 ? 4.711 10.766 -5.391 1 97.56 367 THR B C 1
ATOM 5873 O O . THR B 1 367 ? 3.961 9.805 -5.234 1 97.56 367 THR B O 1
ATOM 5876 N N . HIS B 1 368 ? 5.27 11.086 -6.535 1 96.19 368 HIS B N 1
ATOM 5877 C CA . HIS B 1 368 ? 5.051 10.258 -7.719 1 96.19 368 HIS B CA 1
ATOM 5878 C C . HIS B 1 368 ? 5.805 8.938 -7.613 1 96.19 368 HIS B C 1
ATOM 5880 O O . HIS B 1 368 ? 6.879 8.875 -7.012 1 96.19 368 HIS B O 1
ATOM 5886 N N . LYS B 1 369 ? 5.223 7.945 -8.242 1 95.56 369 LYS B N 1
ATOM 5887 C CA . LYS B 1 369 ? 5.914 6.668 -8.383 1 95.56 369 LYS B CA 1
ATOM 5888 C C . LYS B 1 369 ? 7.266 6.844 -9.07 1 95.56 369 LYS B C 1
ATOM 5890 O O . LYS B 1 369 ? 7.375 7.598 -10.039 1 95.56 369 LYS B O 1
ATOM 5895 N N . PRO B 1 370 ? 8.328 6.145 -8.594 1 97 370 PRO B N 1
ATOM 5896 C CA . PRO B 1 370 ? 9.633 6.27 -9.234 1 97 370 PRO B CA 1
ATOM 5897 C C . PRO B 1 370 ? 9.641 5.73 -10.664 1 97 370 PRO B C 1
ATOM 5899 O O . PRO B 1 370 ? 8.914 4.785 -10.977 1 97 370 PRO B O 1
ATOM 5902 N N . LYS B 1 371 ? 10.461 6.332 -11.516 1 94.25 371 LYS B N 1
ATOM 5903 C CA . LYS B 1 371 ? 10.688 5.805 -12.859 1 94.25 371 LYS B CA 1
ATOM 5904 C C . LYS B 1 371 ? 11.578 4.566 -12.828 1 94.25 371 LYS B C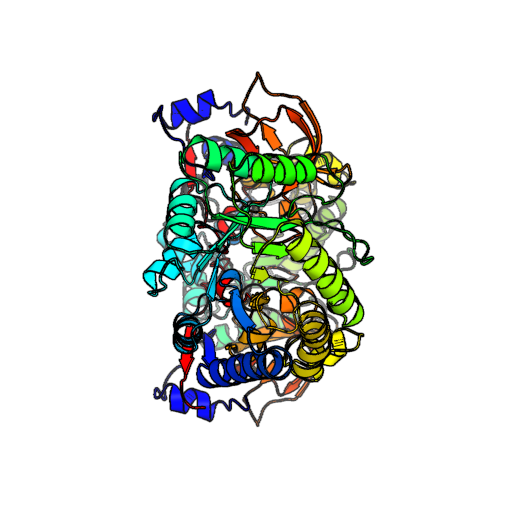 1
ATOM 5906 O O . LYS B 1 371 ? 12.234 4.297 -11.82 1 94.25 371 LYS B O 1
ATOM 5911 N N . CYS B 1 372 ? 11.516 3.764 -13.844 1 93.19 372 CYS B N 1
ATOM 5912 C CA . CYS B 1 372 ? 12.336 2.562 -13.977 1 93.19 372 CYS B CA 1
ATOM 5913 C C . CYS B 1 372 ? 13.219 2.637 -15.219 1 93.19 372 CYS B C 1
ATOM 5915 O O . CYS B 1 372 ? 12.75 3.023 -16.297 1 93.19 372 CYS B O 1
ATOM 5917 N N . ILE B 1 373 ? 14.461 2.326 -15.016 1 89.88 373 ILE B N 1
ATOM 5918 C CA . ILE B 1 373 ? 15.367 2.205 -16.156 1 89.88 373 ILE B CA 1
ATOM 5919 C C . ILE B 1 373 ? 15.961 0.801 -16.188 1 89.88 373 ILE B C 1
ATOM 5921 O O . ILE B 1 373 ? 16.156 0.175 -15.148 1 89.88 373 ILE B O 1
ATOM 5925 N N . CYS B 1 374 ? 16.141 0.278 -17.344 1 88.75 374 CYS B N 1
ATOM 5926 C CA . CYS B 1 374 ? 16.75 -1.033 -17.516 1 88.75 374 CYS B CA 1
ATOM 5927 C C . CYS B 1 374 ? 18.188 -0.901 -18 1 88.75 374 CYS B C 1
ATOM 5929 O O . CYS B 1 374 ? 18.469 -0.132 -18.922 1 88.75 374 CYS B O 1
ATOM 5931 N N . ILE B 1 375 ? 19.016 -1.556 -17.344 1 82.31 375 ILE B N 1
ATOM 5932 C CA . ILE B 1 375 ? 20.422 -1.554 -17.75 1 82.31 375 ILE B CA 1
ATOM 5933 C C . ILE B 1 375 ? 20.812 -2.945 -18.234 1 82.31 375 ILE B C 1
ATOM 5935 O O . ILE B 1 375 ? 20.297 -3.953 -17.734 1 82.31 375 ILE B O 1
ATOM 5939 N N . ASP B 1 376 ? 21.359 -3.229 -19.453 1 68.75 376 ASP B N 1
ATOM 5940 C CA . ASP B 1 376 ? 21.766 -4.516 -20 1 68.75 376 ASP B CA 1
ATOM 5941 C C . ASP B 1 376 ? 23.062 -4.996 -19.375 1 68.75 376 ASP B C 1
ATOM 5943 O O . ASP B 1 376 ? 23.266 -6.199 -19.188 1 68.75 376 ASP B O 1
ATOM 5947 N N . ASP B 1 377 ? 24.156 -4.258 -19.391 1 55.84 377 ASP B N 1
ATOM 5948 C CA . ASP B 1 377 ? 25.469 -4.777 -19.031 1 55.84 377 ASP B CA 1
ATOM 5949 C C . ASP B 1 377 ? 26.016 -4.062 -17.781 1 55.84 377 ASP B C 1
ATOM 5951 O O . ASP B 1 377 ? 26.031 -2.832 -17.734 1 55.84 377 ASP B O 1
ATOM 5955 N N . ILE B 1 378 ? 25.672 -4.652 -16.703 1 42.69 378 ILE B N 1
ATOM 5956 C CA . ILE B 1 378 ? 26.578 -4.145 -15.672 1 42.69 378 ILE B CA 1
ATOM 5957 C C . ILE B 1 378 ? 27.859 -4.98 -15.656 1 42.69 378 ILE B C 1
ATOM 5959 O O . ILE B 1 378 ? 27.812 -6.207 -15.758 1 42.69 378 ILE B O 1
#